Protein 9A64 (pdb70)

B-factor: mean 0.9, std 0.16, range [0.27, 0.99]

Foldseek 3Di:
DAWAWEEAQFPATDIHDLVPCLPPPQKDFDDLVPPPVPVVVVPPDDCVPVPPVCCVVVNPPPDPDDPVVVVVVVQCLQFTWIKHFQLVPNCVRVRDPPWFKKWFQAPVGIDIDTPVQNRRWIWTAAHGNHGDDVLDNTWIAGPPPVGSVGTNGRGHYMYTD/DPQFAEEEEALALLSLLLLLQLVVVVHAYEYEHQADSLPGQLQQFFFFAFAQPCPVVPPTDLVVQLVLQCLLLLVLFFSPLQSVLRVCRVVVVVVLVVLVQQWDADPVRHFFFFDAFSDDDRGGTGNFRRRSSSSSVSSVVSSVVSVVVVRYDYHHQKAWDAFQADPVGAGFWTWIARLFQGAIATDGHNFYEYEQAACQCLLPAFQTDPSRNCLHLLRVLLVWFKWWPLLQWFKAFFWPDDPRHTHDLDSVLVRVPWFKWFDDPNDTDRPQCVQFVQQRSSHARLVSQLVLCCCQPVVLRAHVSHSKIWTAPLPDDPVVCCRRPVVSQCVCCVGVVDGSVHDTDIGGIGTDAGLIAGEADSLQATPRHSYGYFARNHNRHRNNAGTPNPRSSRSSVRSNRNSVSSVVSSVPDPDHSVPDDCCSRVVVSVVVVVVLVLLLPQAADDALVVLSVVSSVLCNVASFSEHELVSLVVSLVSLLVSLVCLSRHHQPPNDSGSRPRSVSSSSSLSSSSSSLVNSVLLNPDQAAGNRRAYPNHHHHDCPPPQWMWIWHDDDSNDHTDTDTHHHNPPPPDRDDSDSSDDDDDD

Nearest PDB structures (foldseek):
  1xdy-assembly7_G  TM=5.587E-01  e=7.030E-04  Escherichia coli
  4fqj-assembly1_A  TM=3.831E-01  e=2.695E+00  Influenza B virus (B/reassortant/NYMC BX-21A(Lee/1940 x Florida/04/2006))
  7kqg-assembly1_A  TM=3.745E-01  e=4.096E+00  Influenza B virus (B/Florida/4/2006)
  4nrk-assembly1_E  TM=2.326E-01  e=4.616E+00  Influenza B virus (B/Lee/1940)
  6awf-assembly1_A  TM=9.455E-01  e=3.700E-50  Escherichia coli

Sequence (747 aa):
MSVIQVKGNVTYPITIDPSVWIFDDRKFSFDRKGDSQDTYLQSAGDESDLDPERVIREGRIAPPTLKTEKQYEKQKLMNGSFAMRLGTVLKNAEPNSSATQCVFVTSSGKAAVSLETALNSIVHFSEAGKPIQEGGPVHIYFEDPVHHKQPITDVKEIEIIMSQSSIIVVGGGLAGLMATIKAAESGMAVKLFSIVPVKRSHSVCAQGGINGAVNTKGEGDSPWEHFDDTVYGGDFLANQPPVKAMCEAAPSIIHLLDRMGVMFNRTPEGLLDFRRFGGTQHHRTAYAGATTGQQLLYALDEQVRRYEVAGLVTKYEGWEFLGAVLDDDRTCRGIVAQNLTNMQIESFRSDAVIMATGGPGIIFGKSTNSMINTGSAASIVYQQGAYYANGEFIQIHPTAIPGDDKLRLMSESARGEGGRVWTYKDGKPWYFLEEKYPAYGNLVPRDIATREIFDVCVNQKLGINGENMVYLDLSHKDPKELDIKLGGIIEIYEKFMGDDPRKLPMKIFPAVHYSMGGLWVDYDQMTNIPGLFAAGECDYSMHGGNRLGANSLLSAIYGGMVAGPNAVKYVNGLESSAEDMSSSLFDAHVKKEEEKWADIMSMDGTENAYVLHKELGEWMTANVTVVRHNDKLLKTDDKIQELMERFKKININDTTKWSNQGAMFTRQFSNMLQLARVITLGAYNRNESRGAHYKPDYPERNDDEWLKTTMAKHVSPYEAPEFEYQDVDVSLITPRKRDYSKKKVAK

Solvent-accessible surface area: 32488 Å² total; per-residue (Å²): 182,73,29,3,59,1,84,47,37,15,73,60,85,4,12,0,8,4,72,12,2,34,63,22,140,104,48,72,78,36,71,147,188,58,112,74,153,98,113,180,141,173,72,71,62,126,129,93,136,100,76,97,51,122,53,70,85,54,19,193,84,73,86,126,67,142,182,91,97,145,115,148,99,140,112,111,51,130,108,16,18,12,0,0,116,3,3,45,0,0,128,30,0,75,36,59,129,77,11,92,82,0,12,0,32,21,77,114,38,150,33,64,29,53,22,127,56,0,40,62,1,34,1,1,7,4,45,61,27,147,93,17,169,160,16,16,18,0,16,0,14,24,113,86,105,117,111,91,190,154,36,26,44,52,1,136,30,0,44,2,98,246,46,157,38,11,0,0,0,8,9,3,13,2,6,0,0,0,0,0,4,42,0,2,96,72,50,18,38,3,46,0,2,6,49,30,52,0,105,174,8,35,24,34,53,27,16,11,2,0,0,0,7,36,50,71,88,66,62,53,8,37,43,124,48,0,0,12,10,5,0,28,0,1,6,0,3,5,19,0,42,15,0,51,38,0,0,88,22,0,25,62,1,0,73,39,0,37,170,32,52,6,148,11,31,122,29,137,133,36,103,15,19,4,7,82,3,2,5,3,69,36,47,1,1,0,3,6,18,4,54,0,0,54,52,0,0,102,8,0,13,116,45,0,146,174,42,53,139,67,65,51,6,71,42,52,67,19,26,9,8,6,4,1,0,21,18,150,128,106,16,0,19,0,0,2,0,0,26,23,102,79,18,102,16,69,33,20,49,3,2,0,0,0,0,8,39,19,1,4,6,6,0,3,13,112,1,5,3,23,98,53,5,6,8,9,14,3,0,17,0,3,61,44,26,0,46,4,0,1,2,0,0,4,0,9,0,0,0,3,1,89,16,91,55,31,41,49,26,0,3,2,0,0,4,18,20,32,0,74,0,4,0,9,78,117,21,145,60,25,56,0,0,53,115,74,34,105,26,26,9,14,35,0,4,14,7,21,0,2,56,24,0,45,43,0,0,53,83,58,47,27,3,0,1,2,35,73,48,0,10,0,15,0,41,100,56,81,72,163,64,3,70,115,44,0,20,19,0,0,121,45,0,57,144,77,27,55,15,32,0,50,154,92,20,0,17,2,51,14,4,8,23,13,4,2,0,0,0,42,3,56,110,64,3,33,7,52,2,58,0,0,0,0,0,9,25,2,12,13,11,9,10,2,0,3,10,6,3,9,0,22,12,0,5,14,0,23,1,0,50,28,0,0,58,26,0,12,143,46,7,110,62,49,188,57,15,1,83,105,49,72,59,71,34,3,80,61,40,24,126,118,20,85,95,92,32,58,96,21,41,82,31,125,23,132,37,37,6,20,59,0,20,128,38,0,3,94,86,0,64,75,14,0,12,9,36,0,64,31,79,99,0,76,119,0,8,88,26,0,74,77,0,17,91,53,30,98,123,0,53,12,94,62,90,56,175,181,54,0,85,22,0,11,18,1,22,14,0,40,11,0,3,15,0,0,8,2,0,0,20,0,0,69,45,0,49,1,9,3,2,8,0,55,2,46,94,85,74,123,58,45,48,142,110,32,28,68,2,2,20,0,60,40,76,30,77,131,100,51,14,97,37,75,84,74,106,11,47,39,91,74,19,112,31,85,164,39,53,3,43,145,138,89,129,99,257

Radius of gyration: 27.45 Å; Cα contacts (8 Å, |Δi|>4): 1723; chains: 2; bounding box: 66×87×66 Å

Structure (mmCIF, N/CA/C/O backbone):
data_9A64
#
_entry.id   9A64
#
loop_
_entity.id
_entity.type
_entity.pdbx_description
1 POLYMER YLAL_BACSU
2 POLYMER SDHA_BACSU
#
loop_
_atom_site.group_PDB
_atom_site.id
_atom_site.type_symbol
_atom_site.label_atom_id
_atom_site.label_alt_id
_atom_site.label_comp_id
_atom_site.label_asym_id
_atom_site.label_entity_id
_atom_site.label_seq_id
_atom_site.pdbx_PDB_ins_code
_atom_site.Cartn_x
_atom_site.Cartn_y
_atom_site.Cartn_z
_atom_site.occupancy
_atom_site.B_iso_or_equiv
_atom_site.auth_seq_id
_atom_site.auth_comp_id
_atom_site.auth_asym_id
_atom_site.auth_atom_id
_atom_site.pdbx_PDB_model_num
ATOM 1 N N . MET A 1 1 ? -12.473 -26.697 -20.979 1.000 0.540 1 MET A N 1
ATOM 2 C CA . MET A 1 1 ? -11.182 -26.248 -20.420 1.000 0.540 1 MET A CA 1
ATOM 3 C C . MET A 1 1 ? -10.280 -27.457 -20.343 1.000 0.540 1 MET A C 1
ATOM 4 O O . MET A 1 1 ? -10.738 -28.484 -19.857 1.000 0.540 1 MET A O 1
ATOM 20 N N . SER A 1 2 ? -9.063 -27.351 -20.863 1.000 0.800 2 SER A N 1
ATOM 21 C CA . SER A 1 2 ? -8.166 -28.496 -21.040 1.000 0.800 2 SER A CA 1
ATOM 22 C C . SER A 1 2 ? -6.933 -28.306 -20.155 1.000 0.800 2 SER A C 1
ATOM 23 O O . SER A 1 2 ? -5.911 -27.815 -20.621 1.000 0.800 2 SER A O 1
ATOM 31 N N . VAL A 1 3 ? -7.078 -28.624 -18.866 1.000 0.920 3 VAL A N 1
ATOM 32 C CA . VAL A 1 3 ? -5.987 -28.616 -17.875 1.000 0.920 3 VAL A CA 1
ATOM 33 C C . VAL A 1 3 ? -5.350 -29.999 -17.765 1.000 0.920 3 VAL A C 1
ATOM 34 O O . VAL A 1 3 ? -5.984 -31.000 -18.100 1.000 0.920 3 VAL A O 1
ATOM 47 N N . ILE A 1 4 ? -4.114 -30.048 -17.275 1.000 0.950 4 ILE A N 1
ATOM 48 C CA . ILE A 1 4 ? -3.357 -31.280 -17.044 1.000 0.950 4 ILE A CA 1
ATOM 49 C C . ILE A 1 4 ? -3.119 -31.413 -15.545 1.000 0.950 4 ILE A C 1
ATOM 50 O O . ILE A 1 4 ? -2.518 -30.534 -14.928 1.000 0.950 4 ILE A O 1
ATOM 66 N N . GLN A 1 5 ? -3.581 -32.501 -14.940 1.000 0.950 5 GLN A N 1
ATOM 67 C CA . GLN A 1 5 ? -3.280 -32.765 -13.533 1.000 0.950 5 GLN A CA 1
ATOM 68 C C . GLN A 1 5 ? -1.902 -33.407 -13.377 1.000 0.950 5 GLN A C 1
ATOM 69 O O . GLN A 1 5 ? -1.511 -34.236 -14.197 1.000 0.950 5 GLN A O 1
ATOM 83 N N . VAL A 1 6 ? -1.188 -33.046 -12.310 1.000 0.960 6 VAL A N 1
ATOM 84 C CA . VAL A 1 6 ? 0.063 -33.691 -11.891 1.000 0.960 6 VAL A CA 1
ATOM 85 C C . VAL A 1 6 ? -0.168 -34.381 -10.550 1.000 0.960 6 VAL A C 1
ATOM 86 O O . VAL A 1 6 ? -0.640 -33.747 -9.606 1.000 0.960 6 VAL A O 1
ATOM 99 N N . LYS A 1 7 ? 0.166 -35.669 -10.452 1.000 0.960 7 LYS A N 1
ATOM 100 C CA . LYS A 1 7 ? -0.001 -36.467 -9.225 1.000 0.960 7 LYS A CA 1
ATOM 101 C C . LYS A 1 7 ? 1.073 -37.547 -9.084 1.000 0.960 7 LYS A C 1
ATOM 102 O O . LYS A 1 7 ? 1.999 -37.616 -9.887 1.000 0.960 7 LYS A O 1
ATOM 121 N N . GLY A 1 8 ? 0.908 -38.411 -8.083 1.000 0.970 8 GLY A N 1
ATOM 122 C CA . GLY A 1 8 ? 1.788 -39.545 -7.817 1.000 0.970 8 GLY A CA 1
ATOM 123 C C . GLY A 1 8 ? 2.807 -39.207 -6.735 1.000 0.970 8 GLY A C 1
ATOM 124 O O . GLY A 1 8 ? 2.434 -38.701 -5.680 1.000 0.970 8 GLY A O 1
ATOM 128 N N . ASN A 1 9 ? 4.081 -39.484 -6.987 1.000 0.980 9 ASN A N 1
ATOM 129 C CA . ASN A 1 9 ? 5.191 -39.298 -6.060 1.000 0.980 9 ASN A CA 1
ATOM 130 C C . ASN A 1 9 ? 5.681 -37.836 -6.007 1.000 0.980 9 ASN A C 1
ATOM 131 O O . ASN A 1 9 ? 6.827 -37.507 -6.323 1.000 0.980 9 ASN A O 1
ATOM 142 N N . VAL A 1 10 ? 4.768 -36.951 -5.622 1.000 0.970 10 VAL A N 1
ATOM 143 C CA . VAL A 1 10 ? 4.967 -35.506 -5.492 1.000 0.970 10 VAL A CA 1
ATOM 144 C C . VAL A 1 10 ? 4.531 -35.059 -4.104 1.000 0.970 10 VAL A C 1
ATOM 145 O O . VAL A 1 10 ? 3.591 -35.624 -3.544 1.000 0.970 10 VAL A O 1
ATOM 158 N N . THR A 1 11 ? 5.181 -34.043 -3.546 1.000 0.970 11 THR A N 1
ATOM 159 C CA . THR A 1 11 ? 4.715 -33.421 -2.297 1.000 0.970 11 THR A CA 1
ATOM 160 C C . THR A 1 11 ? 3.377 -32.716 -2.517 1.000 0.970 11 THR A C 1
ATOM 161 O O . THR A 1 11 ? 2.497 -32.782 -1.659 1.000 0.970 11 THR A O 1
ATOM 172 N N . TYR A 1 12 ? 3.196 -32.094 -3.690 1.000 0.960 12 TYR A N 1
ATOM 173 C CA . TYR A 1 12 ? 2.010 -31.311 -4.021 1.000 0.960 12 TYR A CA 1
ATOM 174 C C . TYR A 1 12 ? 1.398 -31.730 -5.361 1.000 0.960 12 TYR A C 1
ATOM 175 O O . TYR A 1 12 ? 1.997 -31.526 -6.420 1.000 0.960 12 TYR A O 1
ATOM 193 N N . PRO A 1 13 ? 0.169 -32.266 -5.360 1.000 0.950 13 PRO A N 1
ATOM 194 C CA . PRO A 1 13 ? -0.618 -32.388 -6.575 1.000 0.950 13 PRO A CA 1
ATOM 195 C C . PRO A 1 13 ? -0.995 -30.996 -7.084 1.000 0.950 13 PRO A C 1
ATOM 196 O O . PRO A 1 13 ? -1.654 -30.227 -6.385 1.000 0.950 13 PRO A O 1
ATOM 207 N N . ILE A 1 14 ? -0.603 -30.680 -8.314 1.000 0.950 14 ILE A N 1
ATOM 208 C CA . ILE A 1 14 ? -0.887 -29.384 -8.940 1.000 0.950 14 ILE A CA 1
ATOM 209 C C . ILE A 1 14 ? -1.732 -29.570 -10.198 1.000 0.950 14 ILE A C 1
ATOM 210 O O . ILE A 1 14 ? -1.840 -30.662 -10.760 1.000 0.950 14 ILE A O 1
ATOM 226 N N . THR A 1 15 ? -2.337 -28.483 -10.665 1.000 0.950 15 THR A N 1
ATOM 227 C CA . THR A 1 15 ? -3.036 -28.445 -11.953 1.000 0.950 15 THR A CA 1
ATOM 228 C C . THR A 1 15 ? -2.326 -27.465 -12.874 1.000 0.950 15 THR A C 1
ATOM 229 O O . THR A 1 15 ? -2.181 -26.285 -12.552 1.000 0.950 15 THR A O 1
ATOM 240 N N . ILE A 1 16 ? -1.885 -27.969 -14.020 1.000 0.940 16 ILE A N 1
ATOM 241 C CA . ILE A 1 16 ? -1.253 -27.190 -15.074 1.000 0.940 16 ILE A CA 1
ATOM 242 C C . ILE A 1 16 ? -2.336 -26.687 -16.029 1.000 0.940 16 ILE A C 1
ATOM 243 O O . ILE A 1 16 ? -3.127 -27.468 -16.563 1.000 0.940 16 ILE A O 1
ATOM 259 N N . ASP A 1 17 ? -2.343 -25.383 -16.273 1.000 0.920 17 ASP A N 1
ATOM 260 C CA . ASP A 1 17 ? -3.194 -24.706 -17.244 1.000 0.920 17 ASP A CA 1
ATOM 261 C C . ASP A 1 17 ? -2.312 -24.092 -18.344 1.000 0.920 17 ASP A C 1
ATOM 262 O O . ASP A 1 17 ? -1.782 -22.994 -18.174 1.000 0.920 17 ASP A O 1
ATOM 271 N N . PRO A 1 18 ? -2.135 -24.773 -19.490 1.000 0.900 18 PRO A N 1
ATOM 272 C CA . PRO A 1 18 ? -1.280 -24.278 -20.569 1.000 0.900 18 PRO A CA 1
ATOM 273 C C . PRO A 1 18 ? -1.780 -22.980 -21.218 1.000 0.900 18 PRO A C 1
ATOM 274 O O . PRO A 1 18 ? -1.011 -22.300 -21.896 1.000 0.900 18 PRO A O 1
ATOM 285 N N . SER A 1 19 ? -3.054 -22.607 -21.030 1.000 0.820 19 SER A N 1
ATOM 286 C CA . SER A 1 19 ? -3.639 -21.420 -21.672 1.000 0.820 19 SER A CA 1
ATOM 287 C C . SER A 1 19 ? -3.013 -20.105 -21.199 1.000 0.820 19 SER A C 1
ATOM 288 O O . SER A 1 19 ? -3.089 -19.101 -21.909 1.000 0.820 19 SER A O 1
ATOM 296 N N . VAL A 1 20 ? -2.346 -20.102 -20.038 1.000 0.810 20 VAL A N 1
ATOM 297 C CA . VAL A 1 20 ? -1.685 -18.903 -19.505 1.000 0.810 20 VAL A CA 1
ATOM 298 C C . VAL A 1 20 ? -0.249 -18.715 -19.997 1.000 0.810 20 VAL A C 1
ATOM 299 O O . VAL A 1 20 ? 0.284 -17.617 -19.853 1.000 0.810 20 VAL A O 1
ATOM 312 N N . TRP A 1 21 ? 0.367 -19.734 -20.606 1.000 0.850 21 TRP A N 1
ATOM 313 C CA . TRP A 1 21 ? 1.794 -19.718 -20.960 1.000 0.850 21 TRP A CA 1
ATOM 314 C C . TRP A 1 21 ? 2.153 -18.780 -22.110 1.000 0.850 21 TRP A C 1
ATOM 315 O O . TRP A 1 21 ? 3.319 -18.439 -22.287 1.000 0.850 21 TRP A O 1
ATOM 336 N N . ILE A 1 22 ? 1.169 -18.297 -22.871 1.000 0.780 22 ILE A N 1
ATOM 337 C CA . ILE A 1 22 ? 1.415 -17.324 -23.943 1.000 0.780 22 ILE A CA 1
ATOM 338 C C . ILE A 1 22 ? 1.993 -15.998 -23.414 1.000 0.780 22 ILE A C 1
ATOM 339 O O . ILE A 1 22 ? 2.657 -15.280 -24.155 1.000 0.780 22 ILE A O 1
ATOM 355 N N . PHE A 1 23 ? 1.814 -15.701 -22.125 1.000 0.700 23 PHE A N 1
ATOM 356 C CA . PHE A 1 23 ? 2.378 -14.519 -21.462 1.000 0.700 23 PHE A CA 1
ATOM 357 C C . PHE A 1 23 ? 3.541 -14.844 -20.532 1.000 0.700 23 PHE A C 1
ATOM 358 O O . PHE A 1 23 ? 4.068 -13.948 -19.890 1.000 0.700 23 PHE A O 1
ATOM 375 N N . ASP A 1 24 ? 3.946 -16.106 -20.453 1.000 0.760 24 ASP A N 1
ATOM 376 C CA . ASP A 1 24 ? 5.089 -16.491 -19.643 1.000 0.760 24 ASP A CA 1
ATOM 377 C C . ASP A 1 24 ? 6.377 -16.023 -20.324 1.000 0.760 24 ASP A C 1
ATOM 378 O O . ASP A 1 24 ? 6.568 -16.266 -21.519 1.000 0.760 24 ASP A O 1
ATOM 387 N N . ASP A 1 25 ? 7.261 -15.343 -19.599 1.000 0.720 25 ASP A N 1
ATOM 388 C CA . ASP A 1 25 ? 8.549 -14.878 -20.134 1.000 0.720 25 ASP A CA 1
ATOM 389 C C . ASP A 1 25 ? 9.518 -16.030 -20.413 1.000 0.720 25 ASP A C 1
ATOM 390 O O . ASP A 1 25 ? 10.487 -15.870 -21.151 1.000 0.720 25 ASP A O 1
ATOM 399 N N . ARG A 1 26 ? 9.249 -17.213 -19.853 1.000 0.810 26 ARG A N 1
ATOM 400 C CA . ARG A 1 26 ? 10.057 -18.424 -20.044 1.000 0.810 26 ARG A CA 1
ATOM 401 C C . ARG A 1 26 ? 9.693 -19.166 -21.331 1.000 0.810 26 ARG A C 1
ATOM 402 O O . ARG A 1 26 ? 10.340 -20.163 -21.660 1.000 0.810 26 ARG A O 1
ATOM 423 N N . LYS A 1 27 ? 8.662 -18.714 -22.055 1.000 0.840 27 LYS A N 1
ATOM 424 C CA . LYS A 1 27 ? 8.315 -19.241 -23.380 1.000 0.840 27 LYS A CA 1
ATOM 425 C C . LYS A 1 27 ? 9.379 -18.885 -24.414 1.000 0.840 27 LYS A C 1
ATOM 426 O O . LYS A 1 27 ? 10.057 -17.867 -24.317 1.000 0.840 27 LYS A O 1
ATOM 445 N N . PHE A 1 28 ? 9.444 -19.681 -25.468 1.000 0.830 28 PHE A N 1
ATOM 446 C CA . PHE A 1 28 ? 10.289 -19.433 -26.633 1.000 0.830 28 PHE A CA 1
ATOM 447 C C . PHE A 1 28 ? 9.541 -19.784 -27.927 1.000 0.830 28 PHE A C 1
ATOM 448 O O . PHE A 1 28 ? 8.535 -20.496 -27.895 1.000 0.830 28 PHE A O 1
ATOM 465 N N . SER A 1 29 ? 10.004 -19.242 -29.060 1.000 0.830 29 SER A N 1
ATOM 466 C CA . SER A 1 29 ? 9.442 -19.533 -30.388 1.000 0.830 29 SER A CA 1
ATOM 467 C C . SER A 1 29 ? 9.757 -20.978 -30.772 1.000 0.830 29 SER A C 1
ATOM 468 O O . SER A 1 29 ? 10.896 -21.411 -30.626 1.000 0.830 29 SER A O 1
ATOM 476 N N . PHE A 1 30 ? 8.776 -21.724 -31.269 1.000 0.820 30 PHE A N 1
ATOM 477 C CA . PHE A 1 30 ? 8.947 -23.133 -31.626 1.000 0.820 30 PHE A CA 1
ATOM 478 C C . PHE A 1 30 ? 8.153 -23.458 -32.893 1.000 0.820 30 PHE A C 1
ATOM 479 O O . PHE A 1 30 ? 6.934 -23.328 -32.885 1.000 0.820 30 PHE A O 1
ATOM 496 N N . ASP A 1 31 ? 8.827 -23.884 -33.967 1.000 0.720 31 ASP A N 1
ATOM 497 C CA . ASP A 1 31 ? 8.189 -24.332 -35.213 1.000 0.720 31 ASP A CA 1
ATOM 498 C C . ASP A 1 31 ? 8.482 -25.822 -35.447 1.000 0.720 31 ASP A C 1
ATOM 499 O O . ASP A 1 31 ? 9.632 -26.271 -35.416 1.000 0.720 31 ASP A O 1
ATOM 508 N N . ARG A 1 32 ? 7.430 -26.600 -35.722 1.000 0.630 32 ARG A N 1
ATOM 509 C CA . ARG A 1 32 ? 7.511 -28.048 -35.973 1.000 0.630 32 ARG A CA 1
ATOM 510 C C . ARG A 1 32 ? 8.447 -28.410 -37.118 1.000 0.630 32 ARG A C 1
ATOM 511 O O . ARG A 1 32 ? 8.954 -29.530 -37.151 1.000 0.630 32 ARG A O 1
ATOM 532 N N . LYS A 1 33 ? 8.645 -27.509 -38.083 1.000 0.540 33 LYS A N 1
ATOM 533 C CA . LYS A 1 33 ? 9.492 -27.772 -39.255 1.000 0.540 33 LYS A CA 1
ATOM 534 C C . LYS A 1 33 ? 10.994 -27.714 -38.969 1.000 0.540 33 LYS A C 1
ATOM 535 O O . LYS A 1 33 ? 11.770 -27.925 -39.894 1.000 0.540 33 LYS A O 1
ATOM 554 N N . GLY A 1 34 ? 11.406 -27.492 -37.721 1.000 0.490 34 GLY A N 1
ATOM 555 C CA . GLY A 1 34 ? 12.817 -27.509 -37.334 1.000 0.490 34 GLY A CA 1
ATOM 556 C C . GLY A 1 34 ? 13.602 -26.284 -37.799 1.000 0.490 34 GLY A C 1
ATOM 557 O O . GLY A 1 34 ? 14.793 -26.207 -37.520 1.000 0.490 34 GLY A O 1
ATOM 561 N N . ASP A 1 35 ? 12.952 -25.301 -38.435 1.000 0.390 35 ASP A N 1
ATOM 562 C CA . ASP A 1 35 ? 13.489 -23.944 -38.565 1.000 0.390 35 ASP A CA 1
ATOM 563 C C . ASP A 1 35 ? 13.378 -23.250 -37.200 1.000 0.390 35 ASP A C 1
ATOM 564 O O . ASP A 1 35 ? 12.685 -22.247 -37.014 1.000 0.390 35 ASP A O 1
ATOM 573 N N . SER A 1 36 ? 14.058 -23.820 -36.203 1.000 0.390 36 SER A N 1
ATOM 574 C CA . SER A 1 36 ? 14.375 -23.129 -34.968 1.000 0.390 36 SER A CA 1
ATOM 575 C C . SER A 1 36 ? 15.273 -21.966 -35.358 1.000 0.390 36 SER A C 1
ATOM 576 O O . SER A 1 36 ? 16.491 -22.103 -35.491 1.000 0.390 36 SER A O 1
ATOM 584 N N . GLN A 1 37 ? 14.663 -20.804 -35.580 1.000 0.340 37 GLN A N 1
ATOM 585 C CA . GLN A 1 37 ? 15.368 -19.530 -35.609 1.000 0.340 37 GLN A CA 1
ATOM 586 C C . GLN A 1 37 ? 15.864 -19.195 -34.196 1.000 0.340 37 GLN A C 1
ATOM 587 O O . GLN A 1 37 ? 15.508 -18.171 -33.621 1.000 0.340 37 GLN A O 1
ATOM 601 N N . ASP A 1 38 ? 16.711 -20.055 -33.638 1.000 0.340 38 ASP A N 1
ATOM 602 C CA . ASP A 1 38 ? 17.501 -19.740 -32.451 1.000 0.340 38 ASP A CA 1
ATOM 603 C C . ASP A 1 38 ? 18.522 -18.645 -32.761 1.000 0.340 38 ASP A C 1
ATOM 604 O O . ASP A 1 38 ? 18.981 -17.941 -31.864 1.000 0.340 38 ASP A O 1
ATOM 613 N N . THR A 1 39 ? 18.884 -18.482 -34.039 1.000 0.300 39 THR A N 1
ATOM 614 C CA . THR A 1 39 ? 19.993 -17.630 -34.478 1.000 0.300 39 THR A CA 1
ATOM 615 C C . THR A 1 39 ? 19.922 -16.213 -33.931 1.000 0.300 39 THR A C 1
ATOM 616 O O . THR A 1 39 ? 20.953 -15.656 -33.565 1.000 0.300 39 THR A O 1
ATOM 627 N N . TYR A 1 40 ? 18.734 -15.614 -33.855 1.000 0.290 40 TYR A N 1
ATOM 628 C CA . TYR A 1 40 ? 18.619 -14.207 -33.472 1.000 0.290 40 TYR A CA 1
ATOM 629 C C . TYR A 1 40 ? 18.651 -13.941 -31.964 1.000 0.290 40 TYR A C 1
ATOM 630 O O . TYR A 1 40 ? 18.650 -12.774 -31.580 1.000 0.290 40 TYR A O 1
ATOM 648 N N . LEU A 1 41 ? 18.714 -14.964 -31.100 1.000 0.300 41 LEU A N 1
ATOM 649 C CA . LEU A 1 41 ? 18.880 -14.718 -29.661 1.000 0.300 41 LEU A CA 1
ATOM 650 C C . LEU A 1 41 ? 20.245 -14.104 -29.343 1.000 0.300 41 LEU A C 1
ATOM 651 O O . LEU A 1 41 ? 20.332 -13.243 -28.475 1.000 0.300 41 LEU A O 1
ATOM 667 N N . GLN A 1 42 ? 21.303 -14.535 -30.038 1.000 0.300 42 GLN A N 1
ATOM 668 C CA . GLN A 1 42 ? 22.660 -14.076 -29.730 1.000 0.300 42 GLN A CA 1
ATOM 669 C C . GLN A 1 42 ? 22.973 -12.681 -30.249 1.000 0.300 42 GLN A C 1
ATOM 670 O O . GLN A 1 42 ? 23.777 -11.989 -29.641 1.000 0.300 42 GLN A O 1
ATOM 684 N N . SER A 1 43 ? 22.377 -12.267 -31.367 1.000 0.280 43 SER A N 1
ATOM 685 C CA . SER A 1 43 ? 22.604 -10.922 -31.894 1.000 0.280 43 SER A CA 1
ATOM 686 C C . SER A 1 43 ? 21.652 -9.895 -31.285 1.000 0.280 43 SER A C 1
ATOM 687 O O . SER A 1 43 ? 21.408 -8.860 -31.911 1.000 0.280 43 SER A O 1
ATOM 695 N N . ALA A 1 44 ? 21.079 -10.162 -30.104 1.000 0.280 44 ALA A N 1
ATOM 696 C CA . ALA A 1 44 ? 20.694 -9.046 -29.255 1.000 0.280 44 ALA A CA 1
ATOM 697 C C . ALA A 1 44 ? 21.926 -8.134 -29.160 1.000 0.280 44 ALA A C 1
ATOM 698 O O . ALA A 1 44 ? 23.043 -8.620 -28.977 1.000 0.280 44 ALA A O 1
ATOM 705 N N . GLY A 1 45 ? 21.732 -6.843 -29.437 1.000 0.270 45 GLY A N 1
ATOM 706 C CA . GLY A 1 45 ? 22.829 -5.884 -29.443 1.000 0.270 45 GLY A CA 1
ATOM 707 C C . GLY A 1 45 ? 23.596 -5.944 -28.131 1.000 0.270 45 GLY A C 1
ATOM 708 O O . GLY A 1 45 ? 23.053 -6.375 -27.116 1.000 0.270 45 GLY A O 1
ATOM 712 N N . ASP A 1 46 ? 24.850 -5.512 -28.184 1.000 0.270 46 ASP A N 1
ATOM 713 C CA . ASP A 1 46 ? 25.714 -5.392 -27.020 1.000 0.270 46 ASP A CA 1
ATOM 714 C C . ASP A 1 46 ? 24.939 -4.722 -25.866 1.000 0.270 46 ASP A C 1
ATOM 715 O O . ASP A 1 46 ? 24.685 -3.515 -25.870 1.000 0.270 46 ASP A O 1
ATOM 724 N N . GLU A 1 47 ? 24.525 -5.523 -24.873 1.000 0.330 47 GLU A N 1
ATOM 725 C CA . GLU A 1 47 ? 23.887 -5.048 -23.636 1.000 0.330 47 GLU A CA 1
ATOM 726 C C . GLU A 1 47 ? 24.829 -4.112 -22.856 1.000 0.330 47 GLU A C 1
ATOM 727 O O . GLU A 1 47 ? 24.408 -3.492 -21.883 1.000 0.330 47 GLU A O 1
ATOM 739 N N . SER A 1 48 ? 26.087 -3.970 -23.298 1.000 0.340 48 SER A N 1
ATOM 740 C CA . SER A 1 48 ? 27.081 -3.051 -22.750 1.000 0.340 48 SER A CA 1
ATOM 741 C C . SER A 1 48 ? 26.650 -1.585 -22.770 1.000 0.340 48 SER A C 1
ATOM 742 O O . SER A 1 48 ? 27.168 -0.813 -21.968 1.000 0.340 48 SER A O 1
ATOM 750 N N . ASP A 1 49 ? 25.728 -1.196 -23.659 1.000 0.330 49 ASP A N 1
ATOM 751 C CA . ASP A 1 49 ? 25.241 0.190 -23.754 1.000 0.330 49 ASP A CA 1
ATOM 752 C C . ASP A 1 49 ? 23.995 0.469 -22.900 1.000 0.330 49 ASP A C 1
ATOM 753 O O . ASP A 1 49 ? 23.605 1.630 -22.729 1.000 0.330 49 ASP A O 1
ATOM 762 N N . LEU A 1 50 ? 23.342 -0.560 -22.349 1.000 0.380 50 LEU A N 1
ATOM 763 C CA . LEU A 1 50 ? 22.312 -0.320 -21.346 1.000 0.380 50 LEU A CA 1
ATOM 764 C C . LEU A 1 50 ? 23.012 -0.030 -20.031 1.000 0.380 50 LEU A C 1
ATOM 765 O O . LEU A 1 50 ? 23.460 -0.938 -19.340 1.000 0.380 50 LEU A O 1
ATOM 781 N N . ASP A 1 51 ? 23.071 1.260 -19.706 1.000 0.440 51 ASP A N 1
ATOM 782 C CA . ASP A 1 51 ? 23.504 1.746 -18.404 1.000 0.440 51 ASP A CA 1
ATOM 783 C C . ASP A 1 51 ? 22.842 0.892 -17.298 1.000 0.440 51 ASP A C 1
ATOM 784 O O . ASP A 1 51 ? 21.614 0.961 -17.122 1.000 0.440 51 ASP A O 1
ATOM 793 N N . PRO A 1 52 ? 23.614 0.045 -16.585 1.000 0.450 52 PRO A N 1
ATOM 794 C CA . PRO A 1 52 ? 23.083 -0.905 -15.615 1.000 0.450 52 PRO A CA 1
ATOM 795 C C . PRO A 1 52 ? 22.261 -0.201 -14.540 1.000 0.450 52 PRO A C 1
ATOM 796 O O . PRO A 1 52 ? 21.255 -0.739 -14.074 1.000 0.450 52 PRO A O 1
ATOM 807 N N . GLU A 1 53 ? 22.641 1.031 -14.185 1.000 0.460 53 GLU A N 1
ATOM 808 C CA . GLU A 1 53 ? 21.906 1.844 -13.218 1.000 0.460 53 GLU A CA 1
ATOM 809 C C . GLU A 1 53 ? 20.494 2.159 -13.697 1.000 0.460 53 GLU A C 1
ATOM 810 O O . GLU A 1 53 ? 19.551 2.162 -12.903 1.000 0.460 53 GLU A O 1
ATOM 822 N N . ARG A 1 54 ? 20.312 2.374 -15.001 1.000 0.470 54 ARG A N 1
ATOM 823 C CA . ARG A 1 54 ? 19.012 2.706 -15.577 1.000 0.470 54 ARG A CA 1
ATOM 824 C C . ARG A 1 54 ? 18.044 1.531 -15.503 1.000 0.470 54 ARG A C 1
ATOM 825 O O . ARG A 1 54 ? 16.877 1.746 -15.186 1.000 0.470 54 ARG A O 1
ATOM 846 N N . VAL A 1 55 ? 18.524 0.303 -15.716 1.000 0.460 55 VAL A N 1
ATOM 847 C CA . VAL A 1 55 ? 17.704 -0.919 -15.612 1.000 0.460 55 VAL A CA 1
ATOM 848 C C . VAL A 1 55 ? 17.236 -1.155 -14.178 1.000 0.460 55 VAL A C 1
ATOM 849 O O . VAL A 1 55 ? 16.095 -1.568 -13.969 1.000 0.460 55 VAL A O 1
ATOM 862 N N . ILE A 1 56 ? 18.081 -0.880 -13.180 1.000 0.430 56 ILE A N 1
ATOM 863 C CA . ILE A 1 56 ? 17.669 -1.015 -11.777 1.000 0.430 56 ILE A CA 1
ATOM 864 C C . ILE A 1 56 ? 16.712 0.125 -11.385 1.000 0.430 56 ILE A C 1
ATOM 865 O O . ILE A 1 56 ? 15.703 -0.132 -10.730 1.000 0.430 56 ILE A O 1
ATOM 881 N N . ARG A 1 57 ? 16.982 1.366 -11.818 1.000 0.460 57 ARG A N 1
ATOM 882 C CA . ARG A 1 57 ? 16.182 2.560 -11.481 1.000 0.460 57 ARG A CA 1
ATOM 883 C C . ARG A 1 57 ? 14.785 2.543 -12.087 1.000 0.460 57 ARG A C 1
ATOM 884 O O . ARG A 1 57 ? 13.802 2.839 -11.411 1.000 0.460 57 ARG A O 1
ATOM 905 N N . GLU A 1 58 ? 14.713 2.292 -13.387 1.000 0.420 58 GLU A N 1
ATOM 906 C CA . GLU A 1 58 ? 13.487 2.424 -14.176 1.000 0.420 58 GLU A CA 1
ATOM 907 C C . GLU A 1 58 ? 12.805 1.065 -14.391 1.000 0.420 58 GLU A C 1
ATOM 908 O O . GLU A 1 58 ? 11.651 1.021 -14.804 1.000 0.420 58 GLU A O 1
ATOM 920 N N . GLY A 1 59 ? 13.466 -0.047 -14.057 1.000 0.410 59 GLY A N 1
ATOM 921 C CA . GLY A 1 59 ? 13.098 -1.374 -14.541 1.000 0.410 59 GLY A CA 1
ATOM 922 C C . GLY A 1 59 ? 13.575 -1.577 -15.982 1.000 0.410 59 GLY A C 1
ATOM 923 O O . GLY A 1 59 ? 14.236 -0.719 -16.569 1.000 0.410 59 GLY A O 1
ATOM 927 N N . ARG A 1 60 ? 13.193 -2.702 -16.603 1.000 0.390 60 ARG A N 1
ATOM 928 C CA . ARG A 1 60 ? 13.356 -2.941 -18.052 1.000 0.390 60 ARG A CA 1
ATOM 929 C C . ARG A 1 60 ? 12.396 -2.061 -18.865 1.000 0.390 60 ARG A C 1
ATOM 930 O O . ARG A 1 60 ? 11.647 -2.539 -19.711 1.000 0.390 60 ARG A O 1
ATOM 951 N N . ILE A 1 61 ? 12.403 -0.755 -18.621 1.000 0.340 61 ILE A N 1
ATOM 952 C CA . ILE A 1 61 ? 11.767 0.184 -19.530 1.000 0.340 61 ILE A CA 1
ATOM 953 C C . ILE A 1 61 ? 12.721 0.304 -20.713 1.000 0.340 61 ILE A C 1
ATOM 954 O O . ILE A 1 61 ? 13.574 1.188 -20.767 1.000 0.340 61 ILE A O 1
ATOM 970 N N . ALA A 1 62 ? 12.551 -0.585 -21.697 1.000 0.320 62 ALA A N 1
ATOM 971 C CA . ALA A 1 62 ? 12.834 -0.169 -23.060 1.000 0.320 62 ALA A CA 1
ATOM 972 C C . ALA A 1 62 ? 12.121 1.185 -23.230 1.000 0.320 62 ALA A C 1
ATOM 973 O O . ALA A 1 62 ? 10.958 1.296 -22.808 1.000 0.320 62 ALA A O 1
ATOM 980 N N . PRO A 1 63 ? 12.786 2.231 -23.762 1.000 0.290 63 PRO A N 1
ATOM 981 C CA . PRO A 1 63 ? 12.118 3.505 -23.996 1.000 0.290 63 PRO A CA 1
ATOM 982 C C . PRO A 1 63 ? 10.795 3.198 -24.697 1.000 0.290 63 PRO A C 1
ATOM 983 O O . PRO A 1 63 ? 10.778 2.248 -25.478 1.000 0.290 63 PRO A O 1
ATOM 994 N N . PRO A 1 64 ? 9.687 3.915 -24.435 1.000 0.310 64 PRO A N 1
ATOM 995 C CA . PRO A 1 64 ? 8.454 3.689 -25.173 1.000 0.310 64 PRO A CA 1
ATOM 996 C C . PRO A 1 64 ? 8.728 3.987 -26.650 1.000 0.310 64 PRO A C 1
ATOM 997 O O . PRO A 1 64 ? 8.597 5.119 -27.114 1.000 0.310 64 PRO A O 1
ATOM 1008 N N . THR A 1 65 ? 9.176 2.966 -27.368 1.000 0.310 65 THR A N 1
ATOM 1009 C CA . THR A 1 65 ? 9.531 2.991 -28.770 1.000 0.310 65 THR A CA 1
ATOM 1010 C C . THR A 1 65 ? 8.259 3.152 -29.582 1.000 0.310 65 THR A C 1
ATOM 1011 O O . THR A 1 65 ? 7.128 3.179 -29.079 1.000 0.310 65 THR A O 1
ATOM 1022 N N . LEU A 1 66 ? 8.456 3.344 -30.881 1.000 0.290 66 LEU A N 1
ATOM 1023 C CA . LEU A 1 66 ? 7.402 3.652 -31.831 1.000 0.290 66 LEU A CA 1
ATOM 1024 C C . LEU A 1 66 ? 6.239 2.646 -31.760 1.000 0.290 66 LEU A C 1
ATOM 1025 O O . LEU A 1 66 ? 6.416 1.459 -31.492 1.000 0.290 66 LEU A O 1
ATOM 1041 N N . LYS A 1 67 ? 5.031 3.125 -32.099 1.000 0.330 67 LYS A N 1
ATOM 1042 C CA . LYS A 1 67 ? 3.815 2.305 -32.297 1.000 0.330 67 LYS A CA 1
ATOM 1043 C C . LYS A 1 67 ? 4.081 1.011 -33.081 1.000 0.330 67 LYS A C 1
ATOM 1044 O O . LYS A 1 67 ? 3.406 0.014 -32.836 1.000 0.330 67 LYS A O 1
ATOM 1063 N N . THR A 1 68 ? 5.034 1.051 -34.009 1.000 0.320 68 THR A N 1
ATOM 1064 C CA . THR A 1 68 ? 5.474 -0.070 -34.840 1.000 0.320 68 THR A CA 1
ATOM 1065 C C . THR A 1 68 ? 6.017 -1.249 -34.038 1.000 0.320 68 THR A C 1
ATOM 1066 O O . THR A 1 68 ? 5.644 -2.369 -34.357 1.000 0.320 68 THR A O 1
ATOM 1077 N N . GLU A 1 69 ? 6.806 -1.052 -32.977 1.000 0.360 69 GLU A N 1
ATOM 1078 C CA . GLU A 1 69 ? 7.340 -2.179 -32.188 1.000 0.360 69 GLU A CA 1
ATOM 1079 C C . GLU A 1 69 ? 6.251 -2.890 -31.383 1.000 0.360 69 GLU A C 1
ATOM 1080 O O . GLU A 1 69 ? 6.157 -4.111 -31.423 1.000 0.360 69 GLU A O 1
ATOM 1092 N N . LYS A 1 70 ? 5.345 -2.149 -30.730 1.000 0.420 70 LYS A N 1
ATOM 1093 C CA . LYS A 1 70 ? 4.179 -2.767 -30.070 1.000 0.420 70 LYS A CA 1
ATOM 1094 C C . LYS A 1 70 ? 3.270 -3.492 -31.055 1.000 0.420 70 LYS A C 1
ATOM 1095 O O . LYS A 1 70 ? 2.737 -4.549 -30.727 1.000 0.420 70 LYS A O 1
ATOM 1114 N N . GLN A 1 71 ? 3.065 -2.928 -32.249 1.000 0.410 71 GLN A N 1
ATOM 1115 C CA . GLN A 1 71 ? 2.356 -3.632 -33.320 1.000 0.410 71 GLN A CA 1
ATOM 1116 C C . GLN A 1 71 ? 3.096 -4.903 -33.734 1.000 0.410 71 GLN A C 1
ATOM 1117 O O . GLN A 1 71 ? 2.436 -5.905 -33.991 1.000 0.410 71 GLN A O 1
ATOM 1131 N N . TYR A 1 72 ? 4.427 -4.875 -33.753 1.000 0.400 72 TYR A N 1
ATOM 1132 C CA . TYR A 1 72 ? 5.259 -6.011 -34.125 1.000 0.400 72 TYR A CA 1
ATOM 1133 C C . TYR A 1 72 ? 5.215 -7.131 -33.082 1.000 0.400 72 TYR A C 1
ATOM 1134 O O . TYR A 1 72 ? 4.879 -8.256 -33.433 1.000 0.400 72 TYR A O 1
ATOM 1152 N N . GLU A 1 73 ? 5.430 -6.829 -31.800 1.000 0.510 73 GLU A N 1
ATOM 1153 C CA . GLU A 1 73 ? 5.263 -7.779 -30.686 1.000 0.510 73 GLU A CA 1
ATOM 1154 C C . GLU A 1 73 ? 3.858 -8.396 -30.694 1.000 0.510 73 GLU A C 1
ATOM 1155 O O . GLU A 1 73 ? 3.692 -9.616 -30.638 1.000 0.510 73 GLU A O 1
ATOM 1167 N N . LYS A 1 74 ? 2.824 -7.564 -30.883 1.000 0.550 74 LYS A N 1
ATOM 1168 C CA . LYS A 1 74 ? 1.444 -8.047 -30.970 1.000 0.550 74 LYS A CA 1
ATOM 1169 C C . LYS A 1 74 ? 1.220 -8.932 -32.196 1.000 0.550 74 LYS A C 1
ATOM 1170 O O . LYS A 1 74 ? 0.555 -9.955 -32.077 1.000 0.550 74 LYS A O 1
ATOM 1189 N N . GLN A 1 75 ? 1.769 -8.583 -33.360 1.000 0.560 75 GLN A N 1
ATOM 1190 C CA . GLN A 1 75 ? 1.715 -9.440 -34.550 1.000 0.560 75 GLN A CA 1
ATOM 1191 C C . GLN A 1 75 ? 2.475 -10.755 -34.340 1.000 0.560 75 GLN A C 1
ATOM 1192 O O . GLN A 1 75 ? 1.997 -11.796 -34.786 1.000 0.560 75 GLN A O 1
ATOM 1206 N N . LYS A 1 76 ? 3.604 -10.735 -33.625 1.000 0.640 76 LYS A N 1
ATOM 1207 C CA . LYS A 1 76 ? 4.410 -11.919 -33.306 1.000 0.640 76 LYS A CA 1
ATOM 1208 C C . LYS A 1 76 ? 3.661 -12.872 -32.378 1.000 0.640 76 LYS A C 1
ATOM 1209 O O . LYS A 1 76 ? 3.627 -14.067 -32.637 1.000 0.640 76 LYS A O 1
ATOM 1228 N N . LEU A 1 77 ? 2.991 -12.352 -31.354 1.000 0.650 77 LEU A N 1
ATOM 1229 C CA . LEU A 1 77 ? 2.125 -13.149 -30.480 1.000 0.650 77 LEU A CA 1
ATOM 1230 C C . LEU A 1 77 ? 0.893 -13.686 -31.219 1.000 0.650 77 LEU A C 1
ATOM 1231 O O . LEU A 1 77 ? 0.542 -14.850 -31.063 1.000 0.650 77 LEU A O 1
ATOM 1247 N N . MET A 1 78 ? 0.263 -12.858 -32.056 1.000 0.670 78 MET A N 1
ATOM 1248 C CA . MET A 1 78 ? -0.950 -13.219 -32.803 1.000 0.670 78 MET A CA 1
ATOM 1249 C C . MET A 1 78 ? -0.722 -14.260 -33.906 1.000 0.670 78 MET A C 1
ATOM 1250 O O . MET A 1 78 ? -1.694 -14.873 -34.337 1.000 0.670 78 MET A O 1
ATOM 1264 N N . ASN A 1 79 ? 0.514 -14.439 -34.383 1.000 0.720 79 ASN A N 1
ATOM 1265 C CA . ASN A 1 79 ? 0.836 -15.342 -35.494 1.000 0.720 79 ASN A CA 1
ATOM 1266 C C . ASN A 1 79 ? 1.900 -16.401 -35.144 1.000 0.720 79 ASN A C 1
ATOM 1267 O O . ASN A 1 79 ? 2.180 -17.262 -35.973 1.000 0.720 79 ASN A O 1
ATOM 1278 N N . GLY A 1 80 ? 2.518 -16.326 -33.962 1.000 0.790 80 GLY A N 1
ATOM 1279 C CA . GLY A 1 80 ? 3.651 -17.164 -33.568 1.000 0.790 80 GLY A CA 1
ATOM 1280 C C . GLY A 1 80 ? 3.258 -18.491 -32.921 1.000 0.790 80 GLY A C 1
ATOM 1281 O O . GLY A 1 80 ? 2.193 -18.621 -32.311 1.000 0.790 80 GLY A O 1
ATOM 1285 N N . SER A 1 81 ? 4.155 -19.465 -33.031 1.000 0.850 81 SER A N 1
ATOM 1286 C CA . SER A 1 81 ? 4.065 -20.758 -32.350 1.000 0.850 81 SER A CA 1
ATOM 1287 C C . SER A 1 81 ? 5.068 -20.796 -31.194 1.000 0.850 81 SER A C 1
ATOM 1288 O O . SER A 1 81 ? 6.202 -20.332 -31.339 1.000 0.850 81 SER A O 1
ATOM 1296 N N . PHE A 1 82 ? 4.648 -21.292 -30.028 1.000 0.880 82 PHE A N 1
ATOM 1297 C CA . PHE A 1 82 ? 5.402 -21.161 -28.779 1.000 0.880 82 PHE A CA 1
ATOM 1298 C C . PHE A 1 82 ? 5.417 -22.448 -27.957 1.000 0.880 82 PHE A C 1
ATOM 1299 O O . PHE A 1 82 ? 4.437 -23.200 -27.899 1.000 0.880 82 PHE A O 1
ATOM 1316 N N . ALA A 1 83 ? 6.537 -22.653 -27.270 1.000 0.900 83 ALA A N 1
ATOM 1317 C CA . ALA A 1 83 ? 6.751 -23.751 -26.342 1.000 0.900 83 ALA A CA 1
ATOM 1318 C C . ALA A 1 83 ? 7.434 -23.275 -25.047 1.000 0.900 83 ALA A C 1
ATOM 1319 O O . ALA A 1 83 ? 7.902 -22.139 -24.954 1.000 0.900 83 ALA A O 1
ATOM 1326 N N . MET A 1 84 ? 7.470 -24.145 -24.039 1.000 0.900 84 MET A N 1
ATOM 1327 C CA . MET A 1 84 ? 8.226 -23.980 -22.790 1.000 0.900 84 MET A CA 1
ATOM 1328 C C . MET A 1 84 ? 8.896 -25.295 -22.396 1.000 0.900 84 MET A C 1
ATOM 1329 O O . MET A 1 84 ? 8.526 -26.360 -22.889 1.000 0.900 84 MET A O 1
ATOM 1343 N N . ARG A 1 85 ? 9.841 -25.253 -21.452 1.000 0.910 85 ARG A N 1
ATOM 1344 C CA . ARG A 1 85 ? 10.300 -26.485 -20.796 1.000 0.910 85 ARG A CA 1
ATOM 1345 C C . ARG A 1 85 ? 9.212 -27.011 -19.852 1.000 0.910 85 ARG A C 1
ATOM 1346 O O . ARG A 1 85 ? 8.629 -26.245 -19.085 1.000 0.910 85 ARG A O 1
ATOM 1367 N N . LEU A 1 86 ? 8.951 -28.319 -19.843 1.000 0.940 86 LEU A N 1
ATOM 1368 C CA . LEU A 1 86 ? 7.986 -28.901 -18.893 1.000 0.940 86 LEU A CA 1
ATOM 1369 C C . LEU A 1 86 ? 8.464 -28.723 -17.448 1.000 0.940 86 LEU A C 1
ATOM 1370 O O . LEU A 1 86 ? 7.679 -28.415 -16.549 1.000 0.940 86 LEU A O 1
ATOM 1386 N N . GLY A 1 87 ? 9.773 -28.874 -17.226 1.000 0.940 87 GLY A N 1
ATOM 1387 C CA . GLY A 1 87 ? 10.384 -28.764 -15.907 1.000 0.940 87 GLY A CA 1
ATOM 1388 C C . GLY A 1 87 ? 10.194 -27.406 -15.234 1.000 0.940 87 GLY A C 1
ATOM 1389 O O . GLY A 1 87 ? 10.267 -27.347 -14.013 1.000 0.940 87 GLY A O 1
ATOM 1393 N N . THR A 1 88 ? 9.904 -26.331 -15.974 1.000 0.910 88 THR A N 1
ATOM 1394 C CA . THR A 1 88 ? 9.594 -25.009 -15.390 1.000 0.910 88 THR A CA 1
ATOM 1395 C C . THR A 1 88 ? 8.320 -25.006 -14.547 1.000 0.910 88 THR A C 1
ATOM 1396 O O . THR A 1 88 ? 8.184 -24.165 -13.668 1.000 0.910 88 THR A O 1
ATOM 1407 N N . VAL A 1 89 ? 7.421 -25.962 -14.796 1.000 0.930 89 VAL A N 1
ATOM 1408 C CA . VAL A 1 89 ? 6.088 -26.047 -14.186 1.000 0.930 89 VAL A CA 1
ATOM 1409 C C . VAL A 1 89 ? 5.946 -27.326 -13.366 1.000 0.930 89 VAL A C 1
ATOM 1410 O O . VAL A 1 89 ? 5.438 -27.304 -12.251 1.000 0.930 89 VAL A O 1
ATOM 1423 N N . LEU A 1 90 ? 6.480 -28.445 -13.872 1.000 0.950 90 LEU A N 1
ATOM 1424 C CA . LEU A 1 90 ? 6.433 -29.741 -13.190 1.000 0.950 90 LEU A CA 1
ATOM 1425 C C . LEU A 1 90 ? 7.198 -29.733 -11.856 1.000 0.950 90 LEU A C 1
ATOM 1426 O O . LEU A 1 90 ? 6.805 -30.426 -10.922 1.000 0.950 90 LEU A O 1
ATOM 1442 N N . LYS A 1 91 ? 8.255 -28.913 -11.737 1.000 0.950 91 LYS A N 1
ATOM 1443 C CA . LYS A 1 91 ? 9.002 -28.738 -10.479 1.000 0.950 91 LYS A CA 1
ATOM 1444 C C . LYS A 1 91 ? 8.150 -28.155 -9.352 1.000 0.950 91 LYS A C 1
ATOM 1445 O O . LYS A 1 91 ? 8.453 -28.432 -8.198 1.000 0.950 91 LYS A O 1
ATOM 1464 N N . ASN A 1 92 ? 7.083 -27.412 -9.662 1.000 0.950 92 ASN A N 1
ATOM 1465 C CA . ASN A 1 92 ? 6.198 -26.829 -8.648 1.000 0.950 92 ASN A CA 1
ATOM 1466 C C . ASN A 1 92 ? 5.405 -27.892 -7.874 1.000 0.950 92 ASN A C 1
ATOM 1467 O O . ASN A 1 92 ? 4.937 -27.611 -6.775 1.000 0.950 92 ASN A O 1
ATOM 1478 N N . ALA A 1 93 ? 5.288 -29.109 -8.419 1.000 0.960 93 ALA A N 1
ATOM 1479 C CA . ALA A 1 93 ? 4.722 -30.254 -7.711 1.000 0.960 93 ALA A CA 1
ATOM 1480 C C . ALA A 1 93 ? 5.652 -30.792 -6.606 1.000 0.960 93 ALA A C 1
ATOM 1481 O O . ALA A 1 93 ? 5.222 -31.571 -5.762 1.000 0.960 93 ALA A O 1
ATOM 1488 N N . GLU A 1 94 ? 6.929 -30.396 -6.617 1.000 0.960 94 GLU A N 1
ATOM 1489 C CA . GLU A 1 94 ? 7.983 -30.920 -5.747 1.000 0.960 94 GLU A CA 1
ATOM 1490 C C . GLU A 1 94 ? 8.037 -32.461 -5.769 1.000 0.960 94 GLU A C 1
ATOM 1491 O O . GLU A 1 94 ? 7.681 -33.112 -4.783 1.000 0.960 94 GLU A O 1
ATOM 1503 N N . PRO A 1 95 ? 8.456 -33.070 -6.900 1.000 0.970 95 PRO A N 1
ATOM 1504 C CA . PRO A 1 95 ? 8.721 -34.506 -6.962 1.000 0.970 95 PRO A CA 1
ATOM 1505 C C . PRO A 1 95 ? 9.633 -34.949 -5.817 1.000 0.970 95 PRO A C 1
ATOM 1506 O O . PRO A 1 95 ? 10.679 -34.337 -5.582 1.000 0.970 95 PRO A O 1
ATOM 1517 N N . ASN A 1 96 ? 9.251 -36.014 -5.113 1.000 0.970 96 ASN A N 1
ATOM 1518 C CA . ASN A 1 96 ? 10.063 -36.529 -4.013 1.000 0.970 96 ASN A CA 1
ATOM 1519 C C . ASN A 1 96 ? 11.402 -37.076 -4.531 1.000 0.970 96 ASN A C 1
ATOM 1520 O O . ASN A 1 96 ? 11.531 -37.459 -5.691 1.000 0.970 96 ASN A O 1
ATOM 1531 N N . SER A 1 97 ? 12.395 -37.204 -3.650 1.000 0.960 97 SER A N 1
ATOM 1532 C CA . SER A 1 97 ? 13.726 -37.730 -4.003 1.000 0.960 97 SER A CA 1
ATOM 1533 C C . SER A 1 97 ? 13.724 -39.178 -4.511 1.000 0.960 97 SER A C 1
ATOM 1534 O O . SER A 1 97 ? 14.679 -39.604 -5.155 1.000 0.960 97 SER A O 1
ATOM 1542 N N . SER A 1 98 ? 12.665 -39.939 -4.227 1.000 0.960 98 SER A N 1
ATOM 1543 C CA . SER A 1 98 ? 12.458 -41.298 -4.731 1.000 0.960 98 SER A CA 1
ATOM 1544 C C . SER A 1 98 ? 11.813 -41.351 -6.119 1.000 0.960 98 SER A C 1
ATOM 1545 O O . SER A 1 98 ? 11.768 -42.431 -6.703 1.000 0.960 98 SER A O 1
ATOM 1553 N N . ALA A 1 99 ? 11.306 -40.230 -6.642 1.000 0.970 99 ALA A N 1
ATOM 1554 C CA . ALA A 1 99 ? 10.670 -40.184 -7.949 1.000 0.970 99 ALA A CA 1
ATOM 1555 C C . ALA A 1 99 ? 11.710 -40.357 -9.059 1.000 0.970 99 ALA A C 1
ATOM 1556 O O . ALA A 1 99 ? 12.725 -39.661 -9.108 1.000 0.970 99 ALA A O 1
ATOM 1563 N N . THR A 1 100 ? 11.451 -41.279 -9.976 1.000 0.960 100 THR A N 1
ATOM 1564 C CA . THR A 1 100 ? 12.396 -41.649 -11.040 1.000 0.960 100 THR A CA 1
ATOM 1565 C C . THR A 1 100 ? 11.754 -41.682 -12.413 1.000 0.960 100 THR A C 1
ATOM 1566 O O . THR A 1 100 ? 12.451 -41.465 -13.410 1.000 0.960 100 THR A O 1
ATOM 1577 N N . GLN A 1 101 ? 10.444 -41.923 -12.493 1.000 0.960 101 GLN A N 1
ATOM 1578 C CA . GLN A 1 101 ? 9.714 -41.969 -13.753 1.000 0.960 101 GLN A CA 1
ATOM 1579 C C . GLN A 1 101 ? 8.586 -40.941 -13.800 1.000 0.960 101 GLN A C 1
ATOM 1580 O O . GLN A 1 101 ? 8.031 -40.516 -12.790 1.000 0.960 101 GLN A O 1
ATOM 1594 N N . CYS A 1 102 ? 8.253 -40.544 -15.020 1.000 0.960 102 CYS A N 1
ATOM 1595 C CA . CYS A 1 102 ? 7.134 -39.682 -15.345 1.000 0.960 102 CYS A CA 1
ATOM 1596 C C . CYS A 1 102 ? 6.291 -40.386 -16.408 1.000 0.960 102 CYS A C 1
ATOM 1597 O O . CYS A 1 102 ? 6.791 -40.740 -17.479 1.000 0.960 102 CYS A O 1
ATOM 1605 N N . VAL A 1 103 ? 5.013 -40.593 -16.116 1.000 0.970 103 VAL A N 1
ATOM 1606 C CA . VAL A 1 103 ? 4.052 -41.251 -16.997 1.000 0.970 103 VAL A CA 1
ATOM 1607 C C . VAL A 1 103 ? 3.057 -40.219 -17.507 1.000 0.970 103 VAL A C 1
ATOM 1608 O O . VAL A 1 103 ? 2.266 -39.661 -16.751 1.000 0.970 103 VAL A O 1
ATOM 1621 N N . PHE A 1 104 ? 3.075 -39.990 -18.813 1.000 0.960 104 PHE A N 1
ATOM 1622 C CA . PHE A 1 104 ? 2.080 -39.198 -19.518 1.000 0.960 104 PHE A CA 1
ATOM 1623 C C . PHE A 1 104 ? 0.866 -40.066 -19.826 1.000 0.960 104 PHE A C 1
ATOM 1624 O O . PHE A 1 104 ? 0.955 -41.045 -20.574 1.000 0.960 104 PHE A O 1
ATOM 1641 N N . VAL A 1 105 ? -0.271 -39.709 -19.242 1.000 0.950 105 VAL A N 1
ATOM 1642 C CA . VAL A 1 105 ? -1.559 -40.352 -19.488 1.000 0.950 105 VAL A CA 1
ATOM 1643 C C . VAL A 1 105 ? -2.275 -39.580 -20.581 1.000 0.950 105 VAL A C 1
ATOM 1644 O O . VAL A 1 105 ? -2.599 -38.397 -20.422 1.000 0.950 105 VAL A O 1
ATOM 1657 N N . THR A 1 106 ? -2.541 -40.263 -21.684 1.000 0.930 106 THR A N 1
ATOM 1658 C CA . THR A 1 106 ? -3.184 -39.685 -22.859 1.000 0.930 106 THR A CA 1
ATOM 1659 C C . THR A 1 106 ? -4.514 -40.366 -23.151 1.000 0.930 106 THR A C 1
ATOM 1660 O O . THR A 1 106 ? -4.849 -41.410 -22.585 1.000 0.930 106 THR A O 1
ATOM 1671 N N . SER A 1 107 ? -5.277 -39.796 -24.082 1.000 0.890 107 SER A N 1
ATOM 1672 C CA . SER A 1 107 ? -6.494 -40.427 -24.604 1.000 0.890 107 SER A CA 1
ATOM 1673 C C . SER A 1 107 ? -6.241 -41.793 -25.279 1.000 0.890 107 SER A C 1
ATOM 1674 O O . SER A 1 107 ? -7.171 -42.592 -25.362 1.000 0.890 107 SER A O 1
ATOM 1682 N N . SER A 1 108 ? -5.022 -42.082 -25.760 1.000 0.860 108 SER A N 1
ATOM 1683 C CA . SER A 1 108 ? -4.670 -43.304 -26.512 1.000 0.860 108 SER A CA 1
ATOM 1684 C C . SER A 1 108 ? -3.869 -44.336 -25.713 1.000 0.860 108 SER A C 1
ATOM 1685 O O . SER A 1 108 ? -3.685 -45.462 -26.181 1.000 0.860 108 SER A O 1
ATOM 1693 N N . GLY A 1 109 ? -3.385 -43.981 -24.522 1.000 0.900 109 GLY A N 1
ATOM 1694 C CA . GLY A 1 109 ? -2.582 -44.882 -23.707 1.000 0.900 109 GLY A CA 1
ATOM 1695 C C . GLY A 1 109 ? -1.714 -44.170 -22.678 1.000 0.900 109 GLY A C 1
ATOM 1696 O O . GLY A 1 109 ? -1.984 -43.045 -22.264 1.000 0.900 109 GLY A O 1
ATOM 1700 N N . LYS A 1 110 ? -0.667 -44.871 -22.235 1.000 0.930 110 LYS A N 1
ATOM 1701 C CA . LYS A 1 110 ? 0.318 -44.361 -21.278 1.000 0.930 110 LYS A CA 1
ATOM 1702 C C . LYS A 1 110 ? 1.712 -44.375 -21.898 1.000 0.930 110 LYS A C 1
ATOM 1703 O O . LYS A 1 110 ? 2.092 -45.371 -22.510 1.000 0.930 110 LYS A O 1
ATOM 1722 N N . ALA A 1 111 ? 2.464 -43.296 -21.697 1.000 0.920 111 ALA A N 1
ATOM 1723 C CA . ALA A 1 111 ? 3.851 -43.165 -22.134 1.000 0.920 111 ALA A CA 1
ATOM 1724 C C . ALA A 1 111 ? 4.748 -42.817 -20.941 1.000 0.920 111 ALA A C 1
ATOM 1725 O O . ALA A 1 111 ? 4.576 -41.773 -20.319 1.000 0.920 111 ALA A O 1
ATOM 1732 N N . ALA A 1 112 ? 5.689 -43.702 -20.612 1.000 0.940 112 ALA A N 1
ATOM 1733 C CA . ALA A 1 112 ? 6.614 -43.523 -19.498 1.000 0.940 112 ALA A CA 1
ATOM 1734 C C . ALA A 1 112 ? 7.990 -43.066 -19.997 1.000 0.940 112 ALA A C 1
ATOM 1735 O O . ALA A 1 112 ? 8.532 -43.640 -20.942 1.000 0.940 112 ALA A O 1
ATOM 1742 N N . VAL A 1 113 ? 8.565 -42.067 -19.334 1.000 0.930 113 VAL A N 1
ATOM 1743 C CA . VAL A 1 113 ? 9.949 -41.607 -19.522 1.000 0.930 113 VAL A CA 1
ATOM 1744 C C . VAL A 1 113 ? 10.621 -41.441 -18.158 1.000 0.930 113 VAL A C 1
ATOM 1745 O O . VAL A 1 113 ? 9.945 -41.427 -17.127 1.000 0.930 113 VAL A O 1
ATOM 1758 N N . SER A 1 114 ? 11.950 -41.321 -18.117 1.000 0.950 114 SER A N 1
ATOM 1759 C CA . SER A 1 114 ? 12.619 -40.930 -16.872 1.000 0.950 114 SER A CA 1
ATOM 1760 C C . SER A 1 114 ? 12.184 -39.519 -16.459 1.000 0.950 114 SER A C 1
ATOM 1761 O O . SER A 1 114 ? 11.857 -38.673 -17.300 1.000 0.950 114 SER A O 1
ATOM 1769 N N . LEU A 1 115 ? 12.199 -39.247 -15.157 1.000 0.960 115 LEU A N 1
ATOM 1770 C CA . LEU A 1 115 ? 11.848 -37.934 -14.628 1.000 0.960 115 LEU A CA 1
ATOM 1771 C C . LEU A 1 115 ? 12.755 -36.834 -15.199 1.000 0.960 115 LEU A C 1
ATOM 1772 O O . LEU A 1 115 ? 12.271 -35.768 -15.563 1.000 0.960 115 LEU A O 1
ATOM 1788 N N . GLU A 1 116 ? 14.051 -37.104 -15.348 1.000 0.940 116 GLU A N 1
ATOM 1789 C CA . GLU A 1 116 ? 15.015 -36.161 -15.925 1.000 0.940 116 GLU A CA 1
ATOM 1790 C C . GLU A 1 116 ? 14.677 -35.796 -17.380 1.000 0.940 116 GLU A C 1
ATOM 1791 O O . GLU A 1 116 ? 14.671 -34.618 -17.750 1.000 0.940 116 GLU A O 1
ATOM 1803 N N . THR A 1 117 ? 14.313 -36.787 -18.197 1.000 0.910 117 THR A N 1
ATOM 1804 C CA . THR A 1 117 ? 13.875 -36.563 -19.580 1.000 0.910 117 THR A CA 1
ATOM 1805 C C . THR A 1 117 ? 12.572 -35.769 -19.632 1.000 0.910 117 THR A C 1
ATOM 1806 O O . THR A 1 117 ? 12.437 -34.876 -20.468 1.000 0.910 117 THR A O 1
ATOM 1817 N N . ALA A 1 118 ? 11.627 -36.032 -18.724 1.000 0.940 118 ALA A N 1
ATOM 1818 C CA . ALA A 1 118 ? 10.406 -35.236 -18.622 1.000 0.940 118 ALA A CA 1
ATOM 1819 C C . ALA A 1 118 ? 10.710 -33.779 -18.248 1.000 0.940 118 ALA A C 1
ATOM 1820 O O . ALA A 1 118 ? 10.202 -32.866 -18.896 1.000 0.940 118 ALA A O 1
ATOM 1827 N N . LEU A 1 119 ? 11.578 -33.537 -17.265 1.000 0.940 119 LEU A N 1
ATOM 1828 C CA . LEU A 1 119 ? 11.953 -32.185 -16.836 1.000 0.940 119 LEU A CA 1
ATOM 1829 C C . LEU A 1 119 ? 12.611 -31.363 -17.958 1.000 0.940 119 LEU A C 1
ATOM 1830 O O . LEU A 1 119 ? 12.396 -30.150 -18.024 1.000 0.940 119 LEU A O 1
ATOM 1846 N N . ASN A 1 120 ? 13.368 -32.010 -18.846 1.000 0.910 120 ASN A N 1
ATOM 1847 C CA . ASN A 1 120 ? 14.036 -31.366 -19.981 1.000 0.910 120 ASN A CA 1
ATOM 1848 C C . ASN A 1 120 ? 13.200 -31.316 -21.269 1.000 0.910 120 ASN A C 1
ATOM 1849 O O . ASN A 1 120 ? 13.632 -30.707 -22.243 1.000 0.910 120 ASN A O 1
ATOM 1860 N N . SER A 1 121 ? 12.008 -31.915 -21.284 1.000 0.910 121 SER A N 1
ATOM 1861 C CA . SER A 1 121 ? 11.147 -31.938 -22.469 1.000 0.910 121 SER A CA 1
ATOM 1862 C C . SER A 1 121 ? 10.607 -30.556 -22.858 1.000 0.910 121 SER A C 1
ATOM 1863 O O . SER A 1 121 ? 10.433 -29.664 -22.017 1.000 0.910 121 SER A O 1
ATOM 1871 N N . ILE A 1 122 ? 10.317 -30.399 -24.150 1.000 0.900 122 ILE A N 1
ATOM 1872 C CA . ILE A 1 122 ? 9.703 -29.210 -24.743 1.000 0.900 122 ILE A CA 1
ATOM 1873 C C . ILE A 1 122 ? 8.198 -29.438 -24.838 1.000 0.900 122 ILE A C 1
ATOM 1874 O O . ILE A 1 122 ? 7.739 -30.390 -25.465 1.000 0.900 122 ILE A O 1
ATOM 1890 N N . VAL A 1 123 ? 7.422 -28.538 -24.249 1.000 0.920 123 VAL A N 1
ATOM 1891 C CA . VAL A 1 123 ? 5.962 -28.558 -24.283 1.000 0.920 123 VAL A CA 1
ATOM 1892 C C . VAL A 1 123 ? 5.485 -27.450 -25.205 1.000 0.920 123 VAL A C 1
ATOM 1893 O O . VAL A 1 123 ? 5.495 -26.273 -24.846 1.000 0.920 123 VAL A O 1
ATOM 1906 N N . HIS A 1 124 ? 5.076 -27.831 -26.406 1.000 0.910 124 HIS A N 1
ATOM 1907 C CA . HIS A 1 124 ? 4.456 -26.945 -27.380 1.000 0.910 124 HIS A CA 1
ATOM 1908 C C . HIS A 1 124 ? 2.975 -26.766 -27.023 1.000 0.910 124 HIS A C 1
ATOM 1909 O O . HIS A 1 124 ? 2.272 -27.755 -26.812 1.000 0.910 124 HIS A O 1
ATOM 1923 N N . PHE A 1 125 ? 2.502 -25.523 -26.918 1.000 0.910 125 PHE A N 1
ATOM 1924 C CA . PHE A 1 125 ? 1.164 -25.210 -26.384 1.000 0.910 125 PHE A CA 1
ATOM 1925 C C . PHE A 1 125 ? 0.369 -24.207 -27.230 1.000 0.910 125 PHE A C 1
ATOM 1926 O O . PHE A 1 125 ? -0.850 -24.096 -27.079 1.000 0.910 125 PHE A O 1
ATOM 1943 N N . SER A 1 126 ? 1.038 -23.480 -28.126 1.000 0.880 126 SER A N 1
ATOM 1944 C CA . SER A 1 126 ? 0.421 -22.493 -29.010 1.000 0.880 126 SER A CA 1
ATOM 1945 C C . SER A 1 126 ? 0.983 -22.644 -30.412 1.000 0.880 126 SER A C 1
ATOM 1946 O O . SER A 1 126 ? 2.196 -22.656 -30.574 1.000 0.880 126 SER A O 1
ATOM 1954 N N . GLU A 1 127 ? 0.109 -22.698 -31.408 1.000 0.850 127 GLU A N 1
ATOM 1955 C CA . GLU A 1 127 ? 0.432 -22.834 -32.822 1.000 0.850 127 GLU A CA 1
ATOM 1956 C C . GLU A 1 127 ? -0.240 -21.708 -33.617 1.000 0.850 127 GLU A C 1
ATOM 1957 O O . GLU A 1 127 ? -1.457 -21.520 -33.521 1.000 0.850 127 GLU A O 1
ATOM 1969 N N . ALA A 1 128 ? 0.529 -20.978 -34.429 1.000 0.810 128 ALA A N 1
ATOM 1970 C CA . ALA A 1 128 ? 0.041 -19.883 -35.272 1.000 0.810 128 ALA A CA 1
ATOM 1971 C C . ALA A 1 128 ? -0.879 -18.897 -34.513 1.000 0.810 128 ALA A C 1
ATOM 1972 O O . ALA A 1 128 ? -1.972 -18.551 -34.973 1.000 0.810 128 ALA A O 1
ATOM 1979 N N . GLY A 1 129 ? -0.453 -18.504 -33.308 1.000 0.770 129 GLY A N 1
ATOM 1980 C CA . GLY A 1 129 ? -1.161 -17.597 -32.403 1.000 0.770 129 GLY A CA 1
ATOM 1981 C C . GLY A 1 129 ? -2.394 -18.175 -31.708 1.000 0.770 129 GLY A C 1
ATOM 1982 O O . GLY A 1 129 ? -3.161 -17.421 -31.106 1.000 0.770 129 GLY A O 1
ATOM 1986 N N . LYS A 1 130 ? -2.635 -19.488 -31.794 1.000 0.820 130 LYS A N 1
ATOM 1987 C CA . LYS A 1 130 ? -3.807 -20.148 -31.203 1.000 0.820 130 LYS A CA 1
ATOM 1988 C C . LYS A 1 130 ? -3.401 -21.306 -30.289 1.000 0.820 130 LYS A C 1
ATOM 1989 O O . LYS A 1 130 ? -2.470 -22.032 -30.618 1.000 0.820 130 LYS A O 1
ATOM 2008 N N . PRO A 1 131 ? -4.137 -21.562 -29.192 1.000 0.850 131 PRO A N 1
ATOM 2009 C CA . PRO A 1 131 ? -3.924 -22.757 -28.377 1.000 0.850 131 PRO A CA 1
ATOM 2010 C C . PRO A 1 131 ? -4.062 -24.045 -29.197 1.000 0.850 131 PRO A C 1
ATOM 2011 O O . PRO A 1 131 ? -4.914 -24.122 -30.090 1.000 0.850 131 PRO A O 1
ATOM 2022 N N . ILE A 1 132 ? -3.286 -25.078 -28.859 1.000 0.870 132 ILE A N 1
ATOM 2023 C CA . ILE A 1 132 ? -3.401 -26.386 -29.517 1.000 0.870 132 ILE A CA 1
ATOM 2024 C C . ILE A 1 132 ? -4.775 -27.001 -29.230 1.000 0.870 132 ILE A C 1
ATOM 2025 O O . ILE A 1 132 ? -5.146 -27.240 -28.080 1.000 0.870 132 ILE A O 1
ATOM 2041 N N . GLN A 1 133 ? -5.518 -27.294 -30.299 1.000 0.840 133 GLN A N 1
ATOM 2042 C CA . GLN A 1 133 ? -6.793 -28.011 -30.228 1.000 0.840 133 GLN A CA 1
ATOM 2043 C C . GLN A 1 133 ? -6.636 -29.483 -30.603 1.000 0.840 133 GLN A C 1
ATOM 2044 O O . GLN A 1 133 ? -7.012 -30.362 -29.832 1.000 0.840 133 GLN A O 1
ATOM 2058 N N . GLU A 1 134 ? -6.069 -29.755 -31.780 1.000 0.840 134 GLU A N 1
ATOM 2059 C CA . GLU A 1 134 ? -5.899 -31.119 -32.275 1.000 0.840 134 GLU A CA 1
ATOM 2060 C C . GLU A 1 134 ? -4.787 -31.833 -31.496 1.000 0.840 134 GLU A C 1
ATOM 2061 O O . GLU A 1 134 ? -3.622 -31.426 -31.518 1.000 0.840 134 GLU A O 1
ATOM 2073 N N . GLY A 1 135 ? -5.167 -32.865 -30.739 1.000 0.860 135 GLY A N 1
ATOM 2074 C CA . GLY A 1 135 ? -4.287 -33.523 -29.774 1.000 0.860 135 GLY A CA 1
ATOM 2075 C C . GLY A 1 135 ? -3.838 -32.618 -28.621 1.000 0.860 135 GLY A C 1
ATOM 2076 O O . GLY A 1 135 ? -2.779 -32.850 -28.043 1.000 0.860 135 GLY A O 1
ATOM 2080 N N . GLY A 1 136 ? -4.593 -31.555 -28.326 1.000 0.890 136 GLY A N 1
ATOM 2081 C CA . GLY A 1 136 ? -4.288 -30.605 -27.256 1.000 0.890 136 GLY A CA 1
ATOM 2082 C C . GLY A 1 136 ? -4.486 -31.168 -25.839 1.000 0.890 136 GLY A C 1
ATOM 2083 O O . GLY A 1 136 ? -4.916 -32.310 -25.671 1.000 0.890 136 GLY A O 1
ATOM 2087 N N . PRO A 1 137 ? -4.204 -30.366 -24.793 1.000 0.920 137 PRO A N 1
ATOM 2088 C CA . PRO A 1 137 ? -3.861 -28.937 -24.846 1.000 0.920 137 PRO A CA 1
ATOM 2089 C C . PRO A 1 137 ? -2.403 -28.646 -25.219 1.000 0.920 137 PRO A C 1
ATOM 2090 O O . PRO A 1 137 ? -2.065 -27.492 -25.464 1.000 0.920 137 PRO A O 1
ATOM 2101 N N . VAL A 1 138 ? -1.543 -29.667 -25.235 1.000 0.930 138 VAL A N 1
ATOM 2102 C CA . VAL A 1 138 ? -0.108 -29.530 -25.501 1.000 0.930 138 VAL A CA 1
ATOM 2103 C C . VAL A 1 138 ? 0.444 -30.735 -26.253 1.000 0.930 138 VAL A C 1
ATOM 2104 O O . VAL A 1 138 ? -0.099 -31.837 -26.161 1.000 0.930 138 VAL A O 1
ATOM 2117 N N . HIS A 1 139 ? 1.565 -30.529 -26.938 1.000 0.910 139 HIS A N 1
ATOM 2118 C CA . HIS A 1 139 ? 2.375 -31.573 -27.564 1.000 0.910 139 HIS A CA 1
ATOM 2119 C C . HIS A 1 139 ? 3.756 -31.611 -26.897 1.000 0.910 139 HIS A C 1
ATOM 2120 O O . HIS A 1 139 ? 4.426 -30.580 -26.825 1.000 0.910 139 HIS A O 1
ATOM 2134 N N . ILE A 1 140 ? 4.186 -32.779 -26.414 1.000 0.930 140 ILE A N 1
ATOM 2135 C CA . ILE A 1 140 ? 5.447 -32.945 -25.671 1.000 0.930 140 ILE A CA 1
ATOM 2136 C C . ILE A 1 140 ? 6.510 -33.588 -26.562 1.000 0.930 140 ILE A C 1
ATOM 2137 O O . ILE A 1 140 ? 6.309 -34.693 -27.066 1.000 0.930 140 ILE A O 1
ATOM 2153 N N . TYR A 1 141 ? 7.646 -32.909 -26.714 1.000 0.880 141 TYR A N 1
ATOM 2154 C CA . TYR A 1 141 ? 8.808 -33.333 -27.493 1.000 0.880 141 TYR A CA 1
ATOM 2155 C C . TYR A 1 141 ? 10.011 -33.588 -26.581 1.000 0.880 141 TYR A C 1
ATOM 2156 O O . TYR A 1 141 ? 10.258 -32.847 -25.629 1.000 0.880 141 TYR A O 1
ATOM 2174 N N . PHE A 1 142 ? 10.797 -34.609 -26.910 1.000 0.830 142 PHE A N 1
ATOM 2175 C CA . PHE A 1 142 ? 12.046 -34.952 -26.224 1.000 0.830 142 PHE A CA 1
ATOM 2176 C C . PHE A 1 142 ? 13.234 -34.701 -27.163 1.000 0.830 142 PHE A C 1
ATOM 2177 O O . PHE A 1 142 ? 13.081 -34.889 -28.368 1.000 0.830 142 PHE A O 1
ATOM 2194 N N . GLU A 1 143 ? 14.386 -34.269 -26.634 1.000 0.630 143 GLU A N 1
ATOM 2195 C CA . GLU A 1 143 ? 15.588 -33.889 -27.413 1.000 0.630 143 GLU A CA 1
ATOM 2196 C C . GLU A 1 143 ? 16.227 -35.028 -28.211 1.000 0.630 143 GLU A C 1
ATOM 2197 O O . GLU A 1 143 ? 16.942 -34.772 -29.176 1.000 0.630 143 GLU A O 1
ATOM 2209 N N . ASP A 1 144 ? 16.014 -36.283 -27.817 1.000 0.500 144 ASP A N 1
ATOM 2210 C CA . ASP A 1 144 ? 16.678 -37.388 -28.499 1.000 0.500 144 ASP A CA 1
ATOM 2211 C C . ASP A 1 144 ? 16.201 -37.434 -29.967 1.000 0.500 144 ASP A C 1
ATOM 2212 O O . ASP A 1 144 ? 14.985 -37.524 -30.206 1.000 0.500 144 ASP A O 1
ATOM 2221 N N . PRO A 1 145 ? 17.105 -37.367 -30.972 1.000 0.400 145 PRO A N 1
ATOM 2222 C CA . PRO A 1 145 ? 16.736 -37.035 -32.349 1.000 0.400 145 PRO A CA 1
ATOM 2223 C C . PRO A 1 145 ? 15.749 -38.031 -32.950 1.000 0.400 145 PRO A C 1
ATOM 2224 O O . PRO A 1 145 ? 14.998 -37.717 -33.874 1.000 0.400 145 PRO A O 1
ATOM 2235 N N . VAL A 1 146 ? 15.760 -39.258 -32.428 1.000 0.390 146 VAL A N 1
ATOM 2236 C CA . VAL A 1 146 ? 14.909 -40.356 -32.880 1.000 0.390 146 VAL A CA 1
ATOM 2237 C C . VAL A 1 146 ? 13.427 -40.053 -32.637 1.000 0.390 146 VAL A C 1
ATOM 2238 O O . VAL A 1 146 ? 12.587 -40.423 -33.458 1.000 0.390 146 VAL A O 1
ATOM 2251 N N . HIS A 1 147 ? 13.096 -39.339 -31.559 1.000 0.430 147 HIS A N 1
ATOM 2252 C CA . HIS A 1 147 ? 11.713 -39.096 -31.140 1.000 0.430 147 HIS A CA 1
ATOM 2253 C C . HIS A 1 147 ? 11.188 -37.692 -31.486 1.000 0.430 147 HIS A C 1
ATOM 2254 O O . HIS A 1 147 ? 10.019 -37.408 -31.237 1.000 0.430 147 HIS A O 1
ATOM 2268 N N . HIS A 1 148 ? 11.972 -36.829 -32.150 1.000 0.460 148 HIS A N 1
ATOM 2269 C CA . HIS A 1 148 ? 11.485 -35.522 -32.631 1.000 0.460 148 HIS A CA 1
ATOM 2270 C C . HIS A 1 148 ? 10.344 -35.617 -33.660 1.000 0.460 148 HIS A C 1
ATOM 2271 O O . HIS A 1 148 ? 9.640 -34.636 -33.893 1.000 0.460 148 HIS A O 1
ATOM 2285 N N . LYS A 1 149 ? 10.126 -36.787 -34.280 1.000 0.550 149 LYS A N 1
ATOM 2286 C CA . LYS A 1 149 ? 9.092 -36.943 -35.316 1.000 0.550 149 LYS A CA 1
ATOM 2287 C C . LYS A 1 149 ? 7.674 -37.145 -34.786 1.000 0.550 149 LYS A C 1
ATOM 2288 O O . LYS A 1 149 ? 6.742 -36.917 -35.554 1.000 0.550 149 LYS A O 1
ATOM 2307 N N . GLN A 1 150 ? 7.482 -37.569 -33.536 1.000 0.750 150 GLN A N 1
ATOM 2308 C CA . GLN A 1 150 ? 6.140 -37.764 -32.977 1.000 0.750 150 GLN A CA 1
ATOM 2309 C C . GLN A 1 150 ? 6.078 -37.312 -31.513 1.000 0.750 150 GLN A C 1
ATOM 2310 O O . GLN A 1 150 ? 6.630 -37.995 -30.651 1.000 0.750 150 GLN A O 1
ATOM 2324 N N . PRO A 1 151 ? 5.410 -36.184 -31.214 1.000 0.870 151 PRO A N 1
ATOM 2325 C CA . PRO A 1 151 ? 5.199 -35.765 -29.836 1.000 0.870 151 PRO A CA 1
ATOM 2326 C C . PRO A 1 151 ? 4.184 -36.661 -29.121 1.000 0.870 151 PRO A C 1
ATOM 2327 O O . PRO A 1 151 ? 3.304 -37.252 -29.751 1.000 0.870 151 PRO A O 1
ATOM 2338 N N . ILE A 1 152 ? 4.235 -36.686 -27.789 1.000 0.910 152 ILE A N 1
ATOM 2339 C CA . ILE A 1 152 ? 3.105 -37.166 -26.983 1.000 0.910 152 ILE A CA 1
ATOM 2340 C C . ILE A 1 152 ? 2.017 -36.083 -27.017 1.000 0.910 152 ILE A C 1
ATOM 2341 O O . ILE A 1 152 ? 2.275 -34.932 -26.662 1.000 0.910 152 ILE A O 1
ATOM 2357 N N . THR A 1 153 ? 0.810 -36.445 -27.443 1.000 0.910 153 THR A N 1
ATOM 2358 C CA . THR A 1 153 ? -0.364 -35.560 -27.557 1.000 0.910 153 THR A CA 1
ATOM 2359 C C . THR A 1 153 ? -1.490 -36.030 -26.638 1.000 0.910 153 THR A C 1
ATOM 2360 O O . THR A 1 153 ? -1.368 -37.069 -25.987 1.000 0.910 153 THR A O 1
ATOM 2371 N N . ASP A 1 154 ? -2.600 -35.288 -26.576 1.000 0.920 154 ASP A N 1
ATOM 2372 C CA . ASP A 1 154 ? -3.799 -35.653 -25.802 1.000 0.920 154 ASP A CA 1
ATOM 2373 C C . ASP A 1 154 ? -3.515 -35.901 -24.314 1.000 0.920 154 ASP A C 1
ATOM 2374 O O . ASP A 1 154 ? -4.198 -36.688 -23.652 1.000 0.920 154 ASP A O 1
ATOM 2383 N N . VAL A 1 155 ? -2.477 -35.255 -23.782 1.000 0.940 155 VAL A N 1
ATOM 2384 C CA . VAL A 1 155 ? -2.057 -35.428 -22.393 1.000 0.940 155 VAL A CA 1
ATOM 2385 C C . VAL A 1 155 ? -3.153 -34.889 -21.481 1.000 0.940 155 VAL A C 1
ATOM 2386 O O . VAL A 1 155 ? -3.486 -33.705 -21.521 1.000 0.940 155 VAL A O 1
ATOM 2399 N N . LYS A 1 156 ? -3.710 -35.764 -20.646 1.000 0.910 156 LYS A N 1
ATOM 2400 C CA . LYS A 1 156 ? -4.704 -35.404 -19.626 1.000 0.910 156 LYS A CA 1
ATOM 2401 C C . LYS A 1 156 ? -4.108 -35.349 -18.237 1.000 0.910 156 LYS A C 1
ATOM 2402 O O . LYS A 1 156 ? -4.550 -34.565 -17.402 1.000 0.910 156 LYS A O 1
ATOM 2421 N N . GLU A 1 157 ? -3.128 -36.203 -17.988 1.000 0.950 157 GLU A N 1
ATOM 2422 C CA . GLU A 1 157 ? -2.555 -36.351 -16.666 1.000 0.950 157 GLU A CA 1
ATOM 2423 C C . GLU A 1 157 ? -1.075 -36.704 -16.759 1.000 0.950 157 GLU A C 1
ATOM 2424 O O . GLU A 1 157 ? -0.640 -37.399 -17.679 1.000 0.950 157 GLU A O 1
ATOM 2436 N N . ILE A 1 158 ? -0.308 -36.192 -15.806 1.000 0.970 158 ILE A N 1
ATOM 2437 C CA . ILE A 1 158 ? 1.093 -36.515 -15.592 1.000 0.970 158 ILE A CA 1
ATOM 2438 C C . ILE A 1 158 ? 1.187 -37.185 -14.228 1.000 0.970 158 ILE A C 1
ATOM 2439 O O . ILE A 1 158 ? 0.816 -36.617 -13.201 1.000 0.970 158 ILE A O 1
ATOM 2455 N N . GLU A 1 159 ? 1.685 -38.408 -14.216 1.000 0.970 159 GLU A N 1
ATOM 2456 C CA . GLU A 1 159 ? 1.859 -39.191 -13.005 1.000 0.970 159 GLU A CA 1
ATOM 2457 C C . GLU A 1 159 ? 3.349 -39.410 -12.761 1.000 0.970 159 GLU A C 1
ATOM 2458 O O . GLU A 1 159 ? 4.058 -39.983 -13.586 1.000 0.970 159 GLU A O 1
ATOM 2470 N N . ILE A 1 160 ? 3.832 -38.918 -11.632 1.000 0.980 160 ILE A N 1
ATOM 2471 C CA . ILE A 1 160 ? 5.212 -39.078 -11.191 1.000 0.980 160 ILE A CA 1
ATOM 2472 C C . ILE A 1 160 ? 5.297 -40.356 -10.356 1.000 0.980 160 ILE A C 1
ATOM 2473 O O . ILE A 1 160 ? 4.443 -40.581 -9.500 1.000 0.980 160 ILE A O 1
ATOM 2489 N N . ILE A 1 161 ? 6.299 -41.199 -10.606 1.000 0.970 161 ILE A N 1
ATOM 2490 C CA . ILE A 1 161 ? 6.501 -42.488 -9.924 1.000 0.970 161 ILE A CA 1
ATOM 2491 C C . ILE A 1 161 ? 7.869 -42.490 -9.266 1.000 0.970 161 ILE A C 1
ATOM 2492 O O . ILE A 1 161 ? 8.892 -42.379 -9.986 1.000 0.970 161 ILE A O 1
ATOM 2509 N N . MET B 2 1 ? 1.585 43.516 12.237 1.000 0.360 1 MET B N 1
ATOM 2510 C CA . MET B 2 1 ? 1.884 42.085 12.416 1.000 0.360 1 MET B CA 1
ATOM 2511 C C . MET B 2 1 ? 2.419 41.574 11.102 1.000 0.360 1 MET B C 1
ATOM 2512 O O . MET B 2 1 ? 1.845 41.924 10.071 1.000 0.360 1 MET B O 1
ATOM 2528 N N . SER B 2 2 ? 3.544 40.866 11.139 1.000 0.520 2 SER B N 1
ATOM 2529 C CA . SER B 2 2 ? 4.091 40.170 9.976 1.000 0.520 2 SER B CA 1
ATOM 2530 C C . SER B 2 2 ? 3.081 39.133 9.469 1.000 0.520 2 SER B C 1
ATOM 2531 O O . SER B 2 2 ? 2.159 38.734 10.184 1.000 0.520 2 SER B O 1
ATOM 2539 N N . GLN B 2 3 ? 3.167 38.787 8.185 1.000 0.700 3 GLN B N 1
ATOM 2540 C CA . GLN B 2 3 ? 2.192 37.890 7.572 1.000 0.700 3 GLN B CA 1
ATOM 2541 C C . GLN B 2 3 ? 2.468 36.446 7.983 1.000 0.700 3 GLN B C 1
ATOM 2542 O O . GLN B 2 3 ? 3.362 35.796 7.444 1.000 0.700 3 GLN B O 1
ATOM 2556 N N . SER B 2 4 ? 1.650 35.941 8.902 1.000 0.870 4 SER B N 1
ATOM 2557 C CA . SER B 2 4 ? 1.607 34.524 9.232 1.000 0.870 4 SER B CA 1
ATOM 2558 C C . SER B 2 4 ? 1.293 33.661 8.012 1.000 0.870 4 SER B C 1
ATOM 2559 O O . SER B 2 4 ? 0.545 34.055 7.112 1.000 0.870 4 SER B O 1
ATOM 2567 N N . SER B 2 5 ? 1.878 32.467 7.972 1.000 0.950 5 SER B N 1
ATOM 2568 C CA . SER B 2 5 ? 1.678 31.520 6.874 1.000 0.950 5 SER B CA 1
ATOM 2569 C C . SER B 2 5 ? 1.785 30.074 7.335 1.000 0.950 5 SER B C 1
ATOM 2570 O O . SER B 2 5 ? 2.392 29.773 8.366 1.000 0.950 5 SER B O 1
ATOM 2578 N N . ILE B 2 6 ? 1.207 29.179 6.538 1.000 0.980 6 ILE B N 1
ATOM 2579 C CA . ILE B 2 6 ? 1.268 27.730 6.734 1.000 0.980 6 ILE B CA 1
ATOM 2580 C C . ILE B 2 6 ? 2.001 27.101 5.554 1.000 0.980 6 ILE B C 1
ATOM 2581 O O . ILE B 2 6 ? 1.782 27.461 4.395 1.000 0.980 6 ILE B O 1
ATOM 2597 N N . ILE B 2 7 ? 2.852 26.123 5.835 1.000 0.990 7 ILE B N 1
ATOM 2598 C CA . ILE B 2 7 ? 3.432 25.263 4.807 1.000 0.990 7 ILE B CA 1
ATOM 2599 C C . ILE B 2 7 ? 2.666 23.948 4.767 1.000 0.990 7 ILE B C 1
ATOM 2600 O O . ILE B 2 7 ? 2.418 23.326 5.795 1.000 0.990 7 ILE B O 1
ATOM 2616 N N . VAL B 2 8 ? 2.317 23.499 3.568 1.000 0.990 8 VAL B N 1
ATOM 2617 C CA . VAL B 2 8 ? 1.786 22.154 3.336 1.000 0.990 8 VAL B CA 1
ATOM 2618 C C . VAL B 2 8 ? 2.802 21.381 2.509 1.000 0.990 8 VAL B C 1
ATOM 2619 O O . VAL B 2 8 ? 3.188 21.826 1.429 1.000 0.990 8 VAL B O 1
ATOM 2632 N N . VAL B 2 9 ? 3.241 20.223 3.001 1.000 0.990 9 VAL B N 1
ATOM 2633 C CA . VAL B 2 9 ? 4.224 19.364 2.329 1.000 0.990 9 VAL B CA 1
ATOM 2634 C C . VAL B 2 9 ? 3.533 18.118 1.793 1.000 0.990 9 VAL B C 1
ATOM 2635 O O . VAL B 2 9 ? 3.263 17.178 2.532 1.000 0.990 9 VAL B O 1
ATOM 2648 N N . GLY B 2 10 ? 3.281 18.081 0.489 1.000 0.990 10 GLY B N 1
ATOM 2649 C CA . GLY B 2 10 ? 2.636 16.965 -0.196 1.000 0.990 10 GLY B CA 1
ATOM 2650 C C . GLY B 2 10 ? 1.428 17.419 -1.007 1.000 0.990 10 GLY B C 1
ATOM 2651 O O . GLY B 2 10 ? 0.511 18.045 -0.497 1.000 0.990 10 GLY B O 1
ATOM 2655 N N . GLY B 2 11 ? 1.413 17.065 -2.292 1.000 0.980 11 GLY B N 1
ATOM 2656 C CA . GLY B 2 11 ? 0.406 17.507 -3.265 1.000 0.980 11 GLY B CA 1
ATOM 2657 C C . GLY B 2 11 ? -0.729 16.511 -3.505 1.000 0.980 11 GLY B C 1
ATOM 2658 O O . GLY B 2 11 ? -1.340 16.534 -4.571 1.000 0.980 11 GLY B O 1
ATOM 2662 N N . GLY B 2 12 ? -0.943 15.567 -2.584 1.000 0.990 12 GLY B N 1
ATOM 2663 C CA . GLY B 2 12 ? -2.030 14.587 -2.663 1.000 0.990 12 GLY B CA 1
ATOM 2664 C C . GLY B 2 12 ? -3.362 15.153 -2.166 1.000 0.990 12 GLY B C 1
ATOM 2665 O O . GLY B 2 12 ? -3.471 16.338 -1.866 1.000 0.990 12 GLY B O 1
ATOM 2669 N N . LEU B 2 13 ? -4.379 14.293 -2.022 1.000 0.990 13 LEU B N 1
ATOM 2670 C CA . LEU B 2 13 ? -5.715 14.732 -1.583 1.000 0.990 13 LEU B CA 1
ATOM 2671 C C . LEU B 2 13 ? -5.705 15.459 -0.230 1.000 0.990 13 LEU B C 1
ATOM 2672 O O . LEU B 2 13 ? -6.344 16.498 -0.105 1.000 0.990 13 LEU B O 1
ATOM 2688 N N . ALA B 2 14 ? -4.971 14.934 0.757 1.000 0.990 14 ALA B N 1
ATOM 2689 C CA . ALA B 2 14 ? -4.884 15.541 2.085 1.000 0.990 14 ALA B CA 1
ATOM 2690 C C . ALA B 2 14 ? -4.241 16.930 2.036 1.000 0.990 14 ALA B C 1
ATOM 2691 O O . ALA B 2 14 ? -4.806 17.886 2.561 1.000 0.990 14 ALA B O 1
ATOM 2698 N N . GLY B 2 15 ? -3.107 17.053 1.342 1.000 0.990 15 GLY B N 1
ATOM 2699 C CA . GLY B 2 15 ? -2.397 18.320 1.216 1.000 0.990 15 GLY B CA 1
ATOM 2700 C C . GLY B 2 15 ? -3.200 19.365 0.450 1.000 0.990 15 GLY B C 1
ATOM 2701 O O . GLY B 2 15 ? -3.378 20.470 0.946 1.000 0.990 15 GLY B O 1
ATOM 2705 N N . LEU B 2 16 ? -3.790 19.006 -0.697 1.000 0.990 16 LEU B N 1
ATOM 2706 C CA . LEU B 2 16 ? -4.650 19.930 -1.446 1.000 0.990 16 LEU B CA 1
ATOM 2707 C C . LEU B 2 16 ? -5.867 20.371 -0.621 1.000 0.990 16 LEU B C 1
ATOM 2708 O O . LEU B 2 16 ? -6.198 21.555 -0.615 1.000 0.990 16 LEU B O 1
ATOM 2724 N N . MET B 2 17 ? -6.513 19.453 0.108 1.000 0.990 17 MET B N 1
ATOM 2725 C CA . MET B 2 17 ? -7.653 19.804 0.958 1.000 0.990 17 MET B CA 1
ATOM 2726 C C . MET B 2 17 ? -7.242 20.694 2.140 1.000 0.990 17 MET B C 1
ATOM 2727 O O . MET B 2 17 ? -7.931 21.672 2.424 1.000 0.990 17 MET B O 1
ATOM 2741 N N . ALA B 2 18 ? -6.104 20.419 2.784 1.000 0.990 18 ALA B N 1
ATOM 2742 C CA . ALA B 2 18 ? -5.557 21.275 3.837 1.000 0.990 18 ALA B CA 1
ATOM 2743 C C . ALA B 2 18 ? -5.228 22.679 3.309 1.000 0.990 18 ALA B C 1
ATOM 2744 O O . ALA B 2 18 ? -5.584 23.671 3.945 1.000 0.990 18 ALA B O 1
ATOM 2751 N N . THR B 2 19 ? -4.627 22.774 2.117 1.000 0.990 19 THR B N 1
ATOM 2752 C CA . THR B 2 19 ? -4.364 24.045 1.430 1.000 0.990 19 THR B CA 1
ATOM 2753 C C . THR B 2 19 ? -5.653 24.822 1.174 1.000 0.990 19 THR B C 1
ATOM 2754 O O . THR B 2 19 ? -5.712 26.000 1.512 1.000 0.990 19 THR B O 1
ATOM 2765 N N . ILE B 2 20 ? -6.699 24.182 0.636 1.000 0.990 20 ILE B N 1
ATOM 2766 C CA . ILE B 2 20 ? -8.004 24.826 0.405 1.000 0.990 20 ILE B CA 1
ATOM 2767 C C . ILE B 2 20 ? -8.590 25.337 1.722 1.000 0.990 20 ILE B C 1
ATOM 2768 O O . ILE B 2 20 ? -8.994 26.492 1.796 1.000 0.990 20 ILE B O 1
ATOM 2784 N N . LYS B 2 21 ? -8.615 24.507 2.773 1.000 0.990 21 LYS B N 1
ATOM 2785 C CA . LYS B 2 21 ? -9.215 24.881 4.061 1.000 0.990 21 LYS B CA 1
ATOM 2786 C C . LYS B 2 21 ? -8.468 25.987 4.795 1.000 0.990 21 LYS B C 1
ATOM 2787 O O . LYS B 2 21 ? -9.118 26.844 5.386 1.000 0.990 21 LYS B O 1
ATOM 2806 N N . ALA B 2 22 ? -7.141 26.008 4.731 1.000 0.980 22 ALA B N 1
ATOM 2807 C CA . ALA B 2 22 ? -6.362 27.119 5.267 1.000 0.980 22 ALA B CA 1
ATOM 2808 C C . ALA B 2 22 ? -6.556 28.403 4.432 1.000 0.980 22 ALA B C 1
ATOM 2809 O O . ALA B 2 22 ? -6.754 29.486 4.986 1.000 0.980 22 ALA B O 1
ATOM 2816 N N . ALA B 2 23 ? -6.580 28.295 3.100 1.000 0.980 23 ALA B N 1
ATOM 2817 C CA . ALA B 2 23 ? -6.799 29.445 2.223 1.000 0.980 23 ALA B CA 1
ATOM 2818 C C . ALA B 2 23 ? -8.232 30.015 2.323 1.000 0.980 23 ALA B C 1
ATOM 2819 O O . ALA B 2 23 ? -8.415 31.226 2.206 1.000 0.980 23 ALA B O 1
ATOM 2826 N N . GLU B 2 24 ? -9.251 29.188 2.602 1.000 0.970 24 GLU B N 1
ATOM 2827 C CA . GLU B 2 24 ? -10.636 29.621 2.873 1.000 0.970 24 GLU B CA 1
ATOM 2828 C C . GLU B 2 24 ? -10.725 30.609 4.048 1.000 0.970 24 GLU B C 1
ATOM 2829 O O . GLU B 2 24 ? -11.551 31.522 4.009 1.000 0.970 24 GLU B O 1
ATOM 2841 N N . SER B 2 25 ? -9.860 30.480 5.059 1.000 0.960 25 SER B N 1
ATOM 2842 C CA . SER B 2 25 ? -9.778 31.430 6.179 1.000 0.960 25 SER B CA 1
ATOM 2843 C C . SER B 2 25 ? -8.884 32.646 5.902 1.000 0.960 25 SER B C 1
ATOM 2844 O O . SER B 2 25 ? -8.602 33.408 6.822 1.000 0.960 25 SER B O 1
ATOM 2852 N N . GLY B 2 26 ? -8.413 32.833 4.664 1.000 0.950 26 GLY B N 1
ATOM 2853 C CA . GLY B 2 26 ? -7.526 33.934 4.270 1.000 0.950 26 GLY B CA 1
ATOM 2854 C C . GLY B 2 26 ? -6.059 33.746 4.669 1.000 0.950 26 GLY B C 1
ATOM 2855 O O . GLY B 2 26 ? -5.280 34.689 4.552 1.000 0.950 26 GLY B O 1
ATOM 2859 N N . MET B 2 27 ? -5.674 32.551 5.133 1.000 0.960 27 MET B N 1
ATOM 2860 C CA . MET B 2 27 ? -4.287 32.249 5.484 1.000 0.960 27 MET B CA 1
ATOM 2861 C C . MET B 2 27 ? -3.455 32.063 4.214 1.000 0.960 27 MET B C 1
ATOM 2862 O O . MET B 2 27 ? -3.892 31.397 3.273 1.000 0.960 27 MET B O 1
ATOM 2876 N N . ALA B 2 28 ? -2.241 32.611 4.205 1.000 0.970 28 ALA B N 1
ATOM 2877 C CA . ALA B 2 28 ? -1.284 32.361 3.138 1.000 0.970 28 ALA B CA 1
ATOM 2878 C C . ALA B 2 28 ? -0.708 30.944 3.263 1.000 0.970 28 ALA B C 1
ATOM 2879 O O . ALA B 2 28 ? -0.284 30.528 4.346 1.000 0.970 28 ALA B O 1
ATOM 2886 N N . VAL B 2 29 ? -0.659 30.211 2.151 1.000 0.990 29 VAL B N 1
ATOM 2887 C CA . VAL B 2 29 ? -0.196 28.821 2.128 1.000 0.990 29 VAL B CA 1
ATOM 2888 C C . VAL B 2 29 ? 0.891 28.616 1.080 1.000 0.990 29 VAL B C 1
ATOM 2889 O O . VAL B 2 29 ? 0.717 28.941 -0.093 1.000 0.990 29 VAL B O 1
ATOM 2902 N N . LYS B 2 30 ? 2.002 27.999 1.480 1.000 0.990 30 LYS B N 1
ATOM 2903 C CA . LYS B 2 30 ? 3.029 27.502 0.554 1.000 0.990 30 LYS B CA 1
ATOM 2904 C C . LYS B 2 30 ? 2.867 25.985 0.423 1.000 0.990 30 LYS B C 1
ATOM 2905 O O . LYS B 2 30 ? 3.038 25.265 1.405 1.000 0.990 30 LYS B O 1
ATOM 2924 N N . LEU B 2 31 ? 2.512 25.494 -0.765 1.000 0.990 31 LEU B N 1
ATOM 2925 C CA . LEU B 2 31 ? 2.285 24.069 -1.033 1.000 0.990 31 LEU B CA 1
ATOM 2926 C C . LEU B 2 31 ? 3.492 23.466 -1.752 1.000 0.990 31 LEU B C 1
ATOM 2927 O O . LEU B 2 31 ? 3.728 23.757 -2.922 1.000 0.990 31 LEU B O 1
ATOM 2943 N N . PHE B 2 32 ? 4.217 22.590 -1.072 1.000 0.990 32 PHE B N 1
ATOM 2944 C CA . PHE B 2 32 ? 5.368 21.881 -1.617 1.000 0.990 32 PHE B CA 1
ATOM 2945 C C . PHE B 2 32 ? 4.964 20.512 -2.153 1.000 0.990 32 PHE B C 1
ATOM 2946 O O . PHE B 2 32 ? 4.161 19.796 -1.549 1.000 0.990 32 PHE B O 1
ATOM 2963 N N . SER B 2 33 ? 5.549 20.109 -3.278 1.000 0.990 33 SER B N 1
ATOM 2964 C CA . SER B 2 33 ? 5.408 18.749 -3.790 1.000 0.990 33 SER B CA 1
ATOM 2965 C C . SER B 2 33 ? 6.627 18.312 -4.592 1.000 0.990 33 SER B C 1
ATOM 2966 O O . SER B 2 33 ? 7.157 19.060 -5.411 1.000 0.990 33 SER B O 1
ATOM 2974 N N . ILE B 2 34 ? 7.029 17.054 -4.403 1.000 0.970 34 ILE B N 1
ATOM 2975 C CA . ILE B 2 34 ? 8.165 16.449 -5.110 1.000 0.970 34 ILE B CA 1
ATOM 2976 C C . ILE B 2 34 ? 7.896 16.245 -6.611 1.000 0.970 34 ILE B C 1
ATOM 2977 O O . ILE B 2 34 ? 8.814 16.220 -7.424 1.000 0.970 34 ILE B O 1
ATOM 2993 N N . VAL B 2 35 ? 6.625 16.136 -6.998 1.000 0.970 35 VAL B N 1
ATOM 2994 C CA . VAL B 2 35 ? 6.152 16.013 -8.384 1.000 0.970 35 VAL B CA 1
ATOM 2995 C C . VAL B 2 35 ? 5.076 17.066 -8.642 1.000 0.970 35 VAL B C 1
ATOM 2996 O O . VAL B 2 35 ? 4.557 17.638 -7.687 1.000 0.970 35 VAL B O 1
ATOM 3009 N N . PRO B 2 36 ? 4.665 17.309 -9.900 1.000 0.970 36 PRO B N 1
ATOM 3010 C CA . PRO B 2 36 ? 3.437 18.050 -10.138 1.000 0.970 36 PRO B CA 1
ATOM 3011 C C . PRO B 2 36 ? 2.280 17.440 -9.339 1.000 0.970 36 PRO B C 1
ATOM 3012 O O . PRO B 2 36 ? 2.109 16.219 -9.374 1.000 0.970 36 PRO B O 1
ATOM 3023 N N . VAL B 2 37 ? 1.472 18.244 -8.648 1.000 0.970 37 VAL B N 1
ATOM 3024 C CA . VAL B 2 37 ? 0.470 17.762 -7.672 1.000 0.970 37 VAL B CA 1
ATOM 3025 C C . VAL B 2 37 ? -0.503 16.752 -8.288 1.000 0.970 37 VAL B C 1
ATOM 3026 O O . VAL B 2 37 ? -0.823 15.725 -7.698 1.000 0.970 37 VAL B O 1
ATOM 3039 N N . LYS B 2 38 ? -0.851 16.972 -9.557 1.000 0.960 38 LYS B N 1
ATOM 3040 C CA . LYS B 2 38 ? -1.638 16.108 -10.457 1.000 0.960 38 LYS B CA 1
ATOM 3041 C C . LYS B 2 38 ? -1.027 14.726 -10.756 1.000 0.960 38 LYS B C 1
ATOM 3042 O O . LYS B 2 38 ? -1.691 13.893 -11.374 1.000 0.960 38 LYS B O 1
ATOM 3061 N N . ARG B 2 39 ? 0.217 14.467 -10.342 1.000 0.950 39 ARG B N 1
ATOM 3062 C CA . ARG B 2 39 ? 0.915 13.168 -10.411 1.000 0.950 39 ARG B CA 1
ATOM 3063 C C . ARG B 2 39 ? 1.076 12.491 -9.047 1.000 0.950 39 ARG B C 1
ATOM 3064 O O . ARG B 2 39 ? 1.654 11.406 -8.985 1.000 0.950 39 ARG B O 1
ATOM 3085 N N . SER B 2 40 ? 0.566 13.091 -7.973 1.000 0.970 40 SER B N 1
ATOM 3086 C CA . SER B 2 40 ? 0.550 12.473 -6.646 1.000 0.970 40 SER B CA 1
ATOM 3087 C C . SER B 2 40 ? -0.158 11.120 -6.675 1.000 0.970 40 SER B C 1
ATOM 3088 O O . SER B 2 40 ? -1.108 10.922 -7.432 1.000 0.970 40 SER B O 1
ATOM 3096 N N . HIS B 2 41 ? 0.274 10.190 -5.819 1.000 0.970 41 HIS B N 1
ATOM 3097 C CA . HIS B 2 41 ? -0.173 8.792 -5.864 1.000 0.970 41 HIS B CA 1
ATOM 3098 C C . HIS B 2 41 ? -1.700 8.611 -5.797 1.000 0.970 41 HIS B C 1
ATOM 3099 O O . HIS B 2 41 ? -2.235 7.669 -6.381 1.000 0.970 41 HIS B O 1
ATOM 3113 N N . SER B 2 42 ? -2.422 9.547 -5.171 1.000 0.970 42 SER B N 1
ATOM 3114 C CA . SER B 2 42 ? -3.888 9.570 -5.159 1.000 0.970 42 SER B CA 1
ATOM 3115 C C . SER B 2 42 ? -4.519 9.445 -6.554 1.000 0.970 42 SER B C 1
ATOM 3116 O O . SER B 2 42 ? -5.590 8.854 -6.666 1.000 0.970 42 SER B O 1
ATOM 3124 N N . VAL B 2 43 ? -3.847 9.911 -7.618 1.000 0.960 43 VAL B N 1
ATOM 3125 C CA . VAL B 2 43 ? -4.303 9.782 -9.017 1.000 0.960 43 VAL B CA 1
ATOM 3126 C C . VAL B 2 43 ? -4.521 8.323 -9.440 1.000 0.960 43 VAL B C 1
ATOM 3127 O O . VAL B 2 43 ? -5.341 8.044 -10.310 1.000 0.960 43 VAL B O 1
ATOM 3140 N N . CYS B 2 44 ? -3.811 7.377 -8.817 1.000 0.930 44 CYS B N 1
ATOM 3141 C CA . CYS B 2 44 ? -3.889 5.953 -9.128 1.000 0.930 44 CYS B CA 1
ATOM 3142 C C . CYS B 2 44 ? -5.072 5.245 -8.454 1.000 0.930 44 CYS B C 1
ATOM 3143 O O . CYS B 2 44 ? -5.319 4.076 -8.753 1.000 0.930 44 CYS B O 1
ATOM 3151 N N . ALA B 2 45 ? -5.786 5.891 -7.527 1.000 0.950 45 ALA B N 1
ATOM 3152 C CA . ALA B 2 45 ? -6.872 5.231 -6.819 1.000 0.950 45 ALA B CA 1
ATOM 3153 C C . ALA B 2 45 ? -8.098 5.046 -7.727 1.000 0.950 45 ALA B C 1
ATOM 3154 O O . ALA B 2 45 ? -8.653 5.995 -8.270 1.000 0.950 45 ALA B O 1
ATOM 3161 N N . GLN B 2 46 ? -8.549 3.802 -7.866 1.000 0.930 46 GLN B N 1
ATOM 3162 C CA . GLN B 2 46 ? -9.585 3.435 -8.841 1.000 0.930 46 GLN B CA 1
ATOM 3163 C C . GLN B 2 46 ? -10.984 3.330 -8.208 1.000 0.930 46 GLN B C 1
ATOM 3164 O O . GLN B 2 46 ? -11.990 3.706 -8.805 1.000 0.930 46 GLN B O 1
ATOM 3178 N N . GLY B 2 47 ? -11.040 2.807 -6.979 1.000 0.910 47 GLY B N 1
ATOM 3179 C CA . GLY B 2 47 ? -12.236 2.181 -6.413 1.000 0.910 47 GLY B CA 1
ATOM 3180 C C . GLY B 2 47 ? -13.385 3.107 -6.021 1.000 0.910 47 GLY B C 1
ATOM 3181 O O . GLY B 2 47 ? -14.536 2.785 -6.287 1.000 0.910 47 GLY B O 1
ATOM 3185 N N . GLY B 2 48 ? -13.109 4.243 -5.399 1.000 0.950 48 GLY B N 1
ATOM 3186 C CA . GLY B 2 48 ? -14.165 5.138 -4.939 1.000 0.950 48 GLY B CA 1
ATOM 3187 C C . GLY B 2 48 ? -13.928 5.678 -3.540 1.000 0.950 48 GLY B C 1
ATOM 3188 O O . GLY B 2 48 ? -12.898 5.399 -2.922 1.000 0.950 48 GLY B O 1
ATOM 3192 N N . ILE B 2 49 ? -14.898 6.448 -3.064 1.000 0.980 49 ILE B N 1
ATOM 3193 C CA . ILE B 2 49 ? -14.907 7.106 -1.761 1.000 0.980 49 ILE B CA 1
ATOM 3194 C C . ILE B 2 49 ? -16.169 6.700 -0.998 1.000 0.980 49 ILE B C 1
ATOM 3195 O O . ILE B 2 49 ? -17.273 6.751 -1.540 1.000 0.980 49 ILE B O 1
ATOM 3211 N N . ASN B 2 50 ? -16.008 6.257 0.247 1.000 0.970 50 ASN B N 1
ATOM 3212 C CA . ASN B 2 50 ? -17.150 5.885 1.078 1.000 0.970 50 ASN B CA 1
ATOM 3213 C C . ASN B 2 50 ? -17.855 7.106 1.663 1.000 0.970 50 ASN B C 1
ATOM 3214 O O . ASN B 2 50 ? -17.212 8.070 2.068 1.000 0.970 50 ASN B O 1
ATOM 3225 N N . GLY B 2 51 ? -19.172 7.003 1.787 1.000 0.970 51 GLY B N 1
ATOM 3226 C CA . GLY B 2 51 ? -19.999 7.876 2.605 1.000 0.970 51 GLY B CA 1
ATOM 3227 C C . GLY B 2 51 ? -21.436 7.377 2.601 1.000 0.970 51 GLY B C 1
ATOM 3228 O O . GLY B 2 51 ? -22.006 7.105 1.545 1.000 0.970 51 GLY B O 1
ATOM 3232 N N . ALA B 2 52 ? -22.014 7.224 3.788 1.000 0.970 52 ALA B N 1
ATOM 3233 C CA . ALA B 2 52 ? -23.342 6.646 3.969 1.000 0.970 52 ALA B CA 1
ATOM 3234 C C . ALA B 2 52 ? -24.463 7.638 3.602 1.000 0.970 52 ALA B C 1
ATOM 3235 O O . ALA B 2 52 ? -25.107 8.222 4.472 1.000 0.970 52 ALA B O 1
ATOM 3242 N N . VAL B 2 53 ? -24.686 7.844 2.299 1.000 0.950 53 VAL B N 1
ATOM 3243 C CA . VAL B 2 53 ? -25.768 8.704 1.770 1.000 0.950 53 VAL B CA 1
ATOM 3244 C C . VAL B 2 53 ? -27.109 7.951 1.687 1.000 0.950 53 VAL B C 1
ATOM 3245 O O . VAL B 2 53 ? -28.168 8.570 1.671 1.000 0.950 53 VAL B O 1
ATOM 3258 N N . ASN B 2 54 ? -27.076 6.612 1.669 1.000 0.930 54 ASN B N 1
ATOM 3259 C CA . ASN B 2 54 ? -28.246 5.722 1.712 1.000 0.930 54 ASN B CA 1
ATOM 3260 C C . ASN B 2 54 ? -29.305 5.963 0.608 1.000 0.930 54 ASN B C 1
ATOM 3261 O O . ASN B 2 54 ? -30.491 5.701 0.797 1.000 0.930 54 ASN B O 1
ATOM 3272 N N . THR B 2 55 ? -28.897 6.407 -0.586 1.000 0.900 55 THR B N 1
ATOM 3273 C CA . THR B 2 55 ? -29.817 6.599 -1.730 1.000 0.900 55 THR B CA 1
ATOM 3274 C C . THR B 2 55 ? -30.425 5.292 -2.247 1.000 0.900 55 THR B C 1
ATOM 3275 O O . THR B 2 55 ? -31.468 5.317 -2.894 1.000 0.900 55 THR B O 1
ATOM 3286 N N . LYS B 2 56 ? -29.800 4.143 -1.948 1.000 0.870 56 LYS B N 1
ATOM 3287 C CA . LYS B 2 56 ? -30.306 2.802 -2.287 1.000 0.870 56 LYS B CA 1
ATOM 3288 C C . LYS B 2 56 ? -31.364 2.277 -1.301 1.000 0.870 56 LYS B C 1
ATOM 3289 O O . LYS B 2 56 ? -31.905 1.204 -1.542 1.000 0.870 56 LYS B O 1
ATOM 3308 N N . GLY B 2 57 ? -31.669 3.001 -0.216 1.000 0.890 57 GLY B N 1
ATOM 3309 C CA . GLY B 2 57 ? -32.699 2.607 0.756 1.000 0.890 57 GLY B CA 1
ATOM 3310 C C . GLY B 2 57 ? -32.379 1.321 1.529 1.000 0.890 57 GLY B C 1
ATOM 3311 O O . GLY B 2 57 ? -33.293 0.619 1.948 1.000 0.890 57 GLY B O 1
ATOM 3315 N N . GLU B 2 58 ? -31.094 1.002 1.709 1.000 0.910 58 GLU B N 1
ATOM 3316 C CA . GLU B 2 58 ? -30.628 -0.238 2.353 1.000 0.910 58 GLU B CA 1
ATOM 3317 C C . GLU B 2 58 ? -30.511 -0.113 3.885 1.000 0.910 58 GLU B C 1
ATOM 3318 O O . GLU B 2 58 ? -30.103 -1.060 4.546 1.000 0.910 58 GLU B O 1
ATOM 3330 N N . GLY B 2 59 ? -30.876 1.041 4.455 1.000 0.920 59 GLY B N 1
ATOM 3331 C CA . GLY B 2 59 ? -30.780 1.299 5.898 1.000 0.920 59 GLY B CA 1
ATOM 3332 C C . GLY B 2 59 ? -29.394 1.753 6.358 1.000 0.920 59 GLY B C 1
ATOM 3333 O O . GLY B 2 59 ? -29.117 1.752 7.554 1.000 0.920 59 GLY B O 1
ATOM 3337 N N . ASP B 2 60 ? -28.533 2.166 5.426 1.000 0.940 60 ASP B N 1
ATOM 3338 C CA . ASP B 2 60 ? -27.196 2.653 5.753 1.000 0.940 60 ASP B CA 1
ATOM 3339 C C . ASP B 2 60 ? -27.244 4.002 6.488 1.000 0.940 60 ASP B C 1
ATOM 3340 O O . ASP B 2 60 ? -28.160 4.812 6.306 1.000 0.940 60 ASP B O 1
ATOM 3349 N N . SER B 2 61 ? -26.236 4.265 7.314 1.000 0.960 61 SER B N 1
ATOM 3350 C CA . SER B 2 61 ? -26.105 5.523 8.050 1.000 0.960 61 SER B CA 1
ATOM 3351 C C . SER B 2 61 ? -24.644 5.806 8.410 1.000 0.960 61 SER B C 1
ATOM 3352 O O . SER B 2 61 ? -23.822 4.884 8.425 1.000 0.960 61 SER B O 1
ATOM 3360 N N . PRO B 2 62 ? -24.288 7.058 8.755 1.000 0.980 62 PRO B N 1
ATOM 3361 C CA . PRO B 2 62 ? -22.957 7.370 9.273 1.000 0.980 62 PRO B CA 1
ATOM 3362 C C . PRO B 2 62 ? -22.549 6.519 10.481 1.000 0.980 62 PRO B C 1
ATOM 3363 O O . PRO B 2 62 ? -21.374 6.193 10.625 1.000 0.980 62 PRO B O 1
ATOM 3374 N N . TRP B 2 63 ? -23.512 6.115 11.316 1.000 0.970 63 TRP B N 1
ATOM 3375 C CA . TRP B 2 63 ? -23.266 5.226 12.451 1.000 0.970 63 TRP B CA 1
ATOM 3376 C C . TRP B 2 63 ? -22.905 3.801 12.010 1.000 0.970 63 TRP B C 1
ATOM 3377 O O . TRP B 2 63 ? -21.961 3.219 12.536 1.000 0.970 63 TRP B O 1
ATOM 3398 N N . GLU B 2 64 ? -23.587 3.255 11.001 1.000 0.960 64 GLU B N 1
ATOM 3399 C CA . GLU B 2 64 ? -23.234 1.944 10.436 1.000 0.960 64 GLU B CA 1
ATOM 3400 C C . GLU B 2 64 ? -21.880 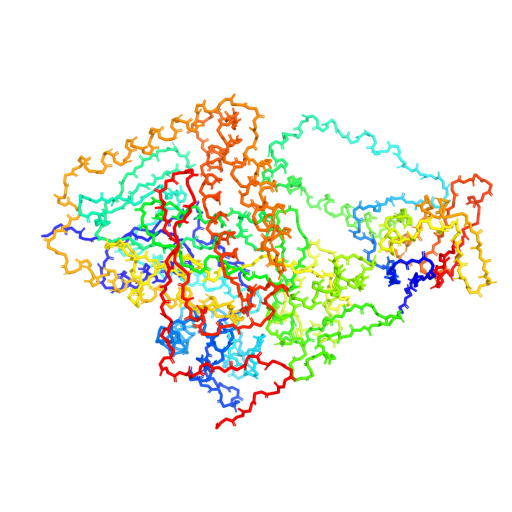1.971 9.722 1.000 0.960 64 GLU B C 1
ATOM 3401 O O . GLU B 2 64 ? -21.089 1.038 9.852 1.000 0.960 64 GLU B O 1
ATOM 3413 N N . HIS B 2 65 ? -21.566 3.053 9.004 1.000 0.970 65 HIS B N 1
ATOM 3414 C CA . HIS B 2 65 ? -20.238 3.235 8.410 1.000 0.970 65 HIS B CA 1
ATOM 3415 C C . HIS B 2 65 ? -19.148 3.344 9.482 1.000 0.970 65 HIS B C 1
ATOM 3416 O O . HIS B 2 65 ? -18.071 2.765 9.313 1.000 0.970 65 HIS B O 1
ATOM 3430 N N . PHE B 2 66 ? -19.434 4.016 10.598 1.000 0.980 66 PHE B N 1
ATOM 3431 C CA . PHE B 2 66 ? -18.553 4.058 11.760 1.000 0.980 66 PHE B CA 1
ATOM 3432 C C . PHE B 2 66 ? -18.330 2.658 12.348 1.000 0.980 66 PHE B C 1
ATOM 3433 O O . PHE B 2 66 ? -17.174 2.241 12.451 1.000 0.980 66 PHE B O 1
ATOM 3450 N N . ASP B 2 67 ? -19.397 1.905 12.636 1.000 0.970 67 ASP B N 1
ATOM 3451 C CA . ASP B 2 67 ? -19.304 0.537 13.165 1.000 0.970 67 ASP B CA 1
ATOM 3452 C C . ASP B 2 67 ? -18.519 -0.390 12.223 1.000 0.970 67 ASP B C 1
ATOM 3453 O O . ASP B 2 67 ? -17.587 -1.066 12.661 1.000 0.970 67 ASP B O 1
ATOM 3462 N N . ASP B 2 68 ? -18.816 -0.367 10.920 1.000 0.950 68 ASP B N 1
ATOM 3463 C CA . ASP B 2 68 ? -18.088 -1.154 9.919 1.000 0.950 68 ASP B CA 1
ATOM 3464 C C . ASP B 2 68 ? -16.608 -0.748 9.834 1.000 0.950 68 ASP B C 1
ATOM 3465 O O . ASP B 2 68 ? -15.742 -1.593 9.596 1.000 0.950 68 ASP B O 1
ATOM 3474 N N . THR B 2 69 ? -16.291 0.536 10.032 1.000 0.970 69 THR B N 1
ATOM 3475 C CA . THR B 2 69 ? -14.911 1.032 9.970 1.000 0.970 69 THR B CA 1
ATOM 3476 C C . THR B 2 69 ? -14.100 0.581 11.182 1.000 0.970 69 THR B C 1
ATOM 3477 O O . THR B 2 69 ? -13.011 0.037 10.990 1.000 0.970 69 THR B O 1
ATOM 3488 N N . VAL B 2 70 ? -14.612 0.732 12.409 1.000 0.980 70 VAL B N 1
ATOM 3489 C CA . VAL B 2 70 ? -13.894 0.277 13.619 1.000 0.980 70 VAL B CA 1
ATOM 3490 C C . VAL B 2 70 ? -13.823 -1.247 13.698 1.000 0.980 70 VAL B C 1
ATOM 3491 O O . VAL B 2 70 ? -12.794 -1.793 14.090 1.000 0.980 70 VAL B O 1
ATOM 3504 N N . TYR B 2 71 ? -14.864 -1.950 13.241 1.000 0.960 71 TYR B N 1
ATOM 3505 C CA . TYR B 2 71 ? -14.858 -3.406 13.112 1.000 0.960 71 TYR B CA 1
ATOM 3506 C C . TYR B 2 71 ? -13.871 -3.883 12.036 1.000 0.960 71 TYR B C 1
ATOM 3507 O O . TYR B 2 71 ? -13.140 -4.856 12.228 1.000 0.960 71 TYR B O 1
ATOM 3525 N N . GLY B 2 72 ? -13.813 -3.188 10.898 1.000 0.950 72 GLY B N 1
ATOM 3526 C CA . GLY B 2 72 ? -12.865 -3.443 9.815 1.000 0.950 72 GLY B CA 1
ATOM 3527 C C . GLY B 2 72 ? -11.409 -3.214 10.220 1.000 0.950 72 GLY B C 1
ATOM 3528 O O . GLY B 2 72 ? -10.557 -4.013 9.825 1.000 0.950 72 GLY B O 1
ATOM 3532 N N . GLY B 2 73 ? -11.165 -2.186 11.039 1.000 0.980 73 GLY B N 1
ATOM 3533 C CA . GLY B 2 73 ? -9.884 -1.847 11.668 1.000 0.980 73 GLY B CA 1
ATOM 3534 C C . GLY B 2 73 ? -9.534 -2.679 12.898 1.000 0.980 73 GLY B C 1
ATOM 3535 O O . GLY B 2 73 ? -8.553 -2.377 13.577 1.000 0.980 73 GLY B O 1
ATOM 3539 N N . ASP B 2 74 ? -10.324 -3.716 13.187 1.000 0.980 74 ASP B N 1
ATOM 3540 C CA . ASP B 2 74 ? -10.113 -4.644 14.299 1.000 0.980 74 ASP B CA 1
ATOM 3541 C C . ASP B 2 74 ? -9.975 -3.931 15.661 1.000 0.980 74 ASP B C 1
ATOM 3542 O O . ASP B 2 74 ? -9.167 -4.303 16.516 1.000 0.980 74 ASP B O 1
ATOM 3551 N N . PHE B 2 75 ? -10.771 -2.867 15.823 1.000 0.980 75 PHE B N 1
ATOM 3552 C CA . PHE B 2 75 ? -10.887 -2.006 17.004 1.000 0.980 75 PHE B CA 1
ATOM 3553 C C . PHE B 2 75 ? -9.612 -1.268 17.439 1.000 0.980 75 PHE B C 1
ATOM 3554 O O . PHE B 2 75 ? -9.566 -0.754 18.548 1.000 0.980 75 PHE B O 1
ATOM 3571 N N . LEU B 2 76 ? -8.602 -1.154 16.570 1.000 0.990 76 LEU B N 1
ATOM 3572 C CA . LEU B 2 76 ? -7.324 -0.508 16.908 1.000 0.990 76 LEU B CA 1
ATOM 3573 C C . LEU B 2 76 ? -7.236 0.982 16.516 1.000 0.990 76 LEU B C 1
ATOM 3574 O O . LEU B 2 76 ? -6.152 1.554 16.490 1.000 0.990 76 LEU B O 1
ATOM 3590 N N . ALA B 2 77 ? -8.347 1.608 16.135 1.000 0.980 77 ALA B N 1
ATOM 3591 C CA . ALA B 2 77 ? -8.399 3.044 15.869 1.000 0.980 77 ALA B CA 1
ATOM 3592 C C . ALA B 2 77 ? -9.101 3.749 17.030 1.000 0.980 77 ALA B C 1
ATOM 3593 O O . ALA B 2 77 ? -10.142 3.268 17.486 1.000 0.980 77 ALA B O 1
ATOM 3600 N N . ASN B 2 78 ? -8.576 4.904 17.451 1.000 0.990 78 ASN B N 1
ATOM 3601 C CA . ASN B 2 78 ? -9.279 5.787 18.377 1.000 0.990 78 ASN B CA 1
ATOM 3602 C C . ASN B 2 78 ? -10.641 6.144 17.775 1.000 0.990 78 ASN B C 1
ATOM 3603 O O . ASN B 2 78 ? -10.736 6.643 16.653 1.000 0.990 78 ASN B O 1
ATOM 3614 N N . GLN B 2 79 ? -11.712 5.835 18.493 1.000 0.990 79 GLN B N 1
ATOM 3615 C CA . GLN B 2 79 ? -13.055 5.863 17.926 1.000 0.990 79 GLN B CA 1
ATOM 3616 C C . GLN B 2 79 ? -13.607 7.265 17.619 1.000 0.990 79 GLN B C 1
ATOM 3617 O O . GLN B 2 79 ? -14.306 7.386 16.605 1.000 0.990 79 GLN B O 1
ATOM 3631 N N . PRO B 2 80 ? -13.325 8.329 18.403 1.000 0.990 80 PRO B N 1
ATOM 3632 C CA . PRO B 2 80 ? -13.910 9.644 18.137 1.000 0.990 80 PRO B CA 1
ATOM 3633 C C . PRO B 2 80 ? -13.545 10.238 16.761 1.000 0.990 80 PRO B C 1
ATOM 3634 O O . PRO B 2 80 ? -14.476 10.624 16.045 1.000 0.990 80 PRO B O 1
ATOM 3645 N N . PRO B 2 81 ? -12.269 10.249 16.310 1.000 0.990 81 PRO B N 1
ATOM 3646 C CA . PRO B 2 81 ? -11.925 10.714 14.960 1.000 0.990 81 PRO B CA 1
ATOM 3647 C C . PRO B 2 81 ? -12.591 9.897 13.845 1.000 0.990 81 PRO B C 1
ATOM 3648 O O . PRO B 2 81 ? -13.073 10.456 12.859 1.000 0.990 81 PRO B O 1
ATOM 3659 N N . VAL B 2 82 ? -12.692 8.574 14.015 1.000 0.990 82 VAL B N 1
ATOM 3660 C CA . VAL B 2 82 ? -13.327 7.689 13.023 1.000 0.990 82 VAL B CA 1
ATOM 3661 C C . VAL B 2 82 ? -14.823 7.977 12.908 1.000 0.990 82 VAL B C 1
ATOM 3662 O O . VAL B 2 82 ? -15.356 8.041 11.795 1.000 0.990 82 VAL B O 1
ATOM 3675 N N . LYS B 2 83 ? -15.507 8.187 14.039 1.000 0.990 83 LYS B N 1
ATOM 3676 C CA . LYS B 2 83 ? -16.917 8.590 14.052 1.000 0.990 83 LYS B CA 1
ATOM 3677 C C . LYS B 2 83 ? -17.104 9.915 13.315 1.000 0.990 83 LYS B C 1
ATOM 3678 O O . LYS B 2 83 ? -17.933 9.988 12.409 1.000 0.990 83 LYS B O 1
ATOM 3697 N N . ALA B 2 84 ? -16.305 10.925 13.649 1.000 0.990 84 ALA B N 1
ATOM 3698 C CA . ALA B 2 84 ? -16.394 12.242 13.029 1.000 0.990 84 ALA B CA 1
ATOM 3699 C C . ALA B 2 84 ? -16.116 12.199 11.509 1.000 0.990 84 ALA B C 1
ATOM 3700 O O . ALA B 2 84 ? -16.827 12.848 10.739 1.000 0.990 84 ALA B O 1
ATOM 3707 N N . MET B 2 85 ? -15.168 11.368 11.051 1.000 0.990 85 MET B N 1
ATOM 3708 C CA . MET B 2 85 ? -14.930 11.106 9.624 1.000 0.990 85 MET B CA 1
ATOM 3709 C C . MET B 2 85 ? -16.171 10.522 8.929 1.000 0.990 85 MET B C 1
ATOM 3710 O O . MET B 2 85 ? -16.551 10.986 7.852 1.000 0.990 85 MET B O 1
ATOM 3724 N N . CYS B 2 86 ? -16.809 9.507 9.523 1.000 0.990 86 CYS B N 1
ATOM 3725 C CA . CYS B 2 86 ? -17.992 8.856 8.945 1.000 0.990 86 CYS B CA 1
ATOM 3726 C C . CYS B 2 86 ? -19.209 9.795 8.920 1.000 0.990 86 CYS B C 1
ATOM 3727 O O . CYS B 2 86 ? -19.986 9.774 7.965 1.000 0.990 86 CYS B O 1
ATOM 3735 N N . GLU B 2 87 ? -19.344 10.663 9.924 1.000 0.990 87 GLU B N 1
ATOM 3736 C CA . GLU B 2 87 ? -20.362 11.721 9.969 1.000 0.990 87 GLU B CA 1
ATOM 3737 C C . GLU B 2 87 ? -20.127 12.801 8.908 1.000 0.990 87 GLU B C 1
ATOM 3738 O O . GLU B 2 87 ? -21.076 13.257 8.269 1.000 0.990 87 GLU B O 1
ATOM 3750 N N . ALA B 2 88 ? -18.873 13.174 8.653 1.000 0.990 88 ALA B N 1
ATOM 3751 C CA . ALA B 2 88 ? -18.531 14.125 7.600 1.000 0.990 88 ALA B CA 1
ATOM 3752 C C . ALA B 2 88 ? -18.686 13.542 6.182 1.000 0.990 88 ALA B C 1
ATOM 3753 O O . ALA B 2 88 ? -18.914 14.300 5.233 1.000 0.990 88 ALA B O 1
ATOM 3760 N N . ALA B 2 89 ? -18.592 12.219 6.016 1.000 0.990 89 ALA B N 1
ATOM 3761 C CA . ALA B 2 89 ? -18.466 11.562 4.714 1.000 0.990 89 ALA B CA 1
ATOM 3762 C C . ALA B 2 89 ? -19.562 11.920 3.685 1.000 0.990 89 ALA B C 1
ATOM 3763 O O . ALA B 2 89 ? -19.198 12.268 2.556 1.000 0.990 89 ALA B O 1
ATOM 3770 N N . PRO B 2 90 ? -20.873 11.938 4.018 1.000 0.980 90 PRO B N 1
ATOM 3771 C CA . PRO B 2 90 ? -21.909 12.363 3.070 1.000 0.980 90 PRO B CA 1
ATOM 3772 C C . PRO B 2 90 ? -21.687 13.795 2.562 1.000 0.980 90 PRO B C 1
ATOM 3773 O O . PRO B 2 90 ? -21.774 14.064 1.363 1.000 0.980 90 PRO B O 1
ATOM 3784 N N . SER B 2 91 ? -21.331 14.719 3.462 1.000 0.980 91 SER B N 1
ATOM 3785 C CA . SER B 2 91 ? -21.073 16.119 3.108 1.000 0.980 91 SER B CA 1
ATOM 3786 C C . SER B 2 91 ? -19.838 16.288 2.216 1.000 0.980 91 SER B C 1
ATOM 3787 O O . SER B 2 91 ? -19.859 17.128 1.315 1.000 0.980 91 SER B O 1
ATOM 3795 N N . ILE B 2 92 ? -18.806 15.457 2.410 1.000 0.990 92 ILE B N 1
ATOM 3796 C CA . ILE B 2 92 ? -17.593 15.431 1.583 1.000 0.990 92 ILE B CA 1
ATOM 3797 C C . ILE B 2 92 ? -17.931 14.960 0.168 1.000 0.990 92 ILE B C 1
ATOM 3798 O O . ILE B 2 92 ? -17.534 15.608 -0.797 1.000 0.990 92 ILE B O 1
ATOM 3814 N N . ILE B 2 93 ? -18.717 13.888 0.022 1.000 0.980 93 ILE B N 1
ATOM 3815 C CA . ILE B 2 93 ? -19.167 13.408 -1.295 1.000 0.980 93 ILE B CA 1
ATOM 3816 C C . ILE B 2 93 ? -19.947 14.502 -2.027 1.000 0.980 93 ILE B C 1
ATOM 3817 O O . ILE B 2 93 ? -19.667 14.782 -3.191 1.000 0.980 93 ILE B O 1
ATOM 3833 N N . HIS B 2 94 ? -20.873 15.179 -1.345 1.000 0.980 94 HIS B N 1
ATOM 3834 C CA . HIS B 2 94 ? -21.617 16.287 -1.945 1.000 0.980 94 HIS B CA 1
ATOM 3835 C C . HIS B 2 94 ? -20.746 17.504 -2.264 1.000 0.980 94 HIS B C 1
ATOM 3836 O O . HIS B 2 94 ? -21.007 18.205 -3.239 1.000 0.980 94 HIS B O 1
ATOM 3850 N N . LEU B 2 95 ? -19.725 17.785 -1.454 1.000 0.980 95 LEU B N 1
ATOM 3851 C CA . LEU B 2 95 ? -18.757 18.835 -1.750 1.000 0.980 95 LEU B CA 1
ATOM 3852 C C . LEU B 2 95 ? -18.002 18.524 -3.044 1.000 0.980 95 LEU B C 1
ATOM 3853 O O . LEU B 2 95 ? -17.910 19.390 -3.906 1.000 0.980 95 LEU B O 1
ATOM 3869 N N . LEU B 2 96 ? -17.529 17.290 -3.195 1.000 0.990 96 LEU B N 1
ATOM 3870 C CA . LEU B 2 96 ? -16.810 16.821 -4.378 1.000 0.990 96 LEU B CA 1
ATOM 3871 C C . LEU B 2 96 ? -17.695 16.822 -5.630 1.000 0.990 96 LEU B C 1
ATOM 3872 O O . LEU B 2 96 ? -17.250 17.264 -6.687 1.000 0.990 96 LEU B O 1
ATOM 3888 N N . ASP B 2 97 ? -18.958 16.409 -5.503 1.000 0.980 97 ASP B N 1
ATOM 3889 C CA . ASP B 2 97 ? -19.931 16.496 -6.598 1.000 0.980 97 ASP B CA 1
ATOM 3890 C C . ASP B 2 97 ? -20.111 17.953 -7.058 1.000 0.980 97 ASP B C 1
ATOM 3891 O O . ASP B 2 97 ? -20.037 18.254 -8.247 1.000 0.980 97 ASP B O 1
ATOM 3900 N N . ARG B 2 98 ? -20.232 18.896 -6.110 1.000 0.970 98 ARG B N 1
ATOM 3901 C CA . ARG B 2 98 ? -20.301 20.337 -6.414 1.000 0.970 98 ARG B CA 1
ATOM 3902 C C . ARG B 2 98 ? -19.009 20.907 -6.998 1.000 0.970 98 ARG B C 1
ATOM 3903 O O . ARG B 2 98 ? -19.079 21.863 -7.761 1.000 0.970 98 ARG B O 1
ATOM 3924 N N . MET B 2 99 ? -17.850 20.352 -6.645 1.000 0.980 99 MET B N 1
ATOM 3925 C CA . MET B 2 99 ? -16.565 20.714 -7.253 1.000 0.980 99 MET B CA 1
ATOM 3926 C C . MET B 2 99 ? -16.423 20.189 -8.692 1.000 0.980 99 MET B C 1
ATOM 3927 O O . MET B 2 99 ? -15.444 20.524 -9.347 1.000 0.980 99 MET B O 1
ATOM 3941 N N . GLY B 2 100 ? -17.382 19.401 -9.195 1.000 0.970 100 GLY B N 1
ATOM 3942 C CA . GLY B 2 100 ? -17.396 18.911 -10.574 1.000 0.970 100 GLY B CA 1
ATOM 3943 C C . GLY B 2 100 ? -16.791 17.520 -10.759 1.000 0.970 100 GLY B C 1
ATOM 3944 O O . GLY B 2 100 ? -16.549 17.114 -11.896 1.000 0.970 100 GLY B O 1
ATOM 3948 N N . VAL B 2 101 ? -16.559 16.767 -9.676 1.000 0.980 101 VAL B N 1
ATOM 3949 C CA . VAL B 2 101 ? -16.134 15.364 -9.783 1.000 0.980 101 VAL B CA 1
ATOM 3950 C C . VAL B 2 101 ? -17.185 14.580 -10.567 1.000 0.980 101 VAL B C 1
ATOM 3951 O O . VAL B 2 101 ? -18.352 14.528 -10.187 1.000 0.980 101 VAL B O 1
ATOM 3964 N N . MET B 2 102 ? -16.759 13.922 -11.645 1.000 0.960 102 MET B N 1
ATOM 3965 C CA . MET B 2 102 ? -17.640 13.156 -12.532 1.000 0.960 102 MET B CA 1
ATOM 3966 C C . MET B 2 102 ? -18.021 11.789 -11.951 1.000 0.960 102 MET B C 1
ATOM 3967 O O . MET B 2 102 ? -17.701 10.744 -12.519 1.000 0.960 102 MET B O 1
ATOM 3981 N N . PHE B 2 103 ? -18.689 11.780 -10.800 1.000 0.970 103 PHE B N 1
ATOM 3982 C CA . PHE B 2 103 ? -19.247 10.555 -10.241 1.000 0.970 103 PHE B CA 1
ATOM 3983 C C . PHE B 2 103 ? -20.271 9.922 -11.197 1.000 0.970 103 PHE B C 1
ATOM 3984 O O . PHE B 2 103 ? -21.033 10.620 -11.872 1.000 0.970 103 PHE B O 1
ATOM 4001 N N . ASN B 2 104 ? -20.312 8.589 -11.231 1.000 0.940 104 ASN B N 1
ATOM 4002 C CA . ASN B 2 104 ? -21.355 7.840 -11.919 1.000 0.940 104 ASN B CA 1
ATOM 4003 C C . ASN B 2 104 ? -22.722 8.184 -11.329 1.000 0.940 104 ASN B C 1
ATOM 4004 O O . ASN B 2 104 ? -22.874 8.421 -10.128 1.000 0.940 104 ASN B O 1
ATOM 4015 N N . ARG B 2 105 ? -23.726 8.185 -12.203 1.000 0.950 105 ARG B N 1
ATOM 4016 C CA . ARG B 2 105 ? -25.100 8.513 -11.849 1.000 0.950 105 ARG B CA 1
ATOM 4017 C C . ARG B 2 105 ? -26.060 7.414 -12.275 1.000 0.950 105 ARG B C 1
ATOM 4018 O O . ARG B 2 105 ? -25.791 6.684 -13.230 1.000 0.950 105 ARG B O 1
ATOM 4039 N N . THR B 2 106 ? -27.174 7.307 -11.560 1.000 0.910 106 THR B N 1
ATOM 4040 C CA . THR B 2 106 ? -28.303 6.452 -11.935 1.000 0.910 106 THR B CA 1
ATOM 4041 C C . THR B 2 106 ? -29.033 7.036 -13.155 1.000 0.910 106 THR B C 1
ATOM 4042 O O . THR B 2 106 ? -28.823 8.210 -13.484 1.000 0.910 106 THR B O 1
ATOM 4053 N N . PRO B 2 107 ? -29.910 6.270 -13.833 1.000 0.910 107 PRO B N 1
ATOM 4054 C CA . PRO B 2 107 ? -30.712 6.782 -14.950 1.000 0.910 107 PRO B CA 1
ATOM 4055 C C . PRO B 2 107 ? -31.556 8.020 -14.604 1.000 0.910 107 PRO B C 1
ATOM 4056 O O . PRO B 2 107 ? -31.804 8.855 -15.469 1.000 0.910 107 PRO B O 1
ATOM 4067 N N . GLU B 2 108 ? -31.959 8.173 -13.341 1.000 0.920 108 GLU B N 1
ATOM 4068 C CA . GLU B 2 108 ? -32.710 9.325 -12.823 1.000 0.920 108 GLU B CA 1
ATOM 4069 C C . GLU B 2 108 ? -31.817 10.556 -12.556 1.000 0.920 108 GLU B C 1
ATOM 4070 O O . GLU B 2 108 ? -32.319 11.614 -12.183 1.000 0.920 108 GLU B O 1
ATOM 4082 N N . GLY B 2 109 ? -30.494 10.438 -12.736 1.000 0.920 109 GLY B N 1
ATOM 4083 C CA . GLY B 2 109 ? -29.518 11.517 -12.551 1.000 0.920 109 GLY B CA 1
ATOM 4084 C C . GLY B 2 109 ? -28.959 11.655 -11.129 1.000 0.920 109 GLY B C 1
ATOM 4085 O O . GLY B 2 109 ? -28.233 12.612 -10.849 1.000 0.920 109 GLY B O 1
ATOM 4089 N N . LEU B 2 110 ? -29.252 10.720 -10.223 1.000 0.930 110 LEU B N 1
ATOM 4090 C CA . LEU B 2 110 ? -28.746 10.731 -8.844 1.000 0.930 110 LEU B CA 1
ATOM 4091 C C . LEU B 2 110 ? -27.342 10.135 -8.763 1.000 0.930 110 LEU B C 1
ATOM 4092 O O . LEU B 2 110 ? -26.975 9.333 -9.611 1.000 0.930 110 LEU B O 1
ATOM 4108 N N . LEU B 2 111 ? -26.564 10.488 -7.734 1.000 0.960 111 LEU B N 1
ATOM 4109 C CA . LEU B 2 111 ? -25.283 9.822 -7.474 1.000 0.960 111 LEU B CA 1
ATOM 4110 C C . LEU B 2 111 ? -25.502 8.317 -7.300 1.000 0.960 111 LEU B C 1
ATOM 4111 O O . LEU B 2 111 ? -26.339 7.893 -6.496 1.000 0.960 111 LEU B O 1
ATOM 4127 N N . ASP B 2 112 ? -24.745 7.527 -8.053 1.000 0.940 112 ASP B N 1
ATOM 4128 C CA . ASP B 2 112 ? -24.751 6.080 -7.921 1.000 0.940 112 ASP B CA 1
ATOM 4129 C C . ASP B 2 112 ? -23.679 5.623 -6.930 1.000 0.940 112 ASP B C 1
ATOM 4130 O O . ASP B 2 112 ? -22.624 6.241 -6.766 1.000 0.940 112 ASP B O 1
ATOM 4139 N N . PHE B 2 113 ? -23.957 4.510 -6.265 1.000 0.940 113 PHE B N 1
ATOM 4140 C CA . PHE B 2 113 ? -23.099 3.947 -5.233 1.000 0.940 113 PHE B CA 1
ATOM 4141 C C . PHE B 2 113 ? -22.933 2.454 -5.470 1.000 0.940 113 PHE B C 1
ATOM 4142 O O . PHE B 2 113 ? -23.892 1.772 -5.837 1.000 0.940 113 PHE B O 1
ATOM 4159 N N . ARG B 2 114 ? -21.723 1.949 -5.215 1.000 0.890 114 ARG B N 1
ATOM 4160 C CA . ARG B 2 114 ? -21.367 0.524 -5.300 1.000 0.890 114 ARG B CA 1
ATOM 4161 C C . ARG B 2 114 ? -20.939 -0.054 -3.953 1.000 0.890 114 ARG B C 1
ATOM 4162 O O . ARG B 2 114 ? -20.756 0.685 -2.982 1.000 0.890 114 ARG B O 1
ATOM 4183 N N . ARG B 2 115 ? -20.790 -1.380 -3.899 1.000 0.850 115 ARG B N 1
ATOM 4184 C CA . ARG B 2 115 ? -20.290 -2.114 -2.725 1.000 0.850 115 ARG B CA 1
ATOM 4185 C C . ARG B 2 115 ? -18.785 -2.334 -2.800 1.000 0.850 115 ARG B C 1
ATOM 4186 O O . ARG B 2 115 ? -18.215 -2.474 -3.881 1.000 0.850 115 ARG B O 1
ATOM 4207 N N . PHE B 2 116 ? -18.169 -2.417 -1.628 1.000 0.810 116 PHE B N 1
ATOM 4208 C CA . PHE B 2 116 ? -16.761 -2.754 -1.428 1.000 0.810 116 PHE B CA 1
ATOM 4209 C C . PHE B 2 116 ? -16.621 -3.836 -0.352 1.000 0.810 116 PHE B C 1
ATOM 4210 O O . PHE B 2 116 ? -17.579 -4.142 0.359 1.000 0.810 116 PHE B O 1
ATOM 4227 N N . GLY B 2 117 ? -15.432 -4.433 -0.239 1.000 0.750 117 GLY B N 1
ATOM 4228 C CA . GLY B 2 117 ? -15.186 -5.502 0.726 1.000 0.750 117 GLY B CA 1
ATOM 4229 C C . GLY B 2 117 ? -15.366 -5.052 2.176 1.000 0.750 117 GLY B C 1
ATOM 4230 O O . GLY B 2 117 ? -14.984 -3.944 2.561 1.000 0.750 117 GLY B O 1
ATOM 4234 N N . GLY B 2 118 ? -15.947 -5.943 2.979 1.000 0.780 118 GLY B N 1
ATOM 4235 C CA . GLY B 2 118 ? -16.241 -5.727 4.397 1.000 0.780 118 GLY B CA 1
ATOM 4236 C C . GLY B 2 118 ? -17.591 -5.066 4.707 1.000 0.780 118 GLY B C 1
ATOM 4237 O O . GLY B 2 118 ? -17.947 -4.992 5.876 1.000 0.780 118 GLY B O 1
ATOM 4241 N N . THR B 2 119 ? -18.374 -4.639 3.710 1.000 0.810 119 THR B N 1
ATOM 4242 C CA . THR B 2 119 ? -19.694 -4.000 3.905 1.000 0.810 119 THR B CA 1
ATOM 4243 C C . THR B 2 119 ? -20.761 -4.634 3.006 1.000 0.810 119 THR B C 1
ATOM 4244 O O . THR B 2 119 ? -20.456 -5.209 1.961 1.000 0.810 119 THR B O 1
ATOM 4255 N N . GLN B 2 120 ? -22.026 -4.550 3.429 1.000 0.810 120 GLN B N 1
ATOM 4256 C CA . GLN B 2 120 ? -23.182 -5.001 2.643 1.000 0.810 120 GLN B CA 1
ATOM 4257 C C . GLN B 2 120 ? -23.982 -3.852 2.010 1.000 0.810 120 GLN B C 1
ATOM 4258 O O . GLN B 2 120 ? -24.869 -4.119 1.200 1.000 0.810 120 GLN B O 1
ATOM 4272 N N . HIS B 2 121 ? -23.647 -2.599 2.326 1.000 0.880 121 HIS B N 1
ATOM 4273 C CA . HIS B 2 121 ? -24.342 -1.413 1.829 1.000 0.880 121 HIS B CA 1
ATOM 4274 C C . HIS B 2 121 ? -23.602 -0.786 0.641 1.000 0.880 121 HIS B C 1
ATOM 4275 O O . HIS B 2 121 ? -22.367 -0.719 0.601 1.000 0.880 121 HIS B O 1
ATOM 4289 N N . HIS B 2 122 ? -24.357 -0.278 -0.324 1.000 0.920 122 HIS B N 1
ATOM 4290 C CA . HIS B 2 122 ? -23.855 0.542 -1.418 1.000 0.920 122 HIS B CA 1
ATOM 4291 C C . HIS B 2 122 ? -23.568 1.961 -0.913 1.000 0.920 122 HIS B C 1
ATOM 4292 O O . HIS B 2 122 ? -24.435 2.834 -0.950 1.000 0.920 122 HIS B O 1
ATOM 4306 N N . ARG B 2 123 ? -22.334 2.198 -0.460 1.000 0.930 123 ARG B N 1
ATOM 4307 C CA . ARG B 2 123 ? -21.903 3.507 0.065 1.000 0.930 123 ARG B CA 1
ATOM 4308 C C . ARG B 2 123 ? -20.663 4.085 -0.597 1.000 0.930 123 ARG B C 1
ATOM 4309 O O . ARG B 2 123 ? -20.195 5.147 -0.197 1.000 0.930 123 ARG B O 1
ATOM 4330 N N . THR B 2 124 ? -20.106 3.398 -1.589 1.000 0.950 124 THR B N 1
ATOM 4331 C CA . THR B 2 124 ? -18.925 3.875 -2.305 1.000 0.950 124 THR B CA 1
ATOM 4332 C C . THR B 2 124 ? -19.358 4.675 -3.529 1.000 0.950 124 THR B C 1
ATOM 4333 O O . THR B 2 124 ? -19.752 4.081 -4.533 1.000 0.950 124 THR B O 1
ATOM 4344 N N . ALA B 2 125 ? -19.273 6.006 -3.461 1.000 0.970 125 ALA B N 1
ATOM 4345 C CA . ALA B 2 125 ? -19.377 6.857 -4.645 1.000 0.970 125 ALA B CA 1
ATOM 4346 C C . ALA B 2 125 ? -18.129 6.658 -5.517 1.000 0.970 125 ALA B C 1
ATOM 4347 O O . ALA B 2 125 ? -17.017 6.467 -5.009 1.000 0.970 125 ALA B O 1
ATOM 4354 N N . TYR B 2 126 ? -18.299 6.671 -6.834 1.000 0.960 126 TYR B N 1
ATOM 4355 C CA . TYR B 2 126 ? -17.240 6.291 -7.765 1.000 0.960 126 TYR B CA 1
ATOM 4356 C C . TYR B 2 126 ? -17.341 7.052 -9.083 1.000 0.960 126 TYR B C 1
ATOM 4357 O O . TYR B 2 126 ? -18.433 7.410 -9.509 1.000 0.960 126 TYR B O 1
ATOM 4375 N N . ALA B 2 127 ? -16.197 7.299 -9.716 1.000 0.950 127 ALA B N 1
ATOM 4376 C CA . ALA B 2 127 ? -16.105 7.843 -11.067 1.000 0.950 127 ALA B CA 1
ATOM 4377 C C . ALA B 2 127 ? -15.404 6.806 -11.956 1.000 0.950 127 ALA B C 1
ATOM 4378 O O . ALA B 2 127 ? -14.174 6.756 -12.046 1.000 0.950 127 ALA B O 1
ATOM 4385 N N . GLY B 2 128 ? -16.195 5.883 -12.503 1.000 0.900 128 GLY B N 1
ATOM 4386 C CA . GLY B 2 128 ? -15.753 4.681 -13.201 1.000 0.900 128 GLY B CA 1
ATOM 4387 C C . GLY B 2 128 ? -14.758 3.884 -12.359 1.000 0.900 128 GLY B C 1
ATOM 4388 O O . GLY B 2 128 ? -15.033 3.485 -11.223 1.000 0.900 128 GLY B O 1
ATOM 4392 N N . ALA B 2 129 ? -13.558 3.707 -12.904 1.000 0.890 129 ALA B N 1
ATOM 4393 C CA . ALA B 2 129 ? -12.412 3.150 -12.196 1.000 0.890 129 ALA B CA 1
ATOM 4394 C C . ALA B 2 129 ? -11.246 4.153 -12.091 1.000 0.890 129 ALA B C 1
ATOM 4395 O O . ALA B 2 129 ? -10.089 3.748 -12.029 1.000 0.890 129 ALA B O 1
ATOM 4402 N N . THR B 2 130 ? -11.530 5.460 -12.078 1.000 0.930 130 THR B N 1
ATOM 4403 C CA . THR B 2 130 ? -10.527 6.546 -12.031 1.000 0.930 130 THR B CA 1
ATOM 4404 C C . THR B 2 130 ? -10.836 7.577 -10.943 1.000 0.930 130 THR B C 1
ATOM 4405 O O . THR B 2 130 ? -10.434 8.735 -11.028 1.000 0.930 130 THR B O 1
ATOM 4416 N N . THR B 2 131 ? -11.533 7.161 -9.880 1.000 0.960 131 THR B N 1
ATOM 4417 C CA . THR B 2 131 ? -12.053 8.084 -8.857 1.000 0.960 131 THR B CA 1
ATOM 4418 C C . THR B 2 131 ? -10.978 9.000 -8.274 1.000 0.960 131 THR B C 1
ATOM 4419 O O . THR B 2 131 ? -11.159 10.209 -8.248 1.000 0.960 131 THR B O 1
ATOM 4430 N N . GLY B 2 132 ? -9.830 8.461 -7.870 1.000 0.970 132 GLY B N 1
ATOM 4431 C CA . GLY B 2 132 ? -8.727 9.239 -7.309 1.000 0.970 132 GLY B CA 1
ATOM 4432 C C . GLY B 2 132 ? -8.189 10.318 -8.247 1.000 0.970 132 GLY B C 1
ATOM 4433 O O . GLY B 2 132 ? -7.873 11.409 -7.784 1.000 0.970 132 GLY B O 1
ATOM 4437 N N . GLN B 2 133 ? -8.154 10.057 -9.557 1.000 0.970 133 GLN B N 1
ATOM 4438 C CA . GLN B 2 133 ? -7.793 11.057 -10.564 1.000 0.970 133 GLN B CA 1
ATOM 4439 C C . GLN B 2 133 ? -8.822 12.190 -10.621 1.000 0.970 133 GLN B C 1
ATOM 4440 O O . GLN B 2 133 ? -8.433 13.355 -10.596 1.000 0.970 133 GLN B O 1
ATOM 4454 N N . GLN B 2 134 ? -10.116 11.859 -10.643 1.000 0.980 134 GLN B N 1
ATOM 4455 C CA . GLN B 2 134 ? -11.195 12.853 -10.682 1.000 0.980 134 GLN B CA 1
ATOM 4456 C C . GLN B 2 134 ? -11.217 13.720 -9.416 1.000 0.980 134 GLN B C 1
ATOM 4457 O O . GLN B 2 134 ? -11.330 14.939 -9.511 1.000 0.980 134 GLN B O 1
ATOM 4471 N N . LEU B 2 135 ? -11.030 13.113 -8.236 1.000 0.990 135 LEU B N 1
ATOM 4472 C CA . LEU B 2 135 ? -10.910 13.852 -6.975 1.000 0.990 135 LEU B CA 1
ATOM 4473 C C . LEU B 2 135 ? -9.689 14.778 -6.981 1.000 0.990 135 LEU B C 1
ATOM 4474 O O . LEU B 2 135 ? -9.799 15.945 -6.620 1.000 0.990 135 LEU B O 1
ATOM 4490 N N . LEU B 2 136 ? -8.526 14.266 -7.397 1.000 0.980 136 LEU B N 1
ATOM 4491 C CA . LEU B 2 136 ? -7.278 15.028 -7.391 1.000 0.980 136 LEU B CA 1
ATOM 4492 C C . LEU B 2 136 ? 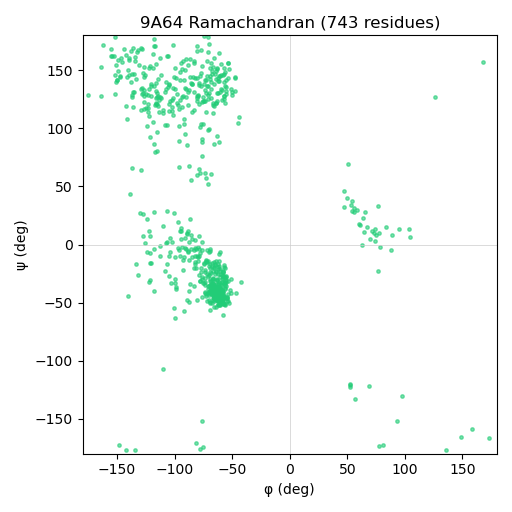-7.350 16.238 -8.329 1.000 0.980 136 LEU B C 1
ATOM 4493 O O . LEU B 2 136 ? -6.906 17.319 -7.953 1.000 0.980 136 LEU B O 1
ATOM 4509 N N . TYR B 2 137 ? -7.927 16.075 -9.523 1.000 0.980 137 TYR B N 1
ATOM 4510 C CA . TYR B 2 137 ? -8.083 17.172 -10.483 1.000 0.980 137 TYR B CA 1
ATOM 4511 C C . TYR B 2 137 ? -9.070 18.230 -9.985 1.000 0.980 137 TYR B C 1
ATOM 4512 O O . TYR B 2 137 ? -8.758 19.415 -10.075 1.000 0.980 137 TYR B O 1
ATOM 4530 N N . ALA B 2 138 ? -10.193 17.817 -9.387 1.000 0.980 138 ALA B N 1
ATOM 4531 C CA . ALA B 2 138 ? -11.151 18.748 -8.795 1.000 0.980 138 ALA B CA 1
ATOM 4532 C C . ALA B 2 138 ? -10.532 19.569 -7.645 1.000 0.980 138 ALA B C 1
ATOM 4533 O O . ALA B 2 138 ? -10.732 20.781 -7.573 1.000 0.980 138 ALA B O 1
ATOM 4540 N N . LEU B 2 139 ? -9.737 18.941 -6.766 1.000 0.990 139 LEU B N 1
ATOM 4541 C CA . LEU B 2 139 ? -9.054 19.659 -5.683 1.000 0.990 139 LEU B CA 1
ATOM 4542 C C . LEU B 2 139 ? -7.932 20.577 -6.194 1.000 0.990 139 LEU B C 1
ATOM 4543 O O . LEU B 2 139 ? -7.815 21.701 -5.713 1.000 0.990 139 LEU B O 1
ATOM 4559 N N . ASP B 2 140 ? -7.131 20.149 -7.174 1.000 0.980 140 ASP B N 1
ATOM 4560 C CA . ASP B 2 140 ? -6.102 21.011 -7.781 1.000 0.980 140 ASP B CA 1
ATOM 4561 C C . ASP B 2 140 ? -6.731 2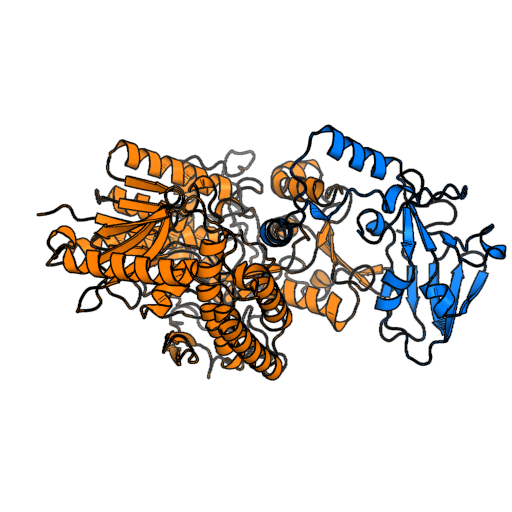2.245 -8.442 1.000 0.980 140 ASP B C 1
ATOM 4562 O O . ASP B 2 140 ? -6.224 23.355 -8.295 1.000 0.980 140 ASP B O 1
ATOM 4571 N N . GLU B 2 141 ? -7.876 22.090 -9.110 1.000 0.980 141 GLU B N 1
ATOM 4572 C CA . GLU B 2 141 ? -8.597 23.214 -9.709 1.000 0.980 141 GLU B CA 1
ATOM 4573 C C . GLU B 2 141 ? -9.043 24.250 -8.661 1.000 0.980 141 GLU B C 1
ATOM 4574 O O . GLU B 2 141 ? -8.877 25.454 -8.876 1.000 0.980 141 GLU B O 1
ATOM 4586 N N . GLN B 2 142 ? -9.519 23.812 -7.490 1.000 0.980 142 GLN B N 1
ATOM 4587 C CA . GLN B 2 142 ? -9.832 24.728 -6.386 1.000 0.980 142 GLN B CA 1
ATOM 4588 C C . GLN B 2 142 ? -8.579 25.399 -5.818 1.000 0.980 142 GLN B C 1
ATOM 4589 O O . GLN B 2 142 ? -8.595 26.607 -5.582 1.000 0.980 142 GLN B O 1
ATOM 4603 N N . VAL B 2 143 ? -7.471 24.667 -5.658 1.000 0.990 143 VAL B N 1
ATOM 4604 C CA . VAL B 2 143 ? -6.192 25.263 -5.237 1.000 0.990 143 VAL B CA 1
ATOM 4605 C C . VAL B 2 143 ? -5.731 26.329 -6.235 1.000 0.990 143 VAL B C 1
ATOM 4606 O O . VAL B 2 143 ? -5.346 27.420 -5.816 1.000 0.990 143 VAL B O 1
ATOM 4619 N N . ARG B 2 144 ? -5.864 26.082 -7.545 1.000 0.980 144 ARG B N 1
ATOM 4620 C CA . ARG B 2 144 ? -5.534 27.070 -8.590 1.000 0.980 144 ARG B CA 1
ATOM 4621 C C . ARG B 2 144 ? -6.339 28.357 -8.460 1.000 0.980 144 ARG B C 1
ATOM 4622 O O . ARG B 2 144 ? -5.816 29.428 -8.758 1.000 0.980 144 ARG B O 1
ATOM 4643 N N . ARG B 2 145 ? -7.582 28.298 -7.980 1.000 0.970 145 ARG B N 1
ATOM 4644 C CA . ARG B 2 145 ? -8.375 29.504 -7.702 1.000 0.970 145 ARG B CA 1
ATOM 4645 C C . ARG B 2 145 ? -7.748 30.364 -6.596 1.000 0.970 145 ARG B C 1
ATOM 4646 O O . ARG B 2 145 ? -7.743 31.586 -6.723 1.000 0.970 145 ARG B O 1
ATOM 4667 N N . TYR B 2 146 ? -7.194 29.745 -5.552 1.000 0.980 146 TYR B N 1
ATOM 4668 C CA . TYR B 2 146 ? -6.487 30.451 -4.476 1.000 0.980 146 TYR B CA 1
ATOM 4669 C C . TYR B 2 146 ? -5.080 30.912 -4.877 1.000 0.980 146 TYR B C 1
ATOM 4670 O O . TYR B 2 146 ? -4.626 31.943 -4.383 1.000 0.980 146 TYR B O 1
ATOM 4688 N N . GLU B 2 147 ? -4.418 30.219 -5.810 1.000 0.980 147 GLU B N 1
ATOM 4689 C CA . GLU B 2 147 ? -3.183 30.716 -6.439 1.000 0.980 147 GLU B CA 1
ATOM 4690 C C . GLU B 2 147 ? -3.443 32.022 -7.194 1.000 0.980 147 GLU B C 1
ATOM 4691 O O . GLU B 2 147 ? -2.743 33.009 -6.988 1.000 0.980 147 GLU B O 1
ATOM 4703 N N . VAL B 2 148 ? -4.502 32.069 -8.012 1.000 0.980 148 VAL B N 1
ATOM 4704 C CA . VAL B 2 148 ? -4.911 33.295 -8.725 1.000 0.980 148 VAL B CA 1
ATOM 4705 C C . VAL B 2 148 ? -5.284 34.419 -7.750 1.000 0.980 148 VAL B C 1
ATOM 4706 O O . VAL B 2 148 ? -5.046 35.589 -8.042 1.000 0.980 148 VAL B O 1
ATOM 4719 N N . ALA B 2 149 ? -5.832 34.077 -6.581 1.000 0.970 149 ALA B N 1
ATOM 4720 C CA . ALA B 2 149 ? -6.125 35.035 -5.516 1.000 0.970 149 ALA B CA 1
ATOM 4721 C C . ALA B 2 149 ? -4.880 35.496 -4.726 1.000 0.970 149 ALA B C 1
ATOM 4722 O O . ALA B 2 149 ? -5.010 36.354 -3.855 1.000 0.970 149 ALA B O 1
ATOM 4729 N N . GLY B 2 150 ? -3.693 34.939 -4.995 1.000 0.970 150 GLY B N 1
ATOM 4730 C CA . GLY B 2 150 ? -2.453 35.258 -4.282 1.000 0.970 150 GLY B CA 1
ATOM 4731 C C . GLY B 2 150 ? -2.359 34.676 -2.867 1.000 0.970 150 GLY B C 1
ATOM 4732 O O . GLY B 2 150 ? -1.488 35.088 -2.108 1.000 0.970 150 GLY B O 1
ATOM 4736 N N . LEU B 2 151 ? -3.243 33.738 -2.501 1.000 0.970 151 LEU B N 1
ATOM 4737 C CA . LEU B 2 151 ? -3.261 33.088 -1.182 1.000 0.970 151 LEU B CA 1
ATOM 4738 C C . LEU B 2 151 ? -2.453 31.791 -1.144 1.000 0.970 151 LEU B C 1
ATOM 4739 O O . LEU B 2 151 ? -2.052 31.352 -0.069 1.000 0.970 151 LEU B O 1
ATOM 4755 N N . VAL B 2 152 ? -2.219 31.171 -2.300 1.000 0.980 152 VAL B N 1
ATOM 4756 C CA . VAL B 2 152 ? -1.439 29.937 -2.402 1.000 0.980 152 VAL B CA 1
ATOM 4757 C C . VAL B 2 152 ? -0.263 30.135 -3.345 1.000 0.980 152 VAL B C 1
ATOM 4758 O O . VAL B 2 152 ? -0.436 30.611 -4.464 1.000 0.980 152 VAL B O 1
ATOM 4771 N N . THR B 2 153 ? 0.912 29.681 -2.922 1.000 0.980 153 THR B N 1
ATOM 4772 C CA . THR B 2 153 ? 2.090 29.548 -3.784 1.000 0.980 153 THR B CA 1
ATOM 4773 C C . THR B 2 153 ? 2.478 28.079 -3.868 1.000 0.980 153 THR B C 1
ATOM 4774 O O . THR B 2 153 ? 2.787 27.457 -2.849 1.000 0.980 153 THR B O 1
ATOM 4785 N N . LYS B 2 154 ? 2.473 27.509 -5.076 1.000 0.980 154 LYS B N 1
ATOM 4786 C CA . LYS B 2 154 ? 2.938 26.137 -5.309 1.000 0.980 154 LYS B CA 1
ATOM 4787 C C . LYS B 2 154 ? 4.439 26.091 -5.583 1.000 0.980 154 LYS B C 1
ATOM 4788 O O . LYS B 2 154 ? 4.952 26.806 -6.439 1.000 0.980 154 LYS B O 1
ATOM 4807 N N . TYR B 2 155 ? 5.101 25.163 -4.909 1.000 0.990 155 TYR B N 1
ATOM 4808 C CA . TYR B 2 155 ? 6.494 24.776 -5.089 1.000 0.990 155 TYR B CA 1
ATOM 4809 C C . TYR B 2 155 ? 6.528 23.309 -5.544 1.000 0.990 155 TYR B C 1
ATOM 4810 O O . TYR B 2 155 ? 6.713 22.386 -4.749 1.000 0.990 155 TYR B O 1
ATOM 4828 N N . GLU B 2 156 ? 6.281 23.078 -6.835 1.000 0.980 156 GLU B N 1
ATOM 4829 C CA . GLU B 2 156 ? 6.394 21.750 -7.456 1.000 0.980 156 GLU B CA 1
ATOM 4830 C C . GLU B 2 156 ? 7.849 21.464 -7.856 1.000 0.980 156 GLU B C 1
ATOM 4831 O O . GLU B 2 156 ? 8.566 22.366 -8.288 1.000 0.980 156 GLU B O 1
ATOM 4843 N N . GLY B 2 157 ? 8.287 20.209 -7.739 1.000 0.970 157 GLY B N 1
ATOM 4844 C CA . GLY B 2 157 ? 9.688 19.841 -7.964 1.000 0.970 157 GLY B CA 1
ATOM 4845 C C . GLY B 2 157 ? 10.591 20.227 -6.791 1.000 0.970 157 GLY B C 1
ATOM 4846 O O . GLY B 2 157 ? 11.751 20.576 -7.005 1.000 0.970 157 GLY B O 1
ATOM 4850 N N . TRP B 2 158 ? 10.052 20.175 -5.570 1.000 0.980 158 TRP B N 1
ATOM 4851 C CA . TRP B 2 158 ? 10.780 20.427 -4.327 1.000 0.980 158 TRP B CA 1
ATOM 4852 C C . TRP B 2 158 ? 10.669 19.232 -3.379 1.000 0.980 158 TRP B C 1
ATOM 4853 O O . TRP B 2 158 ? 9.567 18.761 -3.086 1.000 0.980 158 TRP B O 1
ATOM 4874 N N . GLU B 2 159 ? 11.804 18.745 -2.881 1.000 0.980 159 GLU B N 1
ATOM 4875 C CA . GLU B 2 159 ? 11.864 17.693 -1.864 1.000 0.980 159 GLU B CA 1
ATOM 4876 C C . GLU B 2 159 ? 12.053 18.303 -0.473 1.000 0.980 159 GLU B C 1
ATOM 4877 O O . GLU B 2 159 ? 12.939 19.123 -0.255 1.000 0.980 159 GLU B O 1
ATOM 4889 N N . PHE B 2 160 ? 11.216 17.895 0.478 1.000 0.990 160 PHE B N 1
ATOM 4890 C CA . PHE B 2 160 ? 11.347 18.266 1.885 1.000 0.990 160 PHE B CA 1
ATOM 4891 C C . PHE B 2 160 ? 12.562 17.581 2.515 1.000 0.990 160 PHE B C 1
ATOM 4892 O O . PHE B 2 160 ? 12.696 16.361 2.412 1.000 0.990 160 PHE B O 1
ATOM 4909 N N . LEU B 2 161 ? 13.405 18.357 3.197 1.000 0.990 161 LEU B N 1
ATOM 4910 C CA . LEU B 2 161 ? 14.623 17.866 3.849 1.000 0.990 161 LEU B CA 1
ATOM 4911 C C . LEU B 2 161 ? 14.536 17.844 5.375 1.000 0.990 161 LEU B C 1
ATOM 4912 O O . LEU B 2 161 ? 15.261 17.089 6.015 1.000 0.990 161 LEU B O 1
ATOM 4928 N N . GLY B 2 162 ? 13.649 18.641 5.968 1.000 0.990 162 GLY B N 1
ATOM 4929 C CA . GLY B 2 162 ? 13.465 18.667 7.414 1.000 0.990 162 GLY B CA 1
ATOM 4930 C C . GLY B 2 162 ? 12.621 19.833 7.886 1.000 0.990 162 GLY B C 1
ATOM 4931 O O . GLY B 2 162 ? 12.517 20.859 7.215 1.000 0.990 162 GLY B O 1
ATOM 4935 N N . ALA B 2 163 ? 12.017 19.676 9.060 1.000 0.990 163 ALA B N 1
ATOM 4936 C CA . ALA B 2 163 ? 11.395 20.778 9.775 1.000 0.990 163 ALA B CA 1
ATOM 4937 C C . ALA B 2 163 ? 12.482 21.673 10.386 1.000 0.990 163 ALA B C 1
ATOM 4938 O O . ALA B 2 163 ? 13.490 21.171 10.888 1.000 0.990 163 ALA B O 1
ATOM 4945 N N . VAL B 2 164 ? 12.270 22.985 10.371 1.000 0.990 164 VAL B N 1
ATOM 4946 C CA . VAL B 2 164 ? 13.070 23.930 11.158 1.000 0.990 164 VAL B CA 1
ATOM 4947 C C . VAL B 2 164 ? 12.461 23.976 12.549 1.000 0.990 164 VAL B C 1
ATOM 4948 O O . VAL B 2 164 ? 11.310 24.390 12.696 1.000 0.990 164 VAL B O 1
ATOM 4961 N N . LEU B 2 165 ? 13.207 23.513 13.548 1.000 0.980 165 LEU B N 1
ATOM 4962 C CA . LEU B 2 165 ? 12.773 23.502 14.943 1.000 0.980 165 LEU B CA 1
ATOM 4963 C C . LEU B 2 165 ? 13.552 24.564 15.719 1.000 0.980 165 LEU B C 1
ATOM 4964 O O . LEU B 2 165 ? 14.775 24.626 15.591 1.000 0.980 165 LEU B O 1
ATOM 4980 N N . ASP B 2 166 ? 12.852 25.392 16.492 1.000 0.970 166 ASP B N 1
ATOM 4981 C CA . ASP B 2 166 ? 13.482 26.364 17.390 1.000 0.970 166 ASP B CA 1
ATOM 4982 C C . ASP B 2 166 ? 14.017 25.715 18.679 1.000 0.970 166 ASP B C 1
ATOM 4983 O O . ASP B 2 166 ? 13.996 24.490 18.832 1.000 0.970 166 ASP B O 1
ATOM 4992 N N . ASP B 2 167 ? 14.535 26.537 19.593 1.000 0.950 167 ASP B N 1
ATOM 4993 C CA . ASP B 2 167 ? 15.158 26.070 20.837 1.000 0.950 167 ASP B CA 1
ATOM 4994 C C . ASP B 2 167 ? 14.166 25.334 21.759 1.000 0.950 167 ASP B C 1
ATOM 4995 O O . ASP B 2 167 ? 14.546 24.377 22.435 1.000 0.950 167 ASP B O 1
ATOM 5004 N N . ASP B 2 168 ? 12.881 25.700 21.717 1.000 0.950 168 ASP B N 1
ATOM 5005 C CA . ASP B 2 168 ? 11.792 25.018 22.434 1.000 0.950 168 ASP B CA 1
ATOM 5006 C C . ASP B 2 168 ? 11.241 23.808 21.646 1.000 0.950 168 ASP B C 1
ATOM 5007 O O . ASP B 2 168 ? 10.271 23.158 22.045 1.000 0.950 168 ASP B O 1
ATOM 5016 N N . ARG B 2 169 ? 11.872 23.485 20.511 1.000 0.970 169 ARG B N 1
ATOM 5017 C CA . ARG B 2 169 ? 11.473 22.486 19.512 1.000 0.970 169 ARG B CA 1
ATOM 5018 C C . ARG B 2 169 ? 10.102 22.706 18.883 1.000 0.970 169 A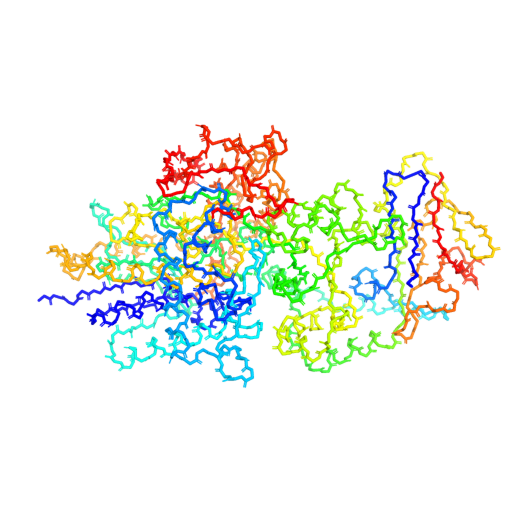RG B C 1
ATOM 5019 O O . ARG B 2 169 ? 9.459 21.747 18.447 1.000 0.970 169 ARG B O 1
ATOM 5040 N N . THR B 2 170 ? 9.669 23.952 18.785 1.000 0.980 170 THR B N 1
ATOM 5041 C CA . THR B 2 170 ? 8.495 24.329 17.999 1.000 0.980 170 THR B CA 1
ATOM 5042 C C . THR B 2 170 ? 8.869 24.396 16.521 1.000 0.980 170 THR B C 1
ATOM 5043 O O . THR B 2 170 ? 9.945 24.869 16.153 1.000 0.980 170 THR B O 1
ATOM 5054 N N . CYS B 2 171 ? 7.991 23.909 15.647 1.000 0.980 171 CYS B N 1
ATOM 5055 C CA . CYS B 2 171 ? 8.199 23.954 14.206 1.000 0.980 171 CYS B CA 1
ATOM 5056 C C . CYS B 2 171 ? 7.950 25.367 13.656 1.000 0.980 171 CYS B C 1
ATOM 5057 O O . CYS B 2 171 ? 6.866 25.919 13.820 1.000 0.980 171 CYS B O 1
ATOM 5065 N N . ARG B 2 172 ? 8.953 25.946 12.984 1.000 0.980 172 ARG B N 1
ATOM 5066 C CA . ARG B 2 172 ? 8.959 27.339 12.482 1.000 0.980 172 ARG B CA 1
ATOM 5067 C C . ARG B 2 172 ? 9.168 27.455 10.970 1.000 0.980 172 ARG B C 1
ATOM 5068 O O . ARG B 2 172 ? 9.436 28.534 10.437 1.000 0.980 172 ARG B O 1
ATOM 5089 N N . GLY B 2 173 ? 9.076 26.338 10.260 1.000 0.990 173 GLY B N 1
ATOM 5090 C CA . GLY B 2 173 ? 9.318 26.277 8.826 1.000 0.990 173 GLY B CA 1
ATOM 5091 C C . GLY B 2 173 ? 9.892 24.942 8.392 1.000 0.990 173 GLY B C 1
ATOM 5092 O O . GLY B 2 173 ? 9.891 23.968 9.146 1.000 0.990 173 GLY B O 1
ATOM 5096 N N . ILE B 2 174 ? 10.415 24.911 7.171 1.000 0.990 174 ILE B N 1
ATOM 5097 C CA . ILE B 2 174 ? 11.077 23.738 6.594 1.000 0.990 174 ILE B CA 1
ATOM 5098 C C . ILE B 2 174 ? 12.382 24.133 5.908 1.000 0.990 174 ILE B C 1
ATOM 5099 O O . ILE B 2 174 ? 12.559 25.286 5.514 1.000 0.990 174 ILE B O 1
ATOM 5115 N N . VAL B 2 175 ? 13.251 23.154 5.693 1.000 0.990 175 VAL B N 1
ATOM 5116 C CA . VAL B 2 175 ? 14.271 23.188 4.644 1.000 0.990 175 VAL B CA 1
ATOM 5117 C C . VAL B 2 175 ? 13.821 22.262 3.519 1.000 0.990 175 VAL B C 1
ATOM 5118 O O . VAL B 2 175 ? 13.307 21.167 3.769 1.000 0.990 175 VAL B O 1
ATOM 5131 N N . ALA B 2 176 ? 13.985 22.697 2.275 1.000 0.990 176 ALA B N 1
ATOM 5132 C CA . ALA B 2 176 ? 13.648 21.923 1.089 1.000 0.990 176 ALA B CA 1
ATOM 5133 C C . ALA B 2 176 ? 14.709 22.109 0 1.000 0.990 176 ALA B C 1
ATOM 5134 O O . ALA B 2 176 ? 15.434 23.101 -0.013 1.000 0.990 176 ALA B O 1
ATOM 5141 N N . GLN B 2 177 ? 14.779 21.160 -0.928 1.000 0.980 177 GLN B N 1
ATOM 5142 C CA . GLN B 2 177 ? 15.681 21.213 -2.071 1.000 0.980 177 GLN B CA 1
ATOM 5143 C C . GLN B 2 177 ? 14.903 21.274 -3.377 1.000 0.980 177 GLN B C 1
ATOM 5144 O O . GLN B 2 177 ? 14.002 20.465 -3.612 1.000 0.980 177 GLN B O 1
ATOM 5158 N N . ASN B 2 178 ? 15.284 22.200 -4.249 1.000 0.970 178 ASN B N 1
ATOM 5159 C CA . ASN B 2 178 ? 14.768 22.280 -5.605 1.000 0.970 178 ASN B CA 1
ATOM 5160 C C . ASN B 2 178 ? 15.405 21.187 -6.469 1.000 0.970 178 ASN B C 1
ATOM 5161 O O . ASN B 2 178 ? 16.621 21.131 -6.627 1.000 0.970 178 ASN B O 1
ATOM 5172 N N . LEU B 2 179 ? 14.587 20.342 -7.086 1.000 0.940 179 LEU B N 1
ATOM 5173 C CA . LEU B 2 179 ? 15.069 19.178 -7.833 1.000 0.940 179 LEU B CA 1
ATOM 5174 C C . LEU B 2 179 ? 15.620 19.503 -9.227 1.000 0.940 179 LEU B C 1
ATOM 5175 O O . LEU B 2 179 ? 16.170 18.632 -9.896 1.000 0.940 179 LEU B O 1
ATOM 5191 N N . THR B 2 180 ? 15.474 20.743 -9.688 1.000 0.920 180 THR B N 1
ATOM 5192 C CA . THR B 2 180 ? 15.986 21.178 -10.993 1.000 0.920 180 THR B CA 1
ATOM 5193 C C . THR B 2 180 ? 17.392 21.759 -10.855 1.000 0.920 180 THR B C 1
ATOM 5194 O O . THR B 2 180 ? 18.327 21.257 -11.479 1.000 0.920 180 THR B O 1
ATOM 5205 N N . ASN B 2 181 ? 17.558 22.795 -10.023 1.000 0.920 181 ASN B N 1
ATOM 5206 C CA . ASN B 2 181 ? 18.834 23.503 -9.836 1.000 0.920 181 ASN B CA 1
ATOM 5207 C C . ASN B 2 181 ? 19.639 23.033 -8.606 1.000 0.920 181 ASN B C 1
ATOM 5208 O O . ASN B 2 181 ? 20.744 23.524 -8.391 1.000 0.920 181 ASN B O 1
ATOM 5219 N N . MET B 2 182 ? 19.090 22.101 -7.817 1.000 0.930 182 MET B N 1
ATOM 5220 C CA . MET B 2 182 ? 19.691 21.498 -6.619 1.000 0.930 182 MET B CA 1
ATOM 5221 C C . MET B 2 182 ? 19.950 22.437 -5.442 1.000 0.930 182 MET B C 1
ATOM 5222 O O . MET B 2 182 ? 20.585 22.020 -4.471 1.000 0.930 182 MET B O 1
ATOM 5236 N N . GLN B 2 183 ? 19.428 23.664 -5.474 1.000 0.960 183 GLN B N 1
ATOM 5237 C CA . GLN B 2 183 ? 19.550 24.579 -4.343 1.000 0.960 183 GLN B CA 1
ATOM 5238 C C . GLN B 2 183 ? 18.735 24.103 -3.144 1.000 0.960 183 GLN B C 1
ATOM 5239 O O . GLN B 2 183 ? 17.607 23.628 -3.293 1.000 0.960 183 GLN B O 1
ATOM 5253 N N . ILE B 2 184 ? 19.327 24.255 -1.962 1.000 0.980 184 ILE B N 1
ATOM 5254 C CA . ILE B 2 184 ? 18.703 24.001 -0.667 1.000 0.980 184 ILE B CA 1
ATOM 5255 C C . ILE B 2 184 ? 18.314 25.355 -0.074 1.000 0.980 184 ILE B C 1
ATOM 5256 O O . ILE B 2 184 ? 19.146 26.251 0.033 1.000 0.980 184 ILE B O 1
ATOM 5272 N N . GLU B 2 185 ? 17.046 25.510 0.300 1.000 0.980 185 GLU B N 1
ATOM 5273 C CA . GLU B 2 185 ? 16.505 26.752 0.857 1.000 0.980 185 GLU B CA 1
ATOM 5274 C C . GLU B 2 185 ? 15.630 26.465 2.078 1.000 0.980 185 GLU B C 1
ATOM 5275 O O . GLU B 2 185 ? 14.936 25.446 2.156 1.000 0.980 185 GLU B O 1
ATOM 5287 N N . SER B 2 186 ? 15.636 27.392 3.035 1.000 0.990 186 SER B N 1
ATOM 5288 C CA . SER B 2 186 ? 14.683 27.407 4.142 1.000 0.990 186 SER B CA 1
ATOM 5289 C C . SER B 2 186 ? 13.463 28.253 3.811 1.000 0.990 186 SER B C 1
ATOM 5290 O O . SER B 2 186 ? 13.587 29.366 3.300 1.000 0.990 186 SER B O 1
ATOM 5298 N N . PHE B 2 187 ? 12.293 27.792 4.232 1.000 0.980 187 PHE B N 1
ATOM 5299 C CA . PHE B 2 187 ? 11.039 28.522 4.118 1.000 0.980 187 PHE B CA 1
ATOM 5300 C C . PHE B 2 187 ? 10.418 28.679 5.499 1.000 0.980 187 PHE B C 1
ATOM 5301 O O . PHE B 2 187 ? 10.109 27.692 6.164 1.000 0.980 187 PHE B O 1
ATOM 5318 N N . ARG B 2 188 ? 10.214 29.930 5.910 1.000 0.980 188 ARG B N 1
ATOM 5319 C CA . ARG B 2 188 ? 9.566 30.287 7.176 1.000 0.980 188 ARG B CA 1
ATOM 5320 C C . ARG B 2 188 ? 8.062 30.019 7.112 1.000 0.980 188 ARG B C 1
ATOM 5321 O O . ARG B 2 188 ? 7.442 30.280 6.069 1.000 0.980 188 ARG B O 1
ATOM 5342 N N . SER B 2 189 ? 7.496 29.531 8.213 1.000 0.980 189 SER B N 1
ATOM 5343 C CA . SER B 2 189 ? 6.048 29.425 8.438 1.000 0.980 189 SER B CA 1
ATOM 5344 C C . SER B 2 189 ? 5.730 29.207 9.911 1.000 0.980 189 SER B C 1
ATOM 5345 O O . SER B 2 189 ? 6.507 28.585 10.625 1.000 0.980 189 SER B O 1
ATOM 5353 N N . ASP B 2 190 ? 4.548 29.626 10.342 1.000 0.980 190 ASP B N 1
ATOM 5354 C CA . ASP B 2 190 ? 4.106 29.490 11.734 1.000 0.980 190 ASP B CA 1
ATOM 5355 C C . ASP B 2 190 ? 3.537 28.098 12.054 1.000 0.980 190 ASP B C 1
ATOM 5356 O O . ASP B 2 190 ? 3.427 27.719 13.216 1.000 0.980 190 ASP B O 1
ATOM 5365 N N . ALA B 2 191 ? 3.185 27.327 11.023 1.000 0.990 191 ALA B N 1
ATOM 5366 C CA . ALA B 2 191 ? 2.857 25.912 11.135 1.000 0.990 191 ALA B CA 1
ATOM 5367 C C . ALA B 2 191 ? 3.191 25.162 9.839 1.000 0.990 191 ALA B C 1
ATOM 5368 O O . ALA B 2 191 ? 3.179 25.741 8.746 1.000 0.990 191 ALA B O 1
ATOM 5375 N N . VAL B 2 192 ? 3.443 23.858 9.957 1.000 0.990 192 VAL B N 1
ATOM 5376 C CA . VAL B 2 192 ? 3.734 22.945 8.842 1.000 0.990 192 VAL B CA 1
ATOM 5377 C C . VAL B 2 192 ? 2.784 21.748 8.900 1.000 0.990 192 VAL B C 1
ATOM 5378 O O . VAL B 2 192 ? 2.624 21.138 9.952 1.000 0.990 192 VAL B O 1
ATOM 5391 N N . ILE B 2 193 ? 2.179 21.372 7.772 1.000 0.990 193 ILE B N 1
ATOM 5392 C CA . ILE B 2 193 ? 1.320 20.188 7.633 1.000 0.990 193 ILE B CA 1
ATOM 5393 C C . ILE B 2 193 ? 1.996 19.183 6.702 1.000 0.990 193 ILE B C 1
ATOM 5394 O O . ILE B 2 193 ? 2.131 19.419 5.498 1.000 0.990 193 ILE B O 1
ATOM 5410 N N . MET B 2 194 ? 2.380 18.035 7.245 1.000 0.990 194 MET B N 1
ATOM 5411 C CA . MET B 2 194 ? 2.917 16.916 6.479 1.000 0.990 194 MET B CA 1
ATOM 5412 C C . MET B 2 194 ? 1.772 16.122 5.838 1.000 0.990 194 MET B C 1
ATOM 5413 O O . MET B 2 194 ? 0.882 15.638 6.524 1.000 0.990 194 MET B O 1
ATOM 5427 N N . ALA B 2 195 ? 1.789 15.968 4.518 1.000 0.990 195 ALA B N 1
ATOM 5428 C CA . ALA B 2 195 ? 0.770 15.264 3.735 1.000 0.990 195 ALA B CA 1
ATOM 5429 C C . ALA B 2 195 ? 1.403 14.402 2.623 1.000 0.990 195 ALA B C 1
ATOM 5430 O O . ALA B 2 195 ? 0.967 14.398 1.466 1.000 0.990 195 ALA B O 1
ATOM 5437 N N . THR B 2 196 ? 2.483 13.693 2.959 1.000 0.980 196 THR B N 1
ATOM 5438 C CA . THR B 2 196 ? 3.449 13.114 2.005 1.000 0.980 196 THR B CA 1
ATOM 5439 C C . THR B 2 196 ? 3.141 11.684 1.546 1.000 0.980 196 THR B C 1
ATOM 5440 O O . THR B 2 196 ? 3.806 11.172 0.646 1.000 0.980 196 THR B O 1
ATOM 5451 N N . GLY B 2 197 ? 2.083 11.068 2.076 1.000 0.970 197 GLY B N 1
ATOM 5452 C CA . GLY B 2 197 ? 1.630 9.731 1.683 1.000 0.970 197 GLY B CA 1
ATOM 5453 C C . GLY B 2 197 ? 2.413 8.583 2.334 1.000 0.970 197 GLY B C 1
ATOM 5454 O O . GLY B 2 197 ? 3.226 8.799 3.228 1.000 0.970 197 GLY B O 1
ATOM 5458 N N . GLY B 2 198 ? 2.134 7.353 1.892 1.000 0.980 198 GLY B N 1
ATOM 5459 C CA . GLY B 2 198 ? 2.654 6.142 2.533 1.000 0.980 198 GLY B CA 1
ATOM 5460 C C . GLY B 2 198 ? 4.100 5.751 2.171 1.000 0.980 198 GLY B C 1
ATOM 5461 O O . GLY B 2 198 ? 4.681 6.298 1.228 1.000 0.980 198 GLY B O 1
ATOM 5465 N N . PRO B 2 199 ? 4.665 4.754 2.884 1.000 0.990 199 PRO B N 1
ATOM 5466 C CA . PRO B 2 199 ? 6.040 4.267 2.746 1.000 0.990 199 PRO B CA 1
ATOM 5467 C C . PRO B 2 199 ? 6.180 2.969 1.916 1.000 0.990 199 PRO B C 1
ATOM 5468 O O . PRO B 2 199 ? 7.088 2.171 2.138 1.000 0.990 199 PRO B O 1
ATOM 5479 N N . GLY B 2 200 ? 5.270 2.698 0.978 1.000 0.980 200 GLY B N 1
ATOM 5480 C CA . GLY B 2 200 ? 5.193 1.398 0.298 1.000 0.980 200 GLY B CA 1
ATOM 5481 C C . GLY B 2 200 ? 6.424 0.975 -0.515 1.000 0.980 200 GLY B C 1
ATOM 5482 O O . GLY B 2 200 ? 6.573 -0.213 -0.798 1.000 0.980 200 GLY B O 1
ATOM 5486 N N . ILE B 2 201 ? 7.315 1.903 -0.879 1.000 0.970 201 ILE B N 1
ATOM 5487 C CA . ILE B 2 201 ? 8.566 1.596 -1.597 1.000 0.970 201 ILE B CA 1
ATOM 5488 C C . ILE B 2 201 ? 9.608 0.914 -0.698 1.000 0.970 201 ILE B C 1
ATOM 5489 O O . ILE B 2 201 ? 10.509 0.266 -1.223 1.000 0.970 201 ILE B O 1
ATOM 5505 N N . ILE B 2 202 ? 9.450 0.924 0.632 1.000 0.980 202 ILE B N 1
ATOM 5506 C CA . ILE B 2 202 ? 10.282 0.112 1.545 1.000 0.980 202 ILE B CA 1
ATOM 5507 C C . ILE B 2 202 ? 10.231 -1.386 1.179 1.000 0.980 202 ILE B C 1
ATOM 5508 O O . ILE B 2 202 ? 11.209 -2.104 1.348 1.000 0.980 202 ILE B O 1
ATOM 5524 N N . PHE B 2 203 ? 9.113 -1.852 0.616 1.000 0.980 203 PHE B N 1
ATOM 5525 C CA . PHE B 2 203 ? 8.913 -3.240 0.185 1.000 0.980 203 PHE B CA 1
ATOM 5526 C C . PHE B 2 203 ? 9.364 -3.499 -1.265 1.000 0.980 203 PHE B C 1
ATOM 5527 O O . PHE B 2 203 ? 9.074 -4.547 -1.834 1.000 0.980 203 PHE B O 1
ATOM 5544 N N . GLY B 2 204 ? 10.056 -2.549 -1.899 1.000 0.930 204 GLY B N 1
ATOM 5545 C CA . GLY B 2 204 ? 10.409 -2.633 -3.313 1.000 0.930 204 GLY B CA 1
ATOM 5546 C C . GLY B 2 204 ? 9.171 -2.518 -4.205 1.000 0.930 204 GLY B C 1
ATOM 5547 O O . GLY B 2 204 ? 8.439 -1.525 -4.149 1.000 0.930 204 GLY B O 1
ATOM 5551 N N . LYS B 2 205 ? 8.922 -3.533 -5.044 1.000 0.880 205 LYS B N 1
ATOM 5552 C CA . LYS B 2 205 ? 7.749 -3.552 -5.930 1.000 0.880 205 LYS B CA 1
ATOM 5553 C C . LYS B 2 205 ? 6.460 -3.669 -5.112 1.000 0.880 205 LYS B C 1
ATOM 5554 O O . LYS B 2 205 ? 6.153 -4.706 -4.536 1.000 0.880 205 LYS B O 1
ATOM 5573 N N . SER B 2 206 ? 5.655 -2.614 -5.142 1.000 0.940 206 SER B N 1
ATOM 5574 C CA . SER B 2 206 ? 4.347 -2.539 -4.489 1.000 0.940 206 SER B CA 1
ATOM 5575 C C . SER B 2 206 ? 3.309 -1.938 -5.434 1.000 0.940 206 SER B C 1
ATOM 5576 O O . SER B 2 206 ? 3.598 -1.644 -6.596 1.000 0.940 206 SER B O 1
ATOM 5584 N N . THR B 2 207 ? 2.080 -1.741 -4.958 1.000 0.950 207 THR B N 1
ATOM 5585 C CA . THR B 2 207 ? 1.075 -0.981 -5.718 1.000 0.950 207 THR B CA 1
ATOM 5586 C C . THR B 2 207 ? 1.241 0.531 -5.604 1.000 0.950 207 THR B C 1
ATOM 5587 O O . THR B 2 207 ? 0.520 1.273 -6.282 1.000 0.950 207 THR B O 1
ATOM 5598 N N . ASN B 2 208 ? 2.211 1.008 -4.823 1.000 0.960 208 ASN B N 1
ATOM 5599 C CA . ASN B 2 208 ? 2.480 2.428 -4.649 1.000 0.960 208 ASN B CA 1
ATOM 5600 C C . ASN B 2 208 ? 3.311 3.008 -5.805 1.000 0.960 208 ASN B C 1
ATOM 5601 O O . ASN B 2 208 ? 3.763 2.293 -6.702 1.000 0.960 208 ASN B O 1
ATOM 5612 N N . SER B 2 209 ? 3.384 4.332 -5.898 1.000 0.920 209 SER B N 1
ATOM 5613 C CA . SER B 2 209 ? 4.241 5.016 -6.875 1.000 0.920 209 SER B CA 1
ATOM 5614 C C . SER B 2 209 ? 5.668 5.124 -6.333 1.000 0.920 209 SER B C 1
ATOM 5615 O O . SER B 2 209 ? 5.853 5.151 -5.122 1.000 0.920 209 SER B O 1
ATOM 5623 N N . MET B 2 210 ? 6.665 5.286 -7.210 1.000 0.900 210 MET B N 1
ATOM 5624 C CA . MET B 2 210 ? 8.084 5.426 -6.822 1.000 0.900 210 MET B CA 1
ATOM 5625 C C . MET B 2 210 ? 8.362 6.576 -5.835 1.000 0.900 210 MET B C 1
ATOM 5626 O O . MET B 2 210 ? 9.356 6.552 -5.126 1.000 0.900 210 MET B O 1
ATOM 5640 N N . ILE B 2 211 ? 7.465 7.563 -5.741 1.000 0.940 211 ILE B N 1
ATOM 5641 C CA . ILE B 2 211 ? 7.559 8.671 -4.777 1.000 0.940 211 ILE B CA 1
ATOM 5642 C C . ILE B 2 211 ? 7.117 8.295 -3.349 1.000 0.940 211 ILE B C 1
ATOM 5643 O O . ILE B 2 211 ? 7.291 9.089 -2.430 1.000 0.940 211 ILE B O 1
ATOM 5659 N N . ASN B 2 212 ? 6.513 7.121 -3.139 1.000 0.970 212 ASN B N 1
ATOM 5660 C CA . ASN B 2 212 ? 5.982 6.677 -1.843 1.000 0.970 212 ASN B CA 1
ATOM 5661 C C . ASN B 2 212 ? 7.058 6.001 -0.983 1.000 0.970 212 ASN B C 1
ATOM 5662 O O . ASN B 2 212 ? 6.920 4.854 -0.556 1.000 0.970 212 ASN B O 1
ATOM 5673 N N . THR B 2 213 ? 8.154 6.719 -0.756 1.000 0.980 213 THR B N 1
ATOM 5674 C CA . THR B 2 213 ? 9.324 6.239 -0.007 1.000 0.980 213 THR B CA 1
ATOM 5675 C C . THR B 2 213 ? 9.161 6.356 1.505 1.000 0.980 213 THR B C 1
ATOM 5676 O O . THR B 2 213 ? 9.941 5.780 2.250 1.000 0.980 213 THR B O 1
ATOM 5687 N N . GLY B 2 214 ? 8.181 7.129 1.985 1.000 0.990 214 GLY B N 1
ATOM 5688 C CA . GLY B 2 214 ? 8.069 7.477 3.404 1.000 0.990 214 GLY B CA 1
ATOM 5689 C C . GLY B 2 214 ? 9.171 8.426 3.893 1.000 0.990 214 GLY B C 1
ATOM 5690 O O . GLY B 2 214 ? 9.199 8.753 5.076 1.000 0.990 214 GLY B O 1
ATOM 5694 N N . SER B 2 215 ? 10.047 8.905 2.997 1.000 0.980 215 SER B N 1
ATOM 5695 C CA . SER B 2 215 ? 11.240 9.693 3.332 1.000 0.980 215 SER B CA 1
ATOM 5696 C C . SER B 2 215 ? 10.919 10.905 4.213 1.000 0.980 215 SER B C 1
ATOM 5697 O O . SER B 2 215 ? 11.488 11.054 5.286 1.000 0.980 215 SER B O 1
ATOM 5705 N N . ALA B 2 216 ? 9.932 11.722 3.838 1.000 0.990 216 ALA B N 1
ATOM 5706 C CA . ALA B 2 216 ? 9.571 12.908 4.615 1.000 0.990 216 ALA B CA 1
ATOM 5707 C C . ALA B 2 216 ? 9.021 12.591 6.019 1.000 0.990 216 ALA B C 1
ATOM 5708 O O . ALA B 2 216 ? 9.342 13.297 6.971 1.000 0.990 216 ALA B O 1
ATOM 5715 N N . ALA B 2 217 ? 8.223 11.526 6.162 1.000 0.990 217 ALA B N 1
ATOM 5716 C CA . ALA B 2 217 ? 7.734 11.083 7.468 1.000 0.990 217 ALA B CA 1
ATOM 5717 C C . ALA B 2 217 ? 8.882 10.529 8.327 1.000 0.990 217 ALA B C 1
ATOM 5718 O O . ALA B 2 217 ? 8.970 10.833 9.512 1.000 0.990 217 ALA B O 1
ATOM 5725 N N . SER B 2 218 ? 9.799 9.781 7.708 1.000 0.990 218 SER B N 1
ATOM 5726 C CA . SER B 2 218 ? 11.028 9.303 8.344 1.000 0.990 218 SER B CA 1
ATOM 5727 C C . SER B 2 218 ? 11.898 10.452 8.861 1.000 0.990 218 SER B C 1
ATOM 5728 O O . SER B 2 218 ? 12.403 10.374 9.975 1.000 0.990 218 SER B O 1
ATOM 5736 N N . ILE B 2 219 ? 12.040 11.541 8.095 1.000 0.990 219 ILE B N 1
ATOM 5737 C CA . ILE B 2 219 ? 12.819 12.720 8.496 1.000 0.990 219 ILE B CA 1
ATOM 5738 C C . ILE B 2 219 ? 12.243 13.342 9.770 1.000 0.990 219 ILE B C 1
ATOM 5739 O O . ILE B 2 219 ? 12.974 13.524 10.739 1.000 0.990 219 ILE B O 1
ATOM 5755 N N . VAL B 2 220 ? 10.938 13.637 9.813 1.000 0.990 220 VAL B N 1
ATOM 5756 C CA . VAL B 2 220 ? 10.345 14.240 11.021 1.000 0.990 220 VAL B CA 1
ATOM 5757 C C . VAL B 2 220 ? 10.312 13.259 12.199 1.000 0.990 220 VAL B C 1
ATOM 5758 O O . VAL B 2 220 ? 10.478 13.685 13.341 1.000 0.990 220 VAL B O 1
ATOM 5771 N N . TYR B 2 221 ? 10.199 11.951 11.936 1.000 0.990 221 TYR B N 1
ATOM 5772 C CA . TYR B 2 221 ? 10.395 10.901 12.941 1.000 0.990 221 TYR B CA 1
ATOM 5773 C C . TYR B 2 221 ? 11.803 10.963 13.556 1.000 0.990 221 TYR B C 1
ATOM 5774 O O . TYR B 2 221 ? 11.946 11.030 14.776 1.000 0.990 221 TYR B O 1
ATOM 5792 N N . GLN B 2 222 ? 12.844 11.064 12.727 1.000 0.990 222 GLN B N 1
ATOM 5793 C CA . GLN B 2 222 ? 14.230 11.247 13.178 1.000 0.990 222 GLN B CA 1
ATOM 5794 C C . GLN B 2 222 ? 14.451 12.589 13.900 1.000 0.990 222 GLN B C 1
ATOM 5795 O O . GLN B 2 222 ? 15.338 12.699 14.746 1.000 0.990 222 GLN B O 1
ATOM 5809 N N . GLN B 2 223 ? 13.632 13.607 13.611 1.000 0.990 223 GLN B N 1
ATOM 5810 C CA . GLN B 2 223 ? 13.591 14.881 14.341 1.000 0.990 223 GLN B CA 1
ATOM 5811 C C . GLN B 2 223 ? 12.752 14.821 15.632 1.000 0.990 223 GLN B C 1
ATOM 5812 O O . GLN B 2 223 ? 12.613 15.840 16.313 1.000 0.990 223 GLN B O 1
ATOM 5826 N N . GLY B 2 224 ? 12.216 13.658 16.009 1.000 0.990 224 GLY B N 1
ATOM 5827 C CA . GLY B 2 224 ? 11.559 13.409 17.294 1.000 0.990 224 GLY B CA 1
ATOM 5828 C C . GLY B 2 224 ? 10.032 13.331 17.253 1.000 0.990 224 GLY B C 1
ATOM 5829 O O . GLY B 2 224 ? 9.417 13.252 18.318 1.000 0.990 224 GLY B O 1
ATOM 5833 N N . ALA B 2 225 ? 9.405 13.356 16.073 1.000 0.990 225 ALA B N 1
ATOM 5834 C CA . ALA B 2 225 ? 7.993 12.999 15.957 1.000 0.990 225 ALA B CA 1
ATOM 5835 C C . ALA B 2 225 ? 7.813 11.489 16.201 1.000 0.990 225 ALA B C 1
ATOM 5836 O O . ALA B 2 225 ? 8.667 10.692 15.816 1.000 0.990 225 ALA B O 1
ATOM 5843 N N . TYR B 2 226 ? 6.714 11.065 16.820 1.000 0.990 226 TYR B N 1
ATOM 5844 C CA . TYR B 2 226 ? 6.455 9.635 17.017 1.000 0.990 226 TYR B CA 1
ATOM 5845 C C . TYR B 2 226 ? 5.888 8.998 15.752 1.000 0.990 226 TYR B C 1
ATOM 5846 O O . TYR B 2 226 ? 5.090 9.610 15.039 1.000 0.990 226 TYR B O 1
ATOM 5864 N N . TYR B 2 227 ? 6.277 7.753 15.484 1.000 0.990 227 TYR B N 1
ATOM 5865 C CA . TYR B 2 227 ? 5.722 6.959 14.390 1.000 0.990 227 TYR B CA 1
ATOM 5866 C C . TYR B 2 227 ? 4.870 5.829 14.965 1.000 0.990 227 TYR B C 1
ATOM 5867 O O . TYR B 2 227 ? 5.378 4.935 15.640 1.000 0.990 227 TYR B O 1
ATOM 5885 N N . ALA B 2 228 ? 3.565 5.882 14.732 1.000 0.990 228 ALA B N 1
ATOM 5886 C CA . ALA B 2 228 ? 2.591 4.990 15.330 1.000 0.990 228 ALA B CA 1
ATOM 5887 C C . ALA B 2 228 ? 2.155 3.852 14.396 1.000 0.990 228 ALA B C 1
ATOM 5888 O O . ALA B 2 228 ? 1.996 4.044 13.189 1.000 0.990 228 ALA B O 1
ATOM 5895 N N . ASN B 2 229 ? 1.906 2.671 14.975 1.000 0.990 229 ASN B N 1
ATOM 5896 C CA . ASN B 2 229 ? 1.326 1.488 14.322 1.000 0.990 229 ASN B CA 1
ATOM 5897 C C . ASN B 2 229 ? 2.052 1.050 13.030 1.000 0.990 229 ASN B C 1
ATOM 5898 O O . ASN B 2 229 ? 1.419 0.569 12.085 1.000 0.990 229 ASN B O 1
ATOM 5909 N N . GLY B 2 230 ? 3.378 1.219 12.967 1.000 0.990 230 GLY B N 1
ATOM 5910 C CA . GLY B 2 230 ? 4.172 0.958 11.759 1.000 0.990 230 GLY B CA 1
ATOM 5911 C C . GLY B 2 230 ? 4.060 -0.477 11.232 1.000 0.990 230 GLY B C 1
ATOM 5912 O O . GLY B 2 230 ? 4.130 -0.708 10.029 1.000 0.990 230 GLY B O 1
ATOM 5916 N N . GLU B 2 231 ? 3.807 -1.453 12.098 1.000 0.990 231 GLU B N 1
ATOM 5917 C CA . GLU B 2 231 ? 3.656 -2.862 11.743 1.000 0.990 231 GLU B CA 1
ATOM 5918 C C . GLU B 2 231 ? 2.399 -3.177 10.910 1.000 0.990 231 GLU B C 1
ATOM 5919 O O . GLU B 2 231 ? 2.309 -4.252 10.297 1.000 0.990 231 GLU B O 1
ATOM 5931 N N . PHE B 2 232 ? 1.424 -2.269 10.860 1.000 0.990 232 PHE B N 1
ATOM 5932 C CA . PHE B 2 232 ? 0.172 -2.469 10.135 1.000 0.990 232 PHE B CA 1
ATOM 5933 C C . PHE B 2 232 ? 0.294 -2.004 8.684 1.000 0.990 232 PHE B C 1
ATOM 5934 O O . PHE B 2 232 ? -0.105 -0.904 8.300 1.000 0.990 232 PHE B O 1
ATOM 5951 N N . ILE B 2 233 ? 0.791 -2.916 7.852 1.000 0.990 233 ILE B N 1
ATOM 5952 C CA . ILE B 2 233 ? 0.879 -2.770 6.399 1.000 0.990 233 ILE B CA 1
ATOM 5953 C C . ILE B 2 233 ? -0.206 -3.621 5.743 1.000 0.990 233 ILE B C 1
ATOM 5954 O O . ILE B 2 233 ? -0.251 -4.836 5.924 1.000 0.990 233 ILE B O 1
ATOM 5970 N N . GLN B 2 234 ? -1.090 -2.997 4.968 1.000 0.980 234 GLN B N 1
ATOM 5971 C CA . GLN B 2 234 ? -2.106 -3.699 4.194 1.000 0.980 234 GLN B CA 1
ATOM 5972 C C . GLN B 2 234 ? -1.537 -4.197 2.871 1.000 0.980 234 GLN B C 1
ATOM 5973 O O . GLN B 2 234 ? -0.990 -3.443 2.060 1.000 0.980 234 GLN B O 1
ATOM 5987 N N . ILE B 2 235 ? -1.802 -5.470 2.615 1.000 0.980 235 ILE B N 1
ATOM 5988 C CA . ILE B 2 235 ? -1.567 -6.141 1.348 1.000 0.980 235 ILE B CA 1
ATOM 5989 C C . ILE B 2 235 ? -2.915 -6.256 0.631 1.000 0.980 235 ILE B C 1
ATOM 5990 O O . ILE B 2 235 ? -3.891 -6.768 1.187 1.000 0.980 235 ILE B O 1
ATOM 6006 N N . HIS B 2 236 ? -2.992 -5.741 -0.593 1.000 0.970 236 HIS B N 1
ATOM 6007 C CA . HIS B 2 236 ? -4.166 -5.892 -1.440 1.000 0.970 236 HIS B CA 1
ATOM 6008 C C . HIS B 2 236 ? -4.196 -7.300 -2.035 1.000 0.970 236 HIS B C 1
ATOM 6009 O O . HIS B 2 236 ? -3.163 -7.733 -2.532 1.000 0.970 236 HIS B O 1
ATOM 6023 N N . PRO B 2 237 ? -5.350 -7.986 -2.069 1.000 0.960 237 PRO B N 1
ATOM 6024 C CA . PRO B 2 237 ? -5.423 -9.366 -2.551 1.000 0.960 237 PRO B CA 1
ATOM 6025 C C . PRO B 2 237 ? -5.215 -9.498 -4.063 1.000 0.960 237 PRO B C 1
ATOM 6026 O O . PRO B 2 237 ? -4.815 -10.552 -4.537 1.000 0.960 237 PRO B O 1
ATOM 6037 N N . THR B 2 238 ? -5.525 -8.446 -4.826 1.000 0.950 238 THR B N 1
ATOM 6038 C CA . THR B 2 238 ? -5.599 -8.494 -6.291 1.000 0.950 238 THR B CA 1
ATOM 6039 C C . THR B 2 238 ? -4.679 -7.456 -6.930 1.000 0.950 238 THR B C 1
ATOM 6040 O O . THR B 2 238 ? -4.999 -6.262 -6.985 1.000 0.950 238 THR B O 1
ATOM 6051 N N . ALA B 2 239 ? -3.533 -7.909 -7.421 1.000 0.940 239 ALA B N 1
ATOM 6052 C CA . ALA B 2 239 ? -2.606 -7.136 -8.235 1.000 0.940 239 ALA B CA 1
ATOM 6053 C C . ALA B 2 239 ? -1.992 -8.014 -9.333 1.000 0.940 239 ALA B C 1
ATOM 6054 O O . ALA B 2 239 ? -2.051 -9.240 -9.259 1.000 0.940 239 ALA B O 1
ATOM 6061 N N . ILE B 2 240 ? -1.413 -7.369 -10.342 1.000 0.890 240 ILE B N 1
ATOM 6062 C CA . ILE B 2 240 ? -0.687 -8.012 -11.442 1.000 0.890 240 ILE B CA 1
ATOM 6063 C C . ILE B 2 240 ? 0.770 -7.542 -11.459 1.000 0.890 240 ILE B C 1
ATOM 6064 O O . ILE B 2 240 ? 1.045 -6.412 -11.030 1.000 0.890 240 ILE B O 1
ATOM 6080 N N . PRO B 2 241 ? 1.706 -8.367 -11.953 1.000 0.750 241 PRO B N 1
ATOM 6081 C CA . PRO B 2 241 ? 3.078 -7.936 -12.146 1.000 0.750 241 PRO B CA 1
ATOM 6082 C C . PRO B 2 241 ? 3.163 -6.811 -13.183 1.000 0.750 241 PRO B C 1
ATOM 6083 O O . PRO B 2 241 ? 2.336 -6.677 -14.084 1.000 0.750 241 PRO B O 1
ATOM 6094 N N . GLY B 2 242 ? 4.184 -5.984 -13.023 1.000 0.710 242 GLY B N 1
ATOM 6095 C CA . GLY B 2 242 ? 4.579 -4.965 -13.978 1.000 0.710 242 GLY B CA 1
ATOM 6096 C C . GLY B 2 242 ? 6.072 -4.695 -13.850 1.000 0.710 242 GLY B C 1
ATOM 6097 O O . GLY B 2 242 ? 6.708 -5.051 -12.845 1.000 0.710 242 GLY B O 1
ATOM 6101 N N . ASP B 2 243 ? 6.633 -4.069 -14.877 1.000 0.630 243 ASP B N 1
ATOM 6102 C CA . ASP B 2 243 ? 8.068 -3.793 -14.940 1.000 0.630 243 ASP B CA 1
ATOM 6103 C C . ASP B 2 243 ? 8.502 -2.844 -13.825 1.000 0.630 243 ASP B C 1
ATOM 6104 O O . ASP B 2 243 ? 9.451 -3.141 -13.099 1.000 0.630 243 ASP B O 1
ATOM 6113 N N . ASP B 2 244 ? 7.738 -1.767 -13.639 1.000 0.670 244 ASP B N 1
ATOM 6114 C CA . ASP B 2 244 ? 7.982 -0.686 -12.684 1.000 0.670 244 ASP B CA 1
ATOM 6115 C C . ASP B 2 244 ? 7.409 -0.973 -11.291 1.000 0.670 244 ASP B C 1
ATOM 6116 O O . ASP B 2 244 ? 7.960 -0.559 -10.274 1.000 0.670 244 ASP B O 1
ATOM 6125 N N . LYS B 2 245 ? 6.272 -1.669 -11.231 1.000 0.780 245 LYS B N 1
ATOM 6126 C CA . LYS B 2 245 ? 5.504 -1.864 -9.998 1.000 0.780 245 LYS B CA 1
ATOM 6127 C C . LYS B 2 245 ? 4.515 -3.014 -10.112 1.000 0.780 245 LYS B C 1
ATOM 6128 O O . LYS B 2 245 ? 4.231 -3.497 -11.205 1.000 0.780 245 LYS B O 1
ATOM 6147 N N . LEU B 2 246 ? 3.889 -3.372 -8.994 1.000 0.870 246 LEU B N 1
ATOM 6148 C CA . LEU B 2 246 ? 2.697 -4.218 -9.005 1.000 0.870 246 LEU B CA 1
ATOM 6149 C C . LEU B 2 246 ? 1.484 -3.342 -9.333 1.000 0.870 246 LEU B C 1
ATOM 6150 O O . LEU B 2 246 ? 1.252 -2.304 -8.710 1.000 0.870 246 LEU B O 1
ATOM 6166 N N . ARG B 2 247 ? 0.699 -3.706 -10.343 1.000 0.880 247 ARG B N 1
ATOM 6167 C CA . ARG B 2 247 ? -0.458 -2.901 -10.755 1.000 0.880 247 ARG B CA 1
ATOM 6168 C C . ARG B 2 247 ? -1.708 -3.404 -10.060 1.000 0.880 247 ARG B C 1
ATOM 6169 O O . ARG B 2 247 ? -2.045 -4.581 -10.113 1.000 0.880 247 ARG B O 1
ATOM 6190 N N . LEU B 2 248 ? -2.403 -2.484 -9.404 1.000 0.920 248 LEU B N 1
ATOM 6191 C CA . LEU B 2 248 ? -3.617 -2.786 -8.665 1.000 0.920 248 LEU B CA 1
ATOM 6192 C C . LEU B 2 248 ? -4.750 -3.176 -9.623 1.000 0.920 248 LEU B C 1
ATOM 6193 O O . LEU B 2 248 ? -5.107 -2.383 -10.497 1.000 0.920 248 LEU B O 1
ATOM 6209 N N . MET B 2 249 ? -5.355 -4.342 -9.394 1.000 0.930 249 MET B N 1
ATOM 6210 C CA . MET B 2 249 ? -6.681 -4.669 -9.920 1.000 0.930 249 MET B CA 1
ATOM 6211 C C . MET B 2 249 ? -7.690 -4.363 -8.824 1.000 0.930 249 MET B C 1
ATOM 6212 O O . MET B 2 249 ? -7.781 -5.093 -7.838 1.000 0.930 249 MET B O 1
ATOM 6226 N N . SER B 2 250 ? -8.381 -3.229 -8.951 1.000 0.900 250 SER B N 1
ATOM 6227 C CA . SER B 2 250 ? -9.266 -2.693 -7.916 1.000 0.900 250 SER B CA 1
ATOM 6228 C C . SER B 2 250 ? -10.219 -3.736 -7.336 1.000 0.900 250 SER B C 1
ATOM 6229 O O . SER B 2 250 ? -10.825 -4.530 -8.048 1.000 0.900 250 SER B O 1
ATOM 6237 N N . GLU B 2 251 ? -10.463 -3.628 -6.035 1.000 0.900 251 GLU B N 1
ATOM 6238 C CA . GLU B 2 251 ? -11.544 -4.339 -5.354 1.000 0.900 251 GLU B CA 1
ATOM 6239 C C . GLU B 2 251 ? -12.940 -4.053 -5.930 1.000 0.900 251 GLU B C 1
ATOM 6240 O O . GLU B 2 251 ? -13.833 -4.874 -5.745 1.000 0.900 251 GLU B O 1
ATOM 6252 N N . SER B 2 252 ? -13.117 -2.975 -6.706 1.000 0.890 252 SER B N 1
ATOM 6253 C CA . SER B 2 252 ? -14.336 -2.775 -7.501 1.000 0.890 252 SER B CA 1
ATOM 6254 C C . SER B 2 252 ? -14.623 -3.941 -8.450 1.000 0.890 252 SER B C 1
ATOM 6255 O O . SER B 2 252 ? -15.788 -4.243 -8.663 1.000 0.890 252 SER B O 1
ATOM 6263 N N . ALA B 2 253 ? -13.610 -4.675 -8.929 1.000 0.930 253 ALA B N 1
ATOM 6264 C CA . ALA B 2 253 ? -13.827 -5.914 -9.672 1.000 0.930 253 ALA B CA 1
ATOM 6265 C C . ALA B 2 253 ? -14.659 -6.917 -8.858 1.000 0.930 253 ALA B C 1
ATOM 6266 O O . ALA B 2 253 ? -15.698 -7.373 -9.320 1.000 0.930 253 ALA B O 1
ATOM 6273 N N . ARG B 2 254 ? -14.259 -7.207 -7.612 1.000 0.920 254 ARG B N 1
ATOM 6274 C CA . ARG B 2 254 ? -15.029 -8.072 -6.697 1.000 0.920 254 ARG B CA 1
ATOM 6275 C C . ARG B 2 254 ? -16.374 -7.434 -6.323 1.000 0.920 254 ARG B C 1
ATOM 6276 O O . ARG B 2 254 ? -17.380 -8.133 -6.275 1.000 0.920 254 ARG B O 1
ATOM 6297 N N . GLY B 2 255 ? -16.401 -6.110 -6.137 1.000 0.880 255 GLY B N 1
ATOM 6298 C CA . GLY B 2 255 ? -17.604 -5.305 -5.882 1.000 0.880 255 GLY B CA 1
ATOM 6299 C C . GLY B 2 255 ? -18.690 -5.440 -6.953 1.000 0.880 255 GLY B C 1
ATOM 6300 O O . GLY B 2 255 ? -19.868 -5.526 -6.619 1.000 0.880 255 GLY B O 1
ATOM 6304 N N . GLU B 2 256 ? -18.300 -5.535 -8.225 1.000 0.900 256 GLU B N 1
ATOM 6305 C CA . GLU B 2 256 ? -19.213 -5.727 -9.363 1.000 0.900 256 GLU B CA 1
ATOM 6306 C C . GLU B 2 256 ? -19.496 -7.210 -9.679 1.000 0.900 256 GLU B C 1
ATOM 6307 O O . GLU B 2 256 ? -20.143 -7.530 -10.682 1.000 0.900 256 GLU B O 1
ATOM 6319 N N . GLY B 2 257 ? -19.059 -8.131 -8.814 1.000 0.920 257 GLY B N 1
ATOM 6320 C CA . GLY B 2 257 ? -19.326 -9.567 -8.929 1.000 0.920 257 GLY B CA 1
ATOM 6321 C C . GLY B 2 257 ? -18.155 -10.407 -9.432 1.000 0.920 257 GLY B C 1
ATOM 6322 O O . GLY B 2 257 ? -18.359 -11.564 -9.775 1.000 0.920 257 GLY B O 1
ATOM 6326 N N . GLY B 2 258 ? -16.938 -9.865 -9.472 1.000 0.960 258 GLY B N 1
ATOM 6327 C CA . GLY B 2 258 ? -15.732 -10.624 -9.795 1.000 0.960 258 GLY B CA 1
ATOM 6328 C C . GLY B 2 258 ? -15.491 -11.770 -8.815 1.000 0.960 258 GLY B C 1
ATOM 6329 O O . GLY B 2 258 ? -15.572 -11.589 -7.596 1.000 0.960 258 GLY B O 1
ATOM 6333 N N . ARG B 2 259 ? -15.183 -12.951 -9.354 1.000 0.970 259 ARG B N 1
ATOM 6334 C CA . ARG B 2 259 ? -15.088 -14.202 -8.590 1.000 0.970 259 ARG B CA 1
ATOM 6335 C C . ARG B 2 259 ? -13.656 -14.703 -8.533 1.000 0.970 259 ARG B C 1
ATOM 6336 O O . ARG B 2 259 ? -13.031 -14.869 -9.576 1.000 0.970 259 ARG B O 1
ATOM 6357 N N . VAL B 2 260 ? -13.138 -14.950 -7.333 1.000 0.980 260 VAL B N 1
ATOM 6358 C CA . VAL B 2 260 ? -11.777 -15.457 -7.141 1.000 0.980 260 VAL B CA 1
ATOM 6359 C C . VAL B 2 260 ? -11.801 -16.978 -7.077 1.000 0.980 260 VAL B C 1
ATOM 6360 O O . VAL B 2 260 ? -12.568 -17.556 -6.303 1.000 0.980 260 VAL B O 1
ATOM 6373 N N . TRP B 2 261 ? -10.970 -17.630 -7.885 1.000 0.980 261 TRP B N 1
ATOM 6374 C CA . TRP B 2 261 ? -10.873 -19.086 -7.907 1.000 0.980 261 TRP B CA 1
ATOM 6375 C C . TRP B 2 261 ? -9.511 -19.568 -8.404 1.000 0.980 261 TRP B C 1
ATOM 6376 O O . TRP B 2 261 ? -8.755 -18.835 -9.033 1.000 0.980 261 TRP B O 1
ATOM 6397 N N . THR B 2 262 ? -9.196 -20.821 -8.117 1.000 0.970 262 THR B N 1
ATOM 6398 C CA . THR B 2 262 ? -8.077 -21.559 -8.722 1.000 0.970 262 THR B CA 1
ATOM 6399 C C . THR B 2 262 ? -8.508 -23.007 -8.942 1.000 0.970 262 THR B C 1
ATOM 6400 O O . THR B 2 262 ? -9.665 -23.342 -8.687 1.000 0.970 262 THR B O 1
ATOM 6411 N N . TYR B 2 263 ? -7.633 -23.884 -9.418 1.000 0.950 263 TYR B N 1
ATOM 6412 C CA . TYR B 2 263 ? -7.965 -25.297 -9.567 1.000 0.950 263 TYR B CA 1
ATOM 6413 C C . TYR B 2 263 ? -7.731 -26.090 -8.277 1.000 0.950 263 TYR B C 1
ATOM 6414 O O . TYR B 2 263 ? -6.713 -25.939 -7.607 1.000 0.950 263 TYR B O 1
ATOM 6432 N N . LYS B 2 264 ? -8.658 -26.998 -7.972 1.000 0.930 264 LYS B N 1
ATOM 6433 C CA . LYS B 2 264 ? -8.507 -28.059 -6.970 1.000 0.930 264 LYS B CA 1
ATOM 6434 C C . LYS B 2 264 ? -9.084 -29.342 -7.555 1.000 0.930 264 LYS B C 1
ATOM 6435 O O . LYS B 2 264 ? -10.179 -29.314 -8.116 1.000 0.930 264 LYS B O 1
ATOM 6454 N N . ASP B 2 265 ? -8.322 -30.433 -7.516 1.000 0.880 265 ASP B N 1
ATOM 6455 C CA . ASP B 2 265 ? -8.687 -31.716 -8.142 1.000 0.880 265 ASP B CA 1
ATOM 6456 C C . ASP B 2 265 ? -9.140 -31.575 -9.615 1.000 0.880 265 ASP B C 1
ATOM 6457 O O . ASP B 2 265 ? -10.107 -32.197 -10.061 1.000 0.880 265 ASP B O 1
ATOM 6466 N N . GLY B 2 266 ? -8.461 -30.702 -10.375 1.000 0.880 266 GLY B N 1
ATOM 6467 C CA . GLY B 2 266 ? -8.706 -30.496 -11.808 1.000 0.880 266 GLY B CA 1
ATOM 6468 C C . GLY B 2 266 ? -9.975 -29.701 -12.126 1.000 0.880 266 GLY B C 1
ATOM 6469 O O . GLY B 2 266 ? -10.360 -29.597 -13.292 1.000 0.880 266 GLY B O 1
ATOM 6473 N N . LYS B 2 267 ? -10.639 -29.134 -11.112 1.000 0.930 267 LYS B N 1
ATOM 6474 C CA . LYS B 2 267 ? -11.869 -28.350 -11.260 1.000 0.930 267 LYS B CA 1
ATOM 6475 C C . LYS B 2 267 ? -11.706 -26.940 -10.705 1.000 0.930 267 LYS B C 1
ATOM 6476 O O . LYS B 2 267 ? -10.939 -26.746 -9.763 1.000 0.930 267 LYS B O 1
ATOM 6495 N N . PRO B 2 268 ? -12.451 -25.964 -11.244 1.000 0.950 268 PRO B N 1
ATOM 6496 C CA . PRO B 2 268 ? -12.534 -24.642 -10.641 1.000 0.950 268 PRO B CA 1
ATOM 6497 C C . PRO B 2 268 ? -13.025 -24.718 -9.189 1.000 0.950 268 PRO B C 1
ATOM 6498 O O . PRO B 2 268 ? -14.075 -25.303 -8.912 1.000 0.950 268 PRO B O 1
ATOM 6509 N N . TRP B 2 269 ? -12.277 -24.102 -8.278 1.000 0.970 269 TRP B N 1
ATOM 6510 C CA . TRP B 2 269 ? -12.565 -24.018 -6.852 1.000 0.970 269 TRP B CA 1
ATOM 6511 C C . TRP B 2 269 ? -12.655 -22.562 -6.399 1.000 0.970 269 TRP B C 1
ATOM 6512 O O . TRP B 2 269 ? -11.665 -21.828 -6.340 1.000 0.970 269 TRP B O 1
ATOM 6533 N N . TYR B 2 270 ? -13.875 -22.157 -6.055 1.000 0.9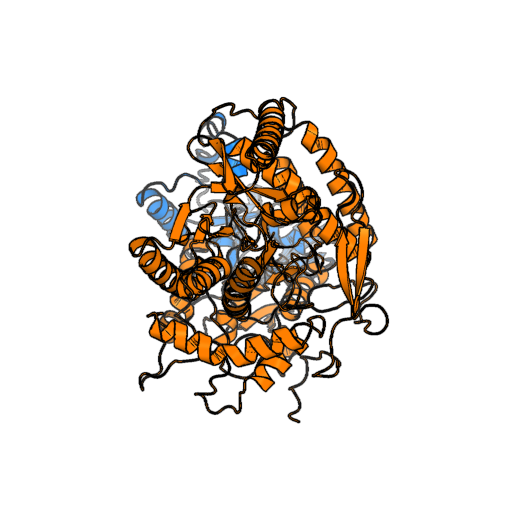80 270 TYR B N 1
ATOM 6534 C CA . TYR B 2 270 ? -14.215 -20.816 -5.588 1.000 0.980 270 TYR B CA 1
ATOM 6535 C C . TYR B 2 270 ? -14.028 -20.715 -4.067 1.000 0.980 270 TYR B C 1
ATOM 6536 O O . TYR B 2 270 ? -14.987 -20.606 -3.304 1.000 0.980 270 TYR B O 1
ATOM 6554 N N . PHE B 2 271 ? -12.775 -20.787 -3.619 1.000 0.970 271 PHE B N 1
ATOM 6555 C CA . PHE B 2 271 ? -12.420 -20.959 -2.206 1.000 0.970 271 PHE B CA 1
ATOM 6556 C C . PHE B 2 271 ? -12.933 -19.849 -1.273 1.000 0.970 271 PHE B C 1
ATOM 6557 O O . PHE B 2 271 ? -13.320 -20.152 -0.147 1.000 0.970 271 PHE B O 1
ATOM 6574 N N . LEU B 2 272 ? -12.995 -18.584 -1.715 1.000 0.970 272 LEU B N 1
ATOM 6575 C CA . LEU B 2 272 ? -13.561 -17.501 -0.894 1.000 0.970 272 LEU B CA 1
ATOM 6576 C C . LEU B 2 272 ? -15.076 -17.662 -0.686 1.000 0.970 272 LEU B C 1
ATOM 6577 O O . LEU B 2 272 ? -15.582 -17.352 0.389 1.000 0.970 272 LEU B O 1
ATOM 6593 N N . GLU B 2 273 ? -15.802 -18.154 -1.694 1.000 0.960 273 GLU B N 1
ATOM 6594 C CA . GLU B 2 273 ? -17.251 -18.400 -1.621 1.000 0.960 273 GLU B CA 1
ATOM 6595 C C . GLU B 2 273 ? -17.573 -19.592 -0.714 1.000 0.960 273 GLU B C 1
ATOM 6596 O O . GLU B 2 273 ? -18.529 -19.530 0.056 1.000 0.960 273 GLU B O 1
ATOM 6608 N N . GLU B 2 274 ? -16.750 -20.643 -0.764 1.000 0.960 274 GLU B N 1
ATOM 6609 C CA . GLU B 2 274 ? -16.887 -21.827 0.091 1.000 0.960 274 GLU B CA 1
ATOM 6610 C C . GLU B 2 274 ? -16.568 -21.516 1.559 1.000 0.960 274 GLU B C 1
ATOM 6611 O O . GLU B 2 274 ? -17.357 -21.842 2.447 1.000 0.960 274 GLU B O 1
ATOM 6623 N N . LYS B 2 275 ? -15.427 -20.863 1.822 1.000 0.940 275 LYS B N 1
ATOM 6624 C CA . LYS B 2 275 ? -14.957 -20.574 3.186 1.000 0.940 275 LYS B CA 1
ATOM 6625 C C . LYS B 2 275 ? -15.757 -19.461 3.873 1.000 0.940 275 LYS B C 1
ATOM 6626 O O . LYS B 2 275 ? -15.888 -19.477 5.096 1.000 0.940 275 LYS B O 1
ATOM 6645 N N . TYR B 2 276 ? -16.310 -18.509 3.116 1.000 0.940 276 TYR B N 1
ATOM 6646 C CA . TYR B 2 276 ? -17.012 -17.338 3.658 1.000 0.940 276 TYR B CA 1
ATOM 6647 C C . TYR B 2 276 ? -18.395 -17.139 3.025 1.000 0.940 276 TYR B C 1
ATOM 6648 O O . TYR B 2 276 ? -18.640 -16.105 2.411 1.000 0.940 276 TYR B O 1
ATOM 6666 N N . PRO B 2 277 ? -19.356 -18.056 3.206 1.000 0.920 277 PRO B N 1
ATOM 6667 C CA . PRO B 2 277 ? -20.626 -18.058 2.468 1.000 0.920 277 PRO B CA 1
ATOM 6668 C C . PRO B 2 277 ? -21.467 -16.776 2.622 1.000 0.920 277 PRO B C 1
ATOM 6669 O O . PRO B 2 277 ? -22.278 -16.459 1.755 1.000 0.920 277 PRO B O 1
ATOM 6680 N N . ALA B 2 278 ? -21.288 -16.015 3.707 1.000 0.880 278 ALA B N 1
ATOM 6681 C CA . ALA B 2 278 ? -21.996 -14.754 3.930 1.000 0.880 278 ALA B CA 1
ATOM 6682 C C . ALA B 2 278 ? -21.462 -13.571 3.096 1.000 0.880 278 ALA B C 1
ATOM 6683 O O . ALA B 2 278 ? -22.234 -12.661 2.791 1.000 0.880 278 ALA B O 1
ATOM 6690 N N . TYR B 2 279 ? -20.170 -13.567 2.753 1.000 0.890 279 TYR B N 1
ATOM 6691 C CA . TYR B 2 279 ? -19.489 -12.453 2.070 1.000 0.890 279 TYR B CA 1
ATOM 6692 C C . TYR B 2 279 ? -18.865 -12.865 0.726 1.000 0.890 279 TYR B C 1
ATOM 6693 O O . TYR B 2 279 ? -18.762 -12.047 -0.187 1.000 0.890 279 TYR B O 1
ATOM 6711 N N . GLY B 2 280 ? -18.438 -14.118 0.597 1.000 0.920 280 GLY B N 1
ATOM 6712 C CA . GLY B 2 280 ? -17.748 -14.690 -0.550 1.000 0.920 280 GLY B CA 1
ATOM 6713 C C . GLY B 2 280 ? -16.543 -13.853 -0.952 1.000 0.920 280 GLY B C 1
ATOM 6714 O O . GLY B 2 280 ? -15.656 -13.566 -0.153 1.000 0.920 280 GLY B O 1
ATOM 6718 N N . ASN B 2 281 ? -16.547 -13.375 -2.193 1.000 0.940 281 ASN B N 1
ATOM 6719 C CA . ASN B 2 281 ? -15.482 -12.518 -2.708 1.000 0.940 281 ASN B CA 1
ATOM 6720 C C . ASN B 2 281 ? -15.463 -11.104 -2.093 1.000 0.940 281 ASN B C 1
ATOM 6721 O O . ASN B 2 281 ? -14.520 -10.363 -2.350 1.000 0.940 281 ASN B O 1
ATOM 6732 N N . LEU B 2 282 ? -16.446 -10.707 -1.275 1.000 0.890 282 LEU B N 1
ATOM 6733 C CA . LEU B 2 282 ? -16.479 -9.413 -0.572 1.000 0.890 282 LEU B CA 1
ATOM 6734 C C . LEU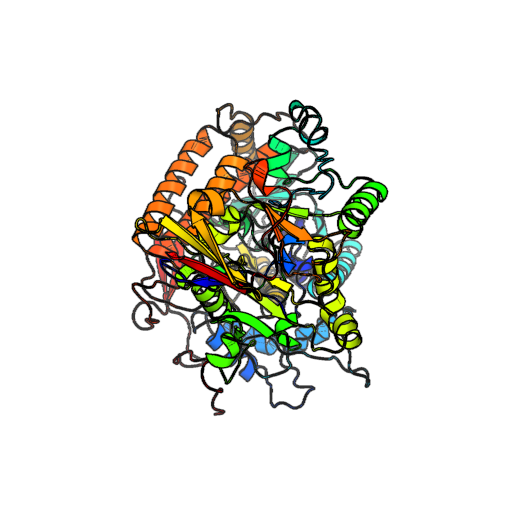 B 2 282 ? -15.912 -9.471 0.853 1.000 0.890 282 LEU B C 1
ATOM 6735 O O . LEU B 2 282 ? -16.095 -8.525 1.626 1.000 0.890 282 LEU B O 1
ATOM 6751 N N . VAL B 2 283 ? -15.208 -10.544 1.221 1.000 0.910 283 VAL B N 1
ATOM 6752 C CA . VAL B 2 283 ? -14.422 -10.544 2.461 1.000 0.910 283 VAL B CA 1
ATOM 6753 C C . VAL B 2 283 ? -13.394 -9.396 2.468 1.000 0.910 283 VAL B C 1
ATOM 6754 O O . VAL B 2 283 ? -12.930 -8.964 1.401 1.000 0.910 283 VAL B O 1
ATOM 6767 N N . PRO B 2 284 ? -13.023 -8.885 3.657 1.000 0.900 284 PRO B N 1
ATOM 6768 C CA . PRO B 2 284 ? -11.969 -7.889 3.810 1.000 0.900 284 PRO B CA 1
ATOM 6769 C C . PRO B 2 284 ? -10.642 -8.301 3.170 1.000 0.900 284 PRO B C 1
ATOM 6770 O O . PRO B 2 284 ? -10.336 -9.483 3.014 1.000 0.900 284 PRO B O 1
ATOM 6781 N N . ARG B 2 285 ? -9.820 -7.302 2.845 1.000 0.940 285 ARG B N 1
ATOM 6782 C CA . ARG B 2 285 ? -8.544 -7.489 2.141 1.000 0.940 285 ARG B CA 1
ATOM 6783 C C . ARG B 2 285 ? -7.566 -8.389 2.876 1.000 0.940 285 ARG B C 1
ATOM 6784 O O . ARG B 2 285 ? -6.990 -9.250 2.236 1.000 0.940 285 ARG B O 1
ATOM 6805 N N . ASP B 2 286 ? -7.386 -8.211 4.180 1.000 0.950 286 ASP B N 1
ATOM 6806 C CA . ASP B 2 286 ? -6.482 -9.033 4.990 1.000 0.950 286 ASP B CA 1
ATOM 6807 C C . ASP B 2 286 ? -6.896 -10.512 4.989 1.000 0.950 286 ASP B C 1
ATOM 6808 O O . ASP B 2 286 ? -6.042 -11.392 4.918 1.000 0.950 286 ASP B O 1
ATOM 6817 N N . ILE B 2 287 ? -8.204 -10.787 4.996 1.000 0.950 287 ILE B N 1
ATOM 6818 C CA . ILE B 2 287 ? -8.742 -12.144 4.862 1.000 0.950 287 ILE B CA 1
ATOM 6819 C C . ILE B 2 287 ? -8.497 -12.677 3.448 1.000 0.950 287 ILE B C 1
ATOM 6820 O O . ILE B 2 287 ? -7.821 -13.688 3.304 1.000 0.950 287 ILE B O 1
ATOM 6836 N N . ALA B 2 288 ? -8.957 -11.977 2.404 1.000 0.960 288 ALA B N 1
ATOM 6837 C CA . ALA B 2 288 ? -8.743 -12.404 1.017 1.000 0.960 288 ALA B CA 1
ATOM 6838 C C . ALA B 2 288 ? -7.256 -12.647 0.704 1.000 0.960 288 ALA B C 1
ATOM 6839 O O . ALA B 2 288 ? -6.910 -13.637 0.070 1.000 0.960 288 ALA B O 1
ATOM 6846 N N . THR B 2 289 ? -6.377 -11.761 1.172 1.000 0.970 289 THR B N 1
ATOM 6847 C CA . THR B 2 289 ? -4.925 -11.871 1.018 1.000 0.970 289 THR B CA 1
ATOM 6848 C C . THR B 2 289 ? -4.392 -13.129 1.691 1.000 0.970 289 THR B C 1
ATOM 6849 O O . THR B 2 289 ? -3.672 -13.876 1.035 1.000 0.970 289 THR B O 1
ATOM 6860 N N . ARG B 2 290 ? -4.722 -13.376 2.970 1.000 0.960 290 ARG B N 1
ATOM 6861 C CA . ARG B 2 290 ? -4.264 -14.584 3.680 1.000 0.960 290 ARG B CA 1
ATOM 6862 C C . ARG B 2 290 ? -4.742 -15.853 2.987 1.000 0.960 290 ARG B C 1
ATOM 6863 O O . ARG B 2 290 ? -3.959 -16.780 2.846 1.000 0.960 290 ARG B O 1
ATOM 6884 N N . GLU B 2 291 ? -5.981 -15.869 2.508 1.000 0.970 291 GLU B N 1
ATOM 6885 C CA . GLU B 2 291 ? -6.544 -17.019 1.797 1.000 0.970 291 GLU B CA 1
ATOM 6886 C C . GLU B 2 291 ? -5.846 -17.285 0.463 1.000 0.970 291 GLU B C 1
ATOM 6887 O O . GLU B 2 291 ? -5.479 -18.420 0.179 1.000 0.970 291 GLU B O 1
ATOM 6899 N N . ILE B 2 292 ? -5.610 -16.246 -0.343 1.000 0.980 292 ILE B N 1
ATOM 6900 C CA . ILE B 2 292 ? -4.865 -16.391 -1.601 1.000 0.980 292 ILE B CA 1
ATOM 6901 C C . ILE B 2 292 ? -3.423 -16.831 -1.319 1.000 0.980 292 ILE B C 1
ATOM 6902 O O . ILE B 2 292 ? -2.897 -17.697 -2.015 1.000 0.980 292 ILE B O 1
ATOM 6918 N N . PHE B 2 293 ? -2.787 -16.259 -0.293 1.000 0.960 293 PHE B N 1
ATOM 6919 C CA . PHE B 2 293 ? -1.437 -16.638 0.112 1.000 0.960 293 PHE B CA 1
ATOM 6920 C C . PHE B 2 293 ? -1.376 -18.107 0.538 1.000 0.960 293 PHE B C 1
ATOM 6921 O O . PHE B 2 293 ? -0.525 -18.835 0.046 1.000 0.960 293 PHE B O 1
ATOM 6938 N N . ASP B 2 294 ? -2.288 -18.564 1.395 1.000 0.960 294 ASP B N 1
ATOM 6939 C CA . ASP B 2 294 ? -2.345 -19.954 1.853 1.000 0.960 294 ASP B CA 1
ATOM 6940 C C . ASP B 2 294 ? -2.554 -20.934 0.688 1.000 0.960 294 ASP B C 1
ATOM 6941 O O . ASP B 2 294 ? -1.804 -21.900 0.534 1.000 0.960 294 ASP B O 1
ATOM 6950 N N . VAL B 2 295 ? -3.516 -20.636 -0.190 1.000 0.970 295 VAL B N 1
ATOM 6951 C CA . VAL B 2 295 ? -3.822 -21.443 -1.381 1.000 0.970 295 VAL B CA 1
ATOM 6952 C C . VAL B 2 295 ? -2.612 -21.565 -2.312 1.000 0.970 295 VAL B C 1
ATOM 6953 O O . VAL B 2 295 ? -2.323 -22.656 -2.802 1.000 0.970 295 VAL B O 1
ATOM 6966 N N . CYS B 2 296 ? -1.881 -20.478 -2.549 1.000 0.950 296 CYS B N 1
ATOM 6967 C CA . CYS B 2 296 ? -0.727 -20.487 -3.447 1.000 0.950 296 CYS B CA 1
ATOM 6968 C C . CYS B 2 296 ? 0.546 -21.046 -2.802 1.000 0.950 296 CYS B C 1
ATOM 6969 O O . CYS B 2 296 ? 1.236 -21.861 -3.409 1.000 0.950 296 CYS B O 1
ATOM 6977 N N . VAL B 2 297 ? 0.876 -20.592 -1.592 1.000 0.920 297 VAL B N 1
ATOM 6978 C CA . VAL B 2 297 ? 2.187 -20.811 -0.967 1.000 0.920 297 VAL B CA 1
ATOM 6979 C C . VAL B 2 297 ? 2.210 -22.104 -0.158 1.000 0.920 297 VAL B C 1
ATOM 6980 O O . VAL B 2 297 ? 3.134 -22.892 -0.333 1.000 0.920 297 VAL B O 1
ATOM 6993 N N . ASN B 2 298 ? 1.200 -22.345 0.685 1.000 0.920 298 ASN B N 1
ATOM 6994 C CA . ASN B 2 298 ? 1.169 -23.512 1.576 1.000 0.920 298 ASN B CA 1
ATOM 6995 C C . ASN B 2 298 ? 0.550 -24.739 0.900 1.000 0.920 298 ASN B C 1
ATOM 6996 O O . ASN B 2 298 ? 1.021 -25.855 1.094 1.000 0.920 298 ASN B O 1
ATOM 7007 N N . GLN B 2 299 ? -0.515 -24.543 0.116 1.000 0.950 299 GLN B N 1
ATOM 7008 C CA . GLN B 2 299 ? -1.219 -25.645 -0.548 1.000 0.950 299 GLN B CA 1
ATOM 7009 C C . GLN B 2 299 ? -0.713 -25.922 -1.972 1.000 0.950 299 GLN B C 1
ATOM 7010 O O . GLN B 2 299 ? -1.074 -26.951 -2.538 1.000 0.950 299 GLN B O 1
ATOM 7024 N N . LYS B 2 300 ? 0.082 -25.017 -2.571 1.000 0.940 300 LYS B N 1
ATOM 7025 C CA . LYS B 2 300 ? 0.539 -25.097 -3.977 1.000 0.940 300 LYS B CA 1
ATOM 7026 C C . LYS B 2 300 ? -0.598 -25.259 -4.998 1.000 0.940 300 LYS B C 1
ATOM 7027 O O . LYS B 2 300 ? -0.408 -25.804 -6.081 1.000 0.940 300 LYS B O 1
ATOM 7046 N N . LEU B 2 301 ? -1.782 -24.736 -4.683 1.000 0.960 301 LEU B N 1
ATOM 7047 C CA . LEU B 2 301 ? -2.973 -24.794 -5.537 1.000 0.960 301 LEU B CA 1
ATOM 7048 C C . LEU B 2 301 ? -3.143 -23.557 -6.424 1.000 0.960 301 LEU B C 1
ATOM 7049 O O . LEU B 2 301 ? -4.157 -23.432 -7.110 1.000 0.960 301 LEU B O 1
ATOM 7065 N N . GLY B 2 302 ? -2.190 -22.626 -6.426 1.000 0.960 302 GLY B N 1
ATOM 7066 C CA . GLY B 2 302 ? -2.188 -21.559 -7.420 1.000 0.960 302 GLY B CA 1
ATOM 7067 C C . GLY B 2 302 ? -2.056 -22.116 -8.843 1.000 0.960 302 GLY B C 1
ATOM 7068 O O . GLY B 2 302 ? -1.730 -23.287 -9.057 1.000 0.960 302 GLY B O 1
ATOM 7072 N N . ILE B 2 303 ? -2.358 -21.291 -9.840 1.000 0.930 303 ILE B N 1
ATOM 7073 C CA . ILE B 2 303 ? -2.303 -21.674 -11.255 1.000 0.930 303 ILE B CA 1
ATOM 7074 C C . ILE B 2 303 ? -0.899 -22.206 -11.551 1.000 0.930 303 ILE B C 1
ATOM 7075 O O . ILE B 2 303 ? 0.078 -21.551 -11.203 1.000 0.930 303 ILE B O 1
ATOM 7091 N N . ASN B 2 304 ? -0.782 -23.382 -12.176 1.000 0.910 304 ASN B N 1
ATOM 7092 C CA . ASN B 2 304 ? 0.512 -24.015 -12.460 1.000 0.910 304 ASN B CA 1
ATOM 7093 C C . ASN B 2 304 ? 1.360 -24.362 -11.212 1.000 0.910 304 ASN B C 1
ATOM 7094 O O . ASN B 2 304 ? 2.560 -24.613 -11.335 1.000 0.910 304 ASN B O 1
ATOM 7105 N N . GLY B 2 305 ? 0.760 -24.388 -10.015 1.000 0.920 305 GLY B N 1
ATOM 7106 C CA . GLY B 2 305 ? 1.481 -24.506 -8.740 1.000 0.920 305 GLY B CA 1
ATOM 7107 C C . GLY B 2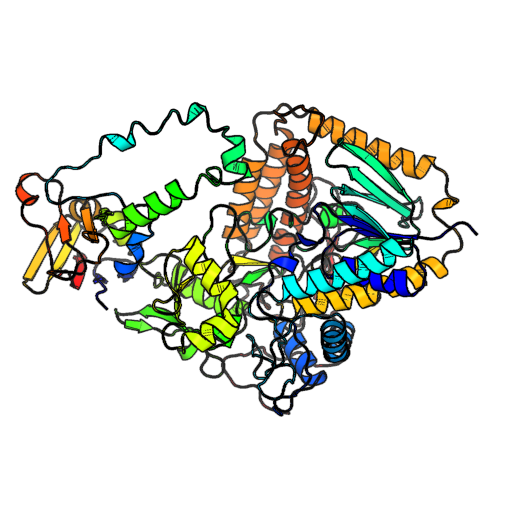 305 ? 2.265 -23.244 -8.361 1.000 0.920 305 GLY B C 1
ATOM 7108 O O . GLY B 2 305 ? 3.113 -23.277 -7.468 1.000 0.920 305 GLY B O 1
ATOM 7112 N N . GLU B 2 306 ? 2.017 -22.140 -9.063 1.000 0.930 306 GLU B N 1
ATOM 7113 C CA . GLU B 2 306 ? 2.708 -20.864 -8.902 1.000 0.930 306 GLU B CA 1
ATOM 7114 C C . GLU B 2 306 ? 1.862 -19.878 -8.091 1.000 0.930 306 GLU B C 1
ATOM 7115 O O . GLU B 2 306 ? 0.691 -20.111 -7.798 1.000 0.930 306 GLU B O 1
ATOM 7127 N N . ASN B 2 307 ? 2.450 -18.739 -7.727 1.000 0.920 307 ASN B N 1
ATOM 7128 C CA . ASN B 2 307 ? 1.812 -17.737 -6.876 1.000 0.920 307 ASN B CA 1
ATOM 7129 C C . ASN B 2 307 ? 0.816 -16.863 -7.646 1.000 0.920 307 ASN B C 1
ATOM 7130 O O . ASN B 2 307 ? 1.029 -15.664 -7.806 1.000 0.920 307 ASN B O 1
ATOM 7141 N N . MET B 2 308 ? -0.268 -17.461 -8.145 1.000 0.940 308 MET B N 1
ATOM 7142 C CA . MET B 2 308 ? -1.341 -16.753 -8.844 1.000 0.940 308 MET B CA 1
ATOM 7143 C C . MET B 2 308 ? -2.682 -17.480 -8.697 1.000 0.940 308 MET B C 1
ATOM 7144 O O . MET B 2 308 ? -2.738 -18.707 -8.726 1.000 0.940 308 MET B O 1
ATOM 7158 N N . VAL B 2 309 ? -3.776 -16.726 -8.635 1.000 0.970 309 VAL B N 1
ATOM 7159 C CA . VAL B 2 309 ? -5.150 -17.245 -8.759 1.000 0.970 309 VAL B CA 1
ATOM 7160 C C . VAL B 2 309 ? -5.919 -16.433 -9.800 1.000 0.970 309 VAL B C 1
ATOM 7161 O O . VAL B 2 309 ? -5.459 -15.375 -10.237 1.000 0.970 309 VAL B O 1
ATOM 7174 N N . TYR B 2 310 ? -7.096 -16.901 -10.204 1.000 0.960 310 TYR B N 1
ATOM 7175 C CA . TYR B 2 310 ? -7.963 -16.174 -11.122 1.000 0.960 310 TYR B CA 1
ATOM 7176 C C . TYR B 2 310 ? -8.878 -15.190 -10.393 1.000 0.960 310 TYR B C 1
ATOM 7177 O O . TYR B 2 310 ? -9.397 -15.482 -9.319 1.000 0.960 310 TYR B O 1
ATOM 7195 N N . LEU B 2 311 ? -9.121 -14.043 -11.021 1.000 0.970 311 LEU B N 1
ATOM 7196 C CA . LEU B 2 311 ? -10.198 -13.102 -10.733 1.000 0.970 311 LEU B CA 1
ATOM 7197 C C . LEU B 2 311 ? -11.073 -12.984 -11.984 1.000 0.970 311 LEU B C 1
ATOM 7198 O O . LEU B 2 311 ? -10.700 -12.358 -12.975 1.000 0.970 311 LEU B O 1
ATOM 7214 N N . ASP B 2 312 ? -12.243 -13.600 -11.935 1.000 0.970 312 ASP B N 1
ATOM 7215 C CA . ASP B 2 312 ? -13.102 -13.824 -13.088 1.000 0.970 312 ASP B CA 1
ATOM 7216 C C . ASP B 2 312 ? -14.267 -12.835 -13.145 1.000 0.970 312 ASP B C 1
ATOM 7217 O O . ASP B 2 312 ? -15.120 -12.812 -12.256 1.000 0.970 312 ASP B O 1
ATOM 7226 N N . LEU B 2 313 ? -14.305 -12.041 -14.215 1.000 0.970 313 LEU B N 1
ATOM 7227 C CA . LEU B 2 313 ? -15.407 -11.146 -14.579 1.000 0.970 313 LEU B CA 1
ATOM 7228 C C . LEU B 2 313 ? -16.122 -11.586 -15.867 1.000 0.970 313 LEU B C 1
ATOM 7229 O O . LEU B 2 313 ? -17.099 -10.955 -16.256 1.000 0.970 313 LEU B O 1
ATOM 7245 N N . SER B 2 314 ? -15.681 -12.665 -16.519 1.000 0.940 314 SER B N 1
ATOM 7246 C CA . SER B 2 314 ? -16.113 -13.059 -17.873 1.000 0.940 314 SER B CA 1
ATOM 7247 C C . SER B 2 314 ? -17.596 -13.434 -17.986 1.000 0.940 314 SER B C 1
ATOM 7248 O O . SER B 2 314 ? -18.167 -13.463 -19.071 1.000 0.940 314 SER B O 1
ATOM 7256 N N . HIS B 2 315 ? -18.244 -13.700 -16.855 1.000 0.960 315 HIS B N 1
ATOM 7257 C CA . HIS B 2 315 ? -19.668 -14.011 -16.756 1.000 0.960 315 HIS B CA 1
ATOM 7258 C C . HIS B 2 315 ? -20.563 -12.757 -16.658 1.000 0.960 315 HIS B C 1
ATOM 7259 O O . HIS B 2 315 ? -21.787 -12.885 -16.597 1.000 0.960 315 HIS B O 1
ATOM 7273 N N . LYS B 2 316 ? -19.977 -11.554 -16.589 1.000 0.950 316 LYS B N 1
ATOM 7274 C CA . LYS B 2 316 ? -20.684 -10.267 -16.488 1.000 0.950 316 LYS B CA 1
ATOM 7275 C C . LYS B 2 316 ? -20.982 -9.681 -17.870 1.000 0.950 316 LYS B C 1
ATOM 7276 O O . LYS B 2 316 ? -20.323 -10.010 -18.851 1.000 0.950 316 LYS B O 1
ATOM 7295 N N . ASP B 2 317 ? -21.959 -8.773 -17.936 1.000 0.960 317 ASP B N 1
ATOM 7296 C CA . ASP B 2 317 ? -22.278 -8.052 -19.171 1.000 0.960 317 ASP B CA 1
ATOM 7297 C C . ASP B 2 317 ? -21.087 -7.158 -19.593 1.000 0.960 317 ASP B C 1
ATOM 7298 O O . ASP B 2 317 ? -20.690 -6.277 -18.820 1.000 0.960 317 ASP B O 1
ATOM 7307 N N . PRO B 2 318 ? -20.528 -7.333 -20.809 1.000 0.950 318 PRO B N 1
ATOM 7308 C CA . PRO B 2 318 ? -19.397 -6.542 -21.298 1.000 0.950 318 PRO B CA 1
ATOM 7309 C C . PRO B 2 318 ? -19.634 -5.024 -21.296 1.000 0.950 318 PRO B C 1
ATOM 7310 O O . PRO B 2 318 ? -18.707 -4.268 -21.010 1.000 0.950 318 PRO B O 1
ATOM 7321 N N . LYS B 2 319 ? -20.862 -4.558 -21.569 1.000 0.930 319 LYS B N 1
ATOM 7322 C CA . LYS B 2 319 ? -21.202 -3.124 -21.517 1.000 0.930 319 LYS B CA 1
ATOM 7323 C C . LYS B 2 319 ? -21.203 -2.600 -20.093 1.000 0.930 319 LYS B C 1
ATOM 7324 O O . LYS B 2 319 ? -20.754 -1.483 -19.850 1.000 0.930 319 LYS B O 1
ATOM 7343 N N . GLU B 2 320 ? -21.734 -3.381 -19.158 1.000 0.910 320 GLU B N 1
ATOM 7344 C CA . GLU B 2 320 ? -21.748 -2.986 -17.751 1.000 0.910 320 GLU B CA 1
ATOM 7345 C C . GLU B 2 320 ? -20.313 -2.917 -17.200 1.000 0.910 320 GLU B C 1
ATOM 7346 O O . GLU B 2 320 ? -19.963 -1.968 -16.493 1.000 0.910 320 GLU B O 1
ATOM 7358 N N . LEU B 2 321 ? -19.464 -3.869 -17.608 1.000 0.940 321 LEU B N 1
ATOM 7359 C CA . LEU B 2 321 ? -18.030 -3.886 -17.319 1.000 0.940 321 LEU B CA 1
ATOM 7360 C C . LEU B 2 321 ? -17.312 -2.637 -17.849 1.000 0.940 321 LEU B C 1
ATOM 7361 O O . LEU B 2 321 ? -16.568 -2.013 -17.094 1.000 0.940 321 LEU B O 1
ATOM 7377 N N . ASP B 2 322 ? -17.559 -2.221 -19.092 1.000 0.930 322 ASP B N 1
ATOM 7378 C CA . ASP B 2 322 ? -16.943 -1.008 -19.649 1.000 0.930 322 ASP B CA 1
ATOM 7379 C C . ASP B 2 322 ? -17.350 0.260 -18.883 1.000 0.930 322 ASP B C 1
ATOM 7380 O O . ASP B 2 322 ? -16.500 1.094 -18.566 1.000 0.930 322 ASP B O 1
ATOM 7389 N N . ILE B 2 323 ? -18.630 0.390 -18.515 1.000 0.880 323 ILE B N 1
ATOM 7390 C CA . ILE B 2 323 ? -19.144 1.570 -17.798 1.000 0.880 323 ILE B CA 1
ATOM 7391 C C . ILE B 2 323 ? -18.543 1.680 -16.391 1.000 0.880 323 ILE B C 1
ATOM 7392 O O . ILE B 2 323 ? -18.203 2.776 -15.936 1.000 0.880 323 ILE B O 1
ATOM 7408 N N . LYS B 2 324 ? -18.437 0.557 -15.675 1.000 0.890 324 LYS B N 1
ATOM 7409 C CA . LYS B 2 324 ? -18.107 0.560 -14.241 1.000 0.890 324 LYS B CA 1
ATOM 7410 C C . LYS B 2 324 ? -16.645 0.254 -13.932 1.000 0.890 324 LYS B C 1
ATOM 7411 O O . LYS B 2 324 ? -16.120 0.724 -12.917 1.000 0.890 324 LYS B O 1
ATOM 7430 N N . LEU B 2 325 ? -15.999 -0.538 -14.785 1.000 0.930 325 LEU B N 1
ATOM 7431 C CA . LEU B 2 325 ? -14.652 -1.083 -14.601 1.000 0.930 325 LEU B CA 1
ATOM 7432 C C . LEU B 2 325 ? -13.724 -0.805 -15.791 1.000 0.930 325 LEU B C 1
ATOM 7433 O O . LEU B 2 325 ? -12.586 -1.273 -15.773 1.000 0.930 325 LEU B O 1
ATOM 7449 N N . GLY B 2 326 ? -14.151 -0.006 -16.778 1.000 0.910 326 GLY B N 1
ATOM 7450 C CA . GLY B 2 326 ? -13.385 0.265 -17.999 1.000 0.910 326 GLY B CA 1
ATOM 7451 C C . GLY B 2 326 ? -11.916 0.616 -17.744 1.000 0.910 326 GLY B C 1
ATOM 7452 O O . GLY B 2 326 ? -11.039 0.053 -18.384 1.000 0.910 326 GLY B O 1
ATOM 7456 N N . GLY B 2 327 ? -11.623 1.435 -16.725 1.000 0.880 327 GLY B N 1
ATOM 7457 C CA . GLY B 2 327 ? -10.244 1.804 -16.383 1.000 0.880 327 GLY B CA 1
ATOM 7458 C C . GLY B 2 327 ? -9.353 0.640 -15.918 1.000 0.880 327 GLY B C 1
ATOM 7459 O O . GLY B 2 327 ? -8.185 0.598 -16.291 1.000 0.880 327 GLY B O 1
ATOM 7463 N N . ILE B 2 328 ? -9.860 -0.325 -15.132 1.000 0.890 328 ILE B N 1
ATOM 7464 C CA . ILE B 2 328 ? -9.050 -1.502 -14.743 1.000 0.890 328 ILE B CA 1
ATOM 7465 C C . ILE B 2 328 ? -8.957 -2.527 -15.867 1.000 0.890 328 ILE B C 1
ATOM 7466 O O . ILE B 2 328 ? -7.932 -3.194 -15.993 1.000 0.890 328 ILE B O 1
ATOM 7482 N N . ILE B 2 329 ? -10.000 -2.617 -16.691 1.000 0.920 329 ILE B N 1
ATOM 7483 C CA . ILE B 2 329 ? -10.024 -3.484 -17.864 1.000 0.920 329 ILE B CA 1
ATOM 7484 C C . ILE B 2 329 ? -8.971 -3.019 -18.868 1.000 0.920 329 ILE B C 1
ATOM 7485 O O . ILE B 2 329 ? -8.132 -3.821 -19.266 1.000 0.920 329 ILE B O 1
ATOM 7501 N N . GLU B 2 330 ? -8.921 -1.718 -19.170 1.000 0.890 330 GLU B N 1
ATOM 7502 C CA . GLU B 2 330 ? -7.884 -1.122 -20.021 1.000 0.890 330 GLU B CA 1
ATOM 7503 C C . GLU B 2 330 ? -6.475 -1.369 -19.476 1.000 0.890 330 GLU B C 1
ATOM 7504 O O . GLU B 2 330 ? -5.549 -1.634 -20.240 1.000 0.890 330 GLU B O 1
ATOM 7516 N N . ILE B 2 331 ? -6.285 -1.271 -18.156 1.000 0.860 331 ILE B N 1
ATOM 7517 C CA . ILE B 2 331 ? -4.990 -1.567 -17.536 1.000 0.860 331 ILE B CA 1
ATOM 7518 C C . ILE B 2 331 ? -4.632 -3.034 -17.782 1.000 0.860 331 ILE B C 1
ATOM 7519 O O . ILE B 2 331 ? -3.540 -3.306 -18.278 1.000 0.860 331 ILE B O 1
ATOM 7535 N N . TYR B 2 332 ? -5.522 -3.975 -17.467 1.000 0.880 332 TYR B N 1
ATOM 7536 C CA . TYR B 2 332 ? -5.223 -5.393 -17.648 1.000 0.880 332 TYR B CA 1
ATOM 7537 C C . TYR B 2 332 ? -4.958 -5.732 -19.122 1.000 0.880 332 TYR B C 1
ATOM 7538 O O . TYR B 2 332 ? -3.936 -6.338 -19.419 1.000 0.880 332 TYR B O 1
ATOM 7556 N N . GLU B 2 333 ? -5.771 -5.240 -20.058 1.000 0.860 333 GLU B N 1
ATOM 7557 C CA . GLU B 2 333 ? -5.532 -5.415 -21.499 1.000 0.860 333 GLU B CA 1
ATOM 7558 C C . GLU B 2 333 ? -4.182 -4.834 -21.935 1.000 0.860 333 GLU B C 1
ATOM 7559 O O . GLU B 2 333 ? -3.444 -5.444 -22.707 1.000 0.860 333 GLU B O 1
ATOM 7571 N N . LYS B 2 334 ? -3.822 -3.650 -21.434 1.000 0.790 334 LYS B N 1
ATOM 7572 C CA . LYS B 2 334 ? -2.578 -2.970 -21.806 1.000 0.790 334 LYS B CA 1
ATOM 7573 C C . LYS B 2 334 ? -1.322 -3.680 -21.300 1.000 0.790 334 LYS B C 1
ATOM 7574 O O . LYS B 2 334 ? -0.301 -3.589 -21.982 1.000 0.790 334 LYS B O 1
ATOM 7593 N N . PHE B 2 335 ? -1.371 -4.305 -20.122 1.000 0.770 335 PHE B N 1
ATOM 7594 C CA . PHE B 2 335 ? -0.197 -4.908 -19.469 1.000 0.770 335 PHE B CA 1
ATOM 7595 C C . PHE B 2 335 ? -0.153 -6.436 -19.547 1.000 0.770 335 PHE B C 1
ATOM 7596 O O . PHE B 2 335 ? 0.937 -6.991 -19.554 1.000 0.770 335 PHE B O 1
ATOM 7613 N N . MET B 2 336 ? -1.303 -7.105 -19.649 1.000 0.750 336 MET B N 1
ATOM 7614 C CA . MET B 2 336 ? -1.413 -8.565 -19.753 1.000 0.750 336 MET B CA 1
ATOM 7615 C C . MET B 2 336 ? -1.934 -9.034 -21.115 1.000 0.750 336 MET B C 1
ATOM 7616 O O . MET B 2 336 ? -1.911 -10.227 -21.372 1.000 0.750 336 MET B O 1
ATOM 7630 N N . GLY B 2 337 ? -2.429 -8.145 -21.985 1.000 0.740 337 GLY B N 1
ATOM 7631 C CA . GLY B 2 337 ? -2.863 -8.473 -23.354 1.000 0.740 337 GLY B CA 1
ATOM 7632 C C . GLY B 2 337 ? -4.219 -9.180 -23.482 1.000 0.740 337 GLY B C 1
ATOM 7633 O O . GLY B 2 337 ? -4.846 -9.099 -24.539 1.000 0.740 337 GLY B O 1
ATOM 7637 N N . ASP B 2 338 ? -4.671 -9.841 -22.421 1.000 0.790 338 ASP B N 1
ATOM 7638 C CA . ASP B 2 338 ? -5.954 -10.538 -22.311 1.000 0.790 338 ASP B CA 1
ATOM 7639 C C . ASP B 2 338 ? -7.123 -9.562 -22.102 1.000 0.790 338 ASP B C 1
ATOM 7640 O O . ASP B 2 338 ? -6.967 -8.544 -21.433 1.000 0.790 338 ASP B O 1
ATOM 7649 N N . ASP B 2 339 ? -8.307 -9.910 -22.620 1.000 0.880 339 ASP B N 1
ATOM 7650 C CA . ASP B 2 339 ? -9.568 -9.180 -22.408 1.000 0.880 339 ASP B CA 1
ATOM 7651 C C . ASP B 2 339 ? -10.324 -9.758 -21.188 1.000 0.880 339 ASP B C 1
ATOM 7652 O O . ASP B 2 339 ? -10.905 -10.849 -21.298 1.000 0.880 339 ASP B O 1
ATOM 7661 N N . PRO B 2 340 ? -10.382 -9.043 -20.042 1.000 0.940 340 PRO B N 1
ATOM 7662 C CA . PRO B 2 340 ? -11.104 -9.467 -18.837 1.000 0.940 340 PRO B CA 1
ATOM 7663 C C . PRO B 2 340 ? -12.597 -9.742 -19.038 1.000 0.940 340 PRO B C 1
ATOM 7664 O O . PRO B 2 340 ? -13.217 -10.410 -18.209 1.000 0.940 340 PRO B O 1
ATOM 7675 N N . ARG B 2 341 ? -13.202 -9.218 -20.114 1.000 0.940 341 ARG B N 1
ATOM 7676 C CA . ARG B 2 341 ? -14.612 -9.470 -20.458 1.000 0.940 341 ARG B CA 1
ATOM 7677 C C . ARG B 2 341 ? -14.817 -10.891 -20.992 1.000 0.940 341 ARG B C 1
ATOM 7678 O O . ARG B 2 341 ? -15.952 -11.345 -21.082 1.000 0.940 341 ARG B O 1
ATOM 7699 N N . LYS B 2 342 ? -13.739 -11.587 -21.371 1.000 0.910 342 LYS B N 1
ATOM 7700 C CA . LYS B 2 342 ? -13.770 -12.933 -21.969 1.000 0.910 342 LYS B CA 1
ATOM 7701 C C . LYS B 2 342 ? -12.965 -13.960 -21.190 1.000 0.910 342 LYS B C 1
ATOM 7702 O O . LYS B 2 342 ? -13.331 -15.131 -21.203 1.000 0.910 342 LYS B O 1
ATOM 7721 N N . LEU B 2 343 ? -11.876 -13.539 -20.549 1.000 0.890 343 LEU B N 1
ATOM 7722 C CA . LEU B 2 343 ? -10.965 -14.408 -19.812 1.000 0.890 343 LEU B CA 1
ATOM 7723 C C . LEU B 2 343 ? -10.765 -13.894 -18.382 1.000 0.890 343 LEU B C 1
ATOM 7724 O O . LEU B 2 343 ? -10.711 -12.683 -18.174 1.000 0.890 343 LEU B O 1
ATOM 7740 N N . PRO B 2 344 ? -10.623 -14.783 -17.388 1.000 0.940 344 PRO B N 1
ATOM 7741 C CA . PRO B 2 344 ? -10.299 -14.365 -16.032 1.000 0.940 344 PRO B CA 1
ATOM 7742 C C . PRO B 2 344 ? -8.937 -13.660 -15.947 1.000 0.940 344 PRO B C 1
ATOM 7743 O O . PRO B 2 344 ? -7.966 -14.061 -16.593 1.000 0.940 344 PRO B O 1
ATOM 7754 N N . MET B 2 345 ? -8.841 -12.642 -15.090 1.000 0.940 345 MET B N 1
ATOM 7755 C CA . MET B 2 345 ? -7.568 -12.005 -14.757 1.000 0.940 345 MET B CA 1
ATOM 7756 C C . MET B 2 345 ? -6.716 -12.923 -13.876 1.000 0.940 345 MET B C 1
ATOM 7757 O O . MET B 2 345 ? -7.257 -13.606 -13.014 1.000 0.940 345 MET B O 1
ATOM 7771 N N . LYS B 2 346 ? -5.391 -12.910 -14.029 1.000 0.930 346 LYS B N 1
ATOM 7772 C CA . LYS B 2 346 ? -4.441 -13.631 -13.159 1.000 0.930 346 LYS B CA 1
ATOM 7773 C C . LYS B 2 346 ? -3.893 -12.656 -12.129 1.000 0.930 346 LYS B C 1
ATOM 7774 O O . LYS B 2 346 ? -3.343 -11.631 -12.520 1.000 0.930 346 LYS B O 1
ATOM 7793 N N . ILE B 2 347 ? -4.066 -12.937 -10.844 1.000 0.940 347 ILE B N 1
ATOM 7794 C CA . ILE B 2 347 ? -3.729 -11.999 -9.769 1.000 0.940 347 ILE B CA 1
ATOM 7795 C C . ILE B 2 347 ? -2.974 -12.672 -8.627 1.000 0.940 347 ILE B C 1
ATOM 7796 O O . ILE B 2 347 ? -3.083 -13.880 -8.414 1.000 0.940 347 ILE B O 1
ATOM 7812 N N . PHE B 2 348 ? -2.250 -11.862 -7.860 1.000 0.950 348 PHE B N 1
ATOM 7813 C CA . PHE B 2 348 ? -1.647 -12.251 -6.587 1.000 0.950 348 PHE B CA 1
ATOM 7814 C C . PHE B 2 348 ? -1.624 -11.059 -5.610 1.000 0.950 348 PHE B C 1
ATOM 7815 O O . PHE B 2 348 ? -1.758 -9.911 -6.060 1.000 0.950 348 PHE B O 1
ATOM 7832 N N . PRO B 2 349 ? -1.483 -11.282 -4.287 1.000 0.960 349 PRO B N 1
ATOM 7833 C CA . PRO B 2 349 ? -1.450 -10.191 -3.332 1.000 0.960 349 PRO B CA 1
ATOM 7834 C C . PRO B 2 349 ? -0.201 -9.304 -3.442 1.000 0.960 349 PRO B C 1
ATOM 7835 O O . PRO B 2 349 ? 0.882 -9.769 -3.787 1.000 0.960 349 PRO B O 1
ATOM 7846 N N . ALA B 2 350 ? -0.350 -8.016 -3.120 1.000 0.960 350 ALA B N 1
ATOM 7847 C CA . ALA B 2 350 ? 0.706 -7.004 -3.224 1.000 0.960 350 ALA B CA 1
ATOM 7848 C C . ALA B 2 350 ? 0.599 -5.924 -2.137 1.000 0.960 350 ALA B C 1
ATOM 7849 O O . ALA B 2 350 ? -0.507 -5.499 -1.794 1.000 0.960 350 ALA B O 1
ATOM 7856 N N . VAL B 2 351 ? 1.734 -5.426 -1.631 1.000 0.980 351 VAL B N 1
ATOM 7857 C CA . VAL B 2 351 ? 1.773 -4.309 -0.665 1.000 0.980 351 VAL B CA 1
ATOM 7858 C C . VAL B 2 351 ? 1.046 -3.085 -1.229 1.000 0.980 351 VAL B C 1
ATOM 7859 O O . VAL B 2 351 ? 1.166 -2.764 -2.419 1.000 0.980 351 VAL B O 1
ATOM 7872 N N . HIS B 2 352 ? 0.241 -2.428 -0.391 1.000 0.970 352 HIS B N 1
ATOM 7873 C CA . HIS B 2 352 ? -0.720 -1.447 -0.883 1.000 0.970 352 HIS B CA 1
ATOM 7874 C C . HIS B 2 352 ? -0.906 -0.190 -0.052 1.000 0.970 352 HIS B C 1
ATOM 7875 O O . HIS B 2 352 ? -1.030 0.886 -0.636 1.000 0.970 352 HIS B O 1
ATOM 7889 N N . TYR B 2 353 ? -1.006 -0.315 1.266 1.000 0.980 353 TYR B N 1
ATOM 7890 C CA . TYR B 2 353 ? -1.341 0.825 2.112 1.000 0.980 353 TYR B CA 1
ATOM 7891 C C . TYR B 2 353 ? -0.701 0.680 3.488 1.000 0.980 353 TYR B C 1
ATOM 7892 O O . TYR B 2 353 ? -0.692 -0.429 4.024 1.000 0.980 353 TYR B O 1
ATOM 7910 N N . SER B 2 354 ? -0.214 1.770 4.075 1.000 0.990 354 SER B N 1
ATOM 7911 C CA . SER B 2 354 ? 0.225 1.788 5.478 1.000 0.990 354 SER B CA 1
ATOM 7912 C C . SER B 2 354 ? -0.879 2.337 6.367 1.000 0.990 354 SER B C 1
ATOM 7913 O O . SER B 2 354 ? -1.324 3.462 6.170 1.000 0.990 354 SER B O 1
ATOM 7921 N N . MET B 2 355 ? -1.350 1.543 7.331 1.000 0.990 355 MET B N 1
ATOM 7922 C CA . MET B 2 355 ? -2.260 2.054 8.361 1.000 0.990 355 MET B CA 1
ATOM 7923 C C . MET B 2 355 ? -1.516 2.821 9.455 1.000 0.990 355 MET B C 1
ATOM 7924 O O . MET B 2 355 ? -2.124 3.674 10.092 1.000 0.990 355 MET B O 1
ATOM 7938 N N . GLY B 2 356 ? -0.236 2.512 9.674 1.000 0.990 356 GLY B N 1
ATOM 7939 C CA . GLY B 2 356 ? 0.647 3.306 10.519 1.000 0.990 356 GLY B CA 1
ATOM 7940 C C . GLY B 2 356 ? 1.138 4.572 9.823 1.000 0.990 356 GLY B C 1
ATOM 7941 O O . GLY B 2 356 ? 1.023 4.714 8.603 1.000 0.990 356 GLY B O 1
ATOM 7945 N N . GLY B 2 357 ? 1.730 5.467 10.601 1.000 0.990 357 GLY B N 1
ATOM 7946 C CA . GLY B 2 357 ? 2.196 6.772 10.147 1.000 0.990 357 GLY B CA 1
ATOM 7947 C C . GLY B 2 357 ? 2.679 7.618 11.318 1.000 0.990 357 GLY B C 1
ATOM 7948 O O . GLY B 2 357 ? 2.852 7.119 12.424 1.000 0.990 357 GLY B O 1
ATOM 7952 N N . LEU B 2 358 ? 2.867 8.913 11.101 1.000 0.990 358 LEU B N 1
ATOM 7953 C CA . LEU B 2 358 ? 3.129 9.863 12.176 1.000 0.990 358 LEU B CA 1
ATOM 7954 C C . LEU B 2 358 ? 1.973 9.853 13.175 1.000 0.990 358 LEU B C 1
ATOM 7955 O O . LEU B 2 358 ? 0.801 9.905 12.785 1.000 0.990 358 LEU B O 1
ATOM 7971 N N . TRP B 2 359 ? 2.317 9.783 14.458 1.000 0.990 359 TRP B N 1
ATOM 7972 C CA . TRP B 2 359 ? 1.348 9.968 15.523 1.000 0.990 359 TRP B CA 1
ATOM 7973 C C . TRP B 2 359 ? 0.840 11.405 15.496 1.000 0.990 359 TRP B C 1
ATOM 7974 O O . TRP B 2 359 ? 1.604 12.358 15.329 1.000 0.990 359 TRP B O 1
ATOM 7995 N N . VAL B 2 360 ? -0.463 11.528 15.689 1.000 0.990 360 VAL B N 1
ATOM 7996 C CA . VAL B 2 360 ? -1.186 12.786 15.778 1.000 0.990 360 VAL B CA 1
ATOM 7997 C C . VAL B 2 360 ? -2.252 12.704 16.864 1.000 0.990 360 VAL B C 1
ATOM 7998 O O . VAL B 2 360 ? -2.811 11.632 17.131 1.000 0.990 360 VAL B O 1
ATOM 8011 N N . ASP B 2 361 ? -2.549 13.844 17.466 1.000 0.990 361 ASP B N 1
ATOM 8012 C CA . ASP B 2 361 ? -3.735 14.030 18.288 1.000 0.990 361 ASP B CA 1
ATOM 8013 C C . ASP B 2 361 ? -5.009 14.168 17.426 1.000 0.990 361 ASP B C 1
ATOM 8014 O O . ASP B 2 361 ? -5.002 13.991 16.204 1.000 0.990 361 ASP B O 1
ATOM 8023 N N . TYR B 2 362 ? -6.141 14.469 18.065 1.000 0.980 362 TYR B N 1
ATOM 8024 C CA . TYR B 2 362 ? -7.423 14.626 17.367 1.000 0.980 362 TYR B CA 1
ATOM 8025 C C . TYR B 2 362 ? -7.515 15.917 16.544 1.000 0.980 362 TYR B C 1
ATOM 8026 O O . TYR B 2 362 ? -8.401 16.024 15.696 1.000 0.980 362 TYR B O 1
ATOM 8044 N N . ASP B 2 363 ? -6.596 16.862 16.751 1.000 0.990 363 ASP B N 1
ATOM 8045 C CA . ASP B 2 363 ? -6.467 18.075 15.953 1.000 0.990 363 ASP B CA 1
ATOM 8046 C C . ASP B 2 363 ? -5.494 17.895 14.768 1.000 0.990 363 ASP B C 1
ATOM 8047 O O . ASP B 2 363 ? -5.264 18.851 14.020 1.000 0.990 363 ASP B O 1
ATOM 8056 N N . GLN B 2 364 ? -5.003 16.663 14.545 1.000 0.990 364 GLN B N 1
ATOM 8057 C CA . GLN B 2 364 ? -3.996 16.268 13.549 1.000 0.990 364 GLN B CA 1
ATOM 8058 C C . GLN B 2 364 ? -2.590 16.836 13.823 1.000 0.990 364 GLN B C 1
ATOM 8059 O O . GLN B 2 364 ? -1.736 16.816 12.928 1.000 0.990 364 GLN B O 1
ATOM 8073 N N . MET B 2 365 ? -2.320 17.347 15.028 1.000 0.990 365 MET B N 1
ATOM 8074 C CA . MET B 2 365 ? -0.992 17.822 15.415 1.000 0.990 365 MET B CA 1
ATOM 8075 C C . MET B 2 365 ? -0.147 16.655 15.929 1.000 0.990 365 MET B C 1
ATOM 8076 O O . MET B 2 365 ? -0.629 15.799 16.666 1.000 0.990 365 MET B O 1
ATOM 8090 N N . THR B 2 366 ? 1.123 16.603 15.537 1.000 0.990 366 THR B N 1
ATOM 8091 C CA . THR B 2 366 ? 2.086 15.646 16.097 1.000 0.990 366 THR B CA 1
ATOM 8092 C C . THR B 2 366 ? 2.506 16.053 17.514 1.000 0.990 366 THR B C 1
ATOM 8093 O O . THR B 2 366 ? 2.121 17.102 18.024 1.000 0.990 366 THR B O 1
ATOM 8104 N N . ASN B 2 367 ? 3.380 15.270 18.152 1.000 0.990 367 ASN B N 1
ATOM 8105 C CA . ASN B 2 367 ? 4.010 15.666 19.414 1.000 0.990 367 ASN B CA 1
ATOM 8106 C C . ASN B 2 367 ? 5.028 16.824 19.272 1.000 0.990 367 ASN B C 1
ATOM 8107 O O . ASN B 2 367 ? 5.588 17.252 20.280 1.000 0.990 367 ASN B O 1
ATOM 8118 N N . ILE B 2 368 ? 5.303 17.309 18.053 1.000 0.990 368 ILE B N 1
ATOM 8119 C CA . ILE B 2 368 ? 6.101 18.516 17.801 1.000 0.990 368 ILE B CA 1
ATOM 8120 C C . ILE B 2 368 ? 5.137 19.703 17.612 1.000 0.990 368 ILE B C 1
ATOM 8121 O O . ILE B 2 368 ? 4.373 19.700 16.641 1.000 0.990 368 ILE B O 1
ATOM 8137 N N . PRO B 2 369 ? 5.171 20.733 18.485 1.000 0.990 369 PRO B N 1
ATOM 8138 C CA . PRO B 2 369 ? 4.294 21.898 18.375 1.000 0.990 369 PRO B CA 1
ATOM 8139 C C . PRO B 2 369 ? 4.403 22.580 17.008 1.000 0.990 369 PRO B C 1
ATOM 8140 O O . PRO B 2 369 ? 5.503 22.823 16.510 1.000 0.990 369 PRO B O 1
ATOM 8151 N N . GLY B 2 370 ? 3.259 22.872 16.386 1.000 0.990 370 GLY B N 1
ATOM 8152 C CA . GLY B 2 370 ? 3.193 23.509 15.065 1.000 0.990 370 GLY B CA 1
ATOM 8153 C C . GLY B 2 370 ? 3.454 22.574 13.880 1.000 0.990 370 GLY B C 1
ATOM 8154 O O . GLY B 2 370 ? 3.328 23.008 12.733 1.000 0.990 370 GLY B O 1
ATOM 8158 N N . LEU B 2 371 ? 3.765 21.296 14.129 1.000 0.990 371 LEU B N 1
ATOM 8159 C CA . LEU B 2 371 ? 3.906 20.271 13.099 1.000 0.990 371 LEU B CA 1
ATOM 8160 C C . LEU B 2 371 ? 2.692 19.341 13.107 1.000 0.990 371 LEU B C 1
ATOM 8161 O O . LEU B 2 371 ? 2.474 18.576 14.046 1.000 0.990 371 LEU B O 1
ATOM 8177 N N . PHE B 2 372 ? 1.930 19.374 12.025 1.000 0.990 372 PHE B N 1
ATOM 8178 C CA . PHE B 2 372 ? 0.749 18.553 11.791 1.000 0.990 372 PHE B CA 1
ATOM 8179 C C . PHE B 2 372 ? 1.048 17.452 10.774 1.000 0.990 372 PHE B C 1
ATOM 8180 O O . PHE B 2 372 ? 1.995 17.557 9.990 1.000 0.990 372 PHE B O 1
ATOM 8197 N N . ALA B 2 373 ? 0.211 16.419 10.730 1.000 0.990 373 ALA B N 1
ATOM 8198 C CA . ALA B 2 373 ? 0.246 15.411 9.674 1.000 0.990 373 ALA B CA 1
ATOM 8199 C C . ALA B 2 373 ? -1.169 15.017 9.234 1.000 0.990 373 ALA B C 1
ATOM 8200 O O . ALA B 2 373 ? -2.081 15.009 10.053 1.000 0.990 373 ALA B O 1
ATOM 8207 N N . ALA B 2 374 ? -1.359 14.706 7.950 1.000 0.990 374 ALA B N 1
ATOM 8208 C CA . ALA B 2 374 ? -2.647 14.303 7.390 1.000 0.990 374 ALA B CA 1
ATOM 8209 C C . ALA B 2 374 ? -2.510 13.347 6.189 1.000 0.990 374 ALA B C 1
ATOM 8210 O O . ALA B 2 374 ? -1.682 13.545 5.295 1.000 0.990 374 ALA B O 1
ATOM 8217 N N . GLY B 2 375 ? -3.403 12.365 6.091 1.000 0.990 375 GLY B N 1
ATOM 8218 C CA . GLY B 2 375 ? -3.458 11.400 4.990 1.000 0.990 375 GLY B CA 1
ATOM 8219 C C . GLY B 2 375 ? -2.670 10.129 5.294 1.000 0.990 375 GLY B C 1
ATOM 8220 O O . GLY B 2 375 ? -2.516 9.748 6.441 1.000 0.990 375 GLY B O 1
ATOM 8224 N N . GLU B 2 376 ? -2.154 9.438 4.273 1.000 0.980 376 GLU B N 1
ATOM 8225 C CA . GLU B 2 376 ? -1.458 8.149 4.485 1.000 0.980 376 GLU B CA 1
ATOM 8226 C C . GLU B 2 376 ? -0.102 8.287 5.214 1.000 0.980 376 GLU B C 1
ATOM 8227 O O . GLU B 2 376 ? 0.525 7.288 5.546 1.000 0.980 376 GLU B O 1
ATOM 8239 N N . CYS B 2 377 ? 0.373 9.509 5.480 1.000 0.980 377 CYS B N 1
ATOM 8240 C CA . CYS B 2 377 ? 1.527 9.707 6.357 1.000 0.980 377 CYS B CA 1
ATOM 8241 C C . CYS B 2 377 ? 1.154 9.837 7.843 1.000 0.980 377 CYS B C 1
ATOM 8242 O O . CYS B 2 377 ? 2.074 9.925 8.649 1.000 0.980 377 CYS B O 1
ATOM 8250 N N . ASP B 2 378 ? -0.132 9.871 8.215 1.000 0.980 378 ASP B N 1
ATOM 8251 C CA . ASP B 2 378 ? -0.609 9.783 9.604 1.000 0.980 378 ASP B CA 1
ATOM 8252 C C . ASP B 2 378 ? -1.239 8.402 9.891 1.000 0.980 378 ASP B C 1
ATOM 8253 O O . ASP B 2 378 ? -1.574 7.656 8.971 1.000 0.980 378 ASP B O 1
ATOM 8262 N N . TYR B 2 379 ? -1.374 8.044 11.171 1.000 0.980 379 TYR B N 1
ATOM 8263 C CA . TYR B 2 379 ? -1.861 6.725 11.621 1.000 0.980 379 TYR B CA 1
ATOM 8264 C C . TYR B 2 379 ? -3.373 6.641 11.957 1.000 0.980 379 TYR B C 1
ATOM 8265 O O . TYR B 2 379 ? -3.905 5.561 12.231 1.000 0.980 379 TYR B O 1
ATOM 8283 N N . SER B 2 380 ? -4.080 7.769 12.018 1.000 0.930 380 SER B N 1
ATOM 8284 C CA . SER B 2 380 ? -5.200 7.991 12.955 1.000 0.930 380 SER B CA 1
ATOM 8285 C C . SER B 2 380 ? -6.522 7.265 12.640 1.000 0.930 380 SER B C 1
ATOM 8286 O O . SER B 2 380 ? -7.341 7.059 13.536 1.000 0.930 380 SER B O 1
ATOM 8294 N N . MET B 2 381 ? -6.764 6.854 11.388 1.000 0.980 381 MET B N 1
ATOM 8295 C CA . MET B 2 381 ? -8.127 6.528 10.914 1.000 0.980 381 MET B CA 1
ATOM 8296 C C . MET B 2 381 ? -8.440 5.039 10.728 1.000 0.980 381 MET B C 1
ATOM 8297 O O . MET B 2 381 ? -9.602 4.672 10.533 1.000 0.980 381 MET B O 1
ATOM 8311 N N . HIS B 2 382 ? -7.434 4.169 10.668 1.000 0.980 382 HIS B N 1
ATOM 8312 C CA . HIS B 2 382 ? -7.612 2.834 10.076 1.000 0.980 382 HIS B CA 1
ATOM 8313 C C . HIS B 2 382 ? -7.326 1.661 11.015 1.000 0.980 382 HIS B C 1
ATOM 8314 O O . HIS B 2 382 ? -7.749 0.541 10.714 1.000 0.980 382 HIS B O 1
ATOM 8328 N N . GLY B 2 383 ? -6.650 1.897 12.140 1.000 0.980 383 GLY B N 1
ATOM 8329 C CA . GLY B 2 383 ? -6.330 0.854 13.112 1.000 0.980 383 GLY B CA 1
ATOM 8330 C C . GLY B 2 383 ? -5.549 -0.299 12.479 1.000 0.980 383 GLY B C 1
ATOM 8331 O O . GLY B 2 383 ? -4.608 -0.083 11.720 1.000 0.980 383 GLY B O 1
ATOM 8335 N N . GLY B 2 384 ? -5.963 -1.538 12.746 1.000 0.980 384 GLY B N 1
ATOM 8336 C CA . GLY B 2 384 ? -5.240 -2.728 12.306 1.000 0.980 384 GLY B CA 1
ATOM 8337 C C . GLY B 2 384 ? -5.466 -3.112 10.841 1.000 0.980 384 GLY B C 1
ATOM 8338 O O . GLY B 2 384 ? -4.736 -3.944 10.300 1.000 0.980 384 GLY B O 1
ATOM 8342 N N . ASN B 2 385 ? -6.485 -2.555 10.180 1.000 0.980 385 ASN B N 1
ATOM 8343 C CA . ASN B 2 385 ? -6.792 -2.852 8.783 1.000 0.980 385 ASN B CA 1
ATOM 8344 C C . ASN B 2 385 ? -7.736 -1.810 8.164 1.000 0.980 385 ASN B C 1
ATOM 8345 O O . ASN B 2 385 ? -8.837 -1.556 8.643 1.000 0.980 385 ASN B O 1
ATOM 8356 N N . ARG B 2 386 ? -7.347 -1.257 7.015 1.000 0.970 386 ARG B N 1
ATOM 8357 C CA . ARG B 2 386 ? -8.155 -0.252 6.328 1.000 0.970 386 ARG B CA 1
ATOM 8358 C C . ARG B 2 386 ? -9.305 -0.867 5.524 1.000 0.970 386 ARG B C 1
ATOM 8359 O O . ARG B 2 386 ? -9.080 -1.662 4.610 1.000 0.970 386 ARG B O 1
ATOM 8380 N N . LEU B 2 387 ? -10.524 -0.374 5.742 1.000 0.930 387 LEU B N 1
ATOM 8381 C CA . LEU B 2 387 ? -11.673 -0.685 4.888 1.000 0.930 387 LEU B CA 1
ATOM 8382 C C . LEU B 2 387 ? -11.485 -0.148 3.452 1.000 0.930 387 LEU B C 1
ATOM 8383 O O . LEU B 2 387 ? -10.949 0.947 3.225 1.000 0.930 387 LEU B O 1
ATOM 8399 N N . GLY B 2 388 ? -11.943 -0.904 2.454 1.000 0.920 388 GLY B N 1
ATOM 8400 C CA . GLY B 2 388 ? -11.941 -0.462 1.060 1.000 0.920 388 GLY B CA 1
ATOM 8401 C C . GLY B 2 388 ? -12.672 0.877 0.889 1.000 0.920 388 GLY B C 1
ATOM 8402 O O . GLY B 2 388 ? -13.657 1.125 1.572 1.000 0.920 388 GLY B O 1
ATOM 8406 N N . ALA B 2 389 ? -12.161 1.754 0.018 1.000 0.940 389 ALA B N 1
ATOM 8407 C CA . ALA B 2 389 ? -12.680 3.110 -0.236 1.000 0.940 389 ALA B CA 1
ATOM 8408 C C . ALA B 2 389 ? -12.655 4.118 0.945 1.000 0.940 389 ALA B C 1
ATOM 8409 O O . ALA B 2 389 ? -12.967 5.291 0.736 1.000 0.940 389 ALA B O 1
ATOM 8416 N N . ASN B 2 390 ? -12.179 3.740 2.143 1.000 0.970 390 ASN B N 1
ATOM 8417 C CA . ASN B 2 390 ? -11.982 4.700 3.244 1.000 0.970 390 ASN B CA 1
ATOM 8418 C C . ASN B 2 390 ? -10.725 5.576 3.097 1.000 0.970 390 ASN B C 1
ATOM 8419 O O . ASN B 2 390 ? -10.680 6.620 3.722 1.000 0.970 390 ASN B O 1
ATOM 8430 N N . SER B 2 391 ? -9.716 5.201 2.296 1.000 0.970 391 SER B N 1
ATOM 8431 C CA . SER B 2 391 ? -8.469 5.992 2.184 1.000 0.970 391 SER B CA 1
ATOM 8432 C C . SER B 2 391 ? -8.673 7.356 1.516 1.000 0.970 391 SER B C 1
ATOM 8433 O O . SER B 2 391 ? -8.129 8.356 1.970 1.000 0.970 391 SER B O 1
ATOM 8441 N N . LEU B 2 392 ? -9.462 7.418 0.436 1.000 0.980 392 LEU B N 1
ATOM 8442 C CA . LEU B 2 392 ? -9.742 8.705 -0.212 1.000 0.980 392 LEU B CA 1
ATOM 8443 C C . LEU B 2 392 ? -10.556 9.609 0.716 1.000 0.980 392 LEU B C 1
ATOM 8444 O O . LEU B 2 392 ? -10.312 10.811 0.761 1.000 0.980 392 LEU B O 1
ATOM 8460 N N . LEU B 2 393 ? -11.473 9.011 1.486 1.000 0.990 393 LEU B N 1
ATOM 8461 C CA . LEU B 2 393 ? -12.236 9.709 2.513 1.000 0.990 393 LEU B CA 1
ATOM 8462 C C . LEU B 2 393 ? -11.324 10.236 3.626 1.000 0.990 393 LEU B C 1
ATOM 8463 O O . LEU B 2 393 ? -11.365 11.429 3.903 1.000 0.990 393 LEU B O 1
ATOM 8479 N N . SER B 2 394 ? -10.503 9.379 4.238 1.000 0.990 394 SER B N 1
ATOM 8480 C CA . SER B 2 394 ? -9.639 9.757 5.361 1.000 0.990 394 SER B CA 1
ATOM 8481 C C . SER B 2 394 ? -8.599 10.794 4.963 1.000 0.990 394 SER B C 1
ATOM 8482 O O . SER B 2 394 ? -8.366 11.717 5.728 1.000 0.990 394 SER B O 1
ATOM 8490 N N . ALA B 2 395 ? -8.029 10.716 3.757 1.000 0.990 395 ALA B N 1
ATOM 8491 C CA . ALA B 2 395 ? -7.100 11.733 3.273 1.000 0.990 395 ALA B CA 1
ATOM 8492 C C . ALA B 2 395 ? -7.770 13.110 3.173 1.000 0.990 395 ALA B C 1
ATOM 8493 O O . ALA B 2 395 ? -7.240 14.098 3.676 1.000 0.990 395 ALA B O 1
ATOM 8500 N N . ILE B 2 396 ? -8.952 13.180 2.556 1.000 0.990 396 ILE B N 1
ATOM 8501 C CA . ILE B 2 396 ? -9.700 14.436 2.434 1.000 0.990 396 ILE B CA 1
ATOM 8502 C C . ILE B 2 396 ? -10.140 14.940 3.812 1.000 0.990 396 ILE B C 1
ATOM 8503 O O . ILE B 2 396 ? -9.953 16.115 4.118 1.000 0.990 396 ILE B O 1
ATOM 8519 N N . TYR B 2 397 ? -10.685 14.060 4.652 1.000 0.990 397 TYR B N 1
ATOM 8520 C CA . TYR B 2 397 ? -11.126 14.405 6.000 1.000 0.990 397 TYR B CA 1
ATOM 8521 C C . TYR B 2 397 ? -9.964 14.894 6.877 1.000 0.990 397 TYR B C 1
ATOM 8522 O O . TYR B 2 397 ? -10.075 15.956 7.479 1.000 0.990 397 TYR B O 1
ATOM 8540 N N . GLY B 2 398 ? -8.824 14.202 6.875 1.000 0.990 398 GLY B N 1
ATOM 8541 C CA . GLY B 2 398 ? -7.619 14.617 7.597 1.000 0.990 398 GLY B CA 1
ATOM 8542 C C . GLY B 2 398 ? -7.132 15.995 7.148 1.000 0.990 398 GLY B C 1
ATOM 8543 O O . GLY B 2 398 ? -6.832 16.842 7.983 1.000 0.990 398 GLY B O 1
ATOM 8547 N N . GLY B 2 399 ? -7.163 16.282 5.841 1.000 0.990 399 GLY B N 1
ATOM 8548 C CA . GLY B 2 399 ? -6.899 17.631 5.329 1.000 0.990 399 GLY B CA 1
ATOM 8549 C C . GLY B 2 399 ? -7.915 18.678 5.814 1.000 0.990 399 GLY B C 1
ATOM 8550 O O . GLY B 2 399 ? -7.533 19.807 6.121 1.000 0.990 399 GLY B O 1
ATOM 8554 N N . MET B 2 400 ? -9.196 18.307 5.939 1.000 0.990 400 MET B N 1
ATOM 8555 C CA . MET B 2 400 ? -10.243 19.180 6.489 1.000 0.990 400 MET B CA 1
ATOM 8556 C C . MET B 2 400 ? -10.099 19.458 7.987 1.000 0.990 400 MET B C 1
ATOM 8557 O O . MET B 2 400 ? -10.621 20.473 8.442 1.000 0.990 400 MET B O 1
ATOM 8571 N N . VAL B 2 401 ? -9.418 18.589 8.732 1.000 0.990 401 VAL B N 1
ATOM 8572 C CA . VAL B 2 401 ? -9.116 18.789 10.155 1.000 0.990 401 VAL B CA 1
ATOM 8573 C C . VAL B 2 401 ? -7.812 19.576 10.316 1.000 0.990 401 VAL B C 1
ATOM 8574 O O . VAL B 2 401 ? -7.796 20.607 10.987 1.000 0.990 401 VAL B O 1
ATOM 8587 N N . ALA B 2 402 ? -6.738 19.166 9.637 1.000 0.990 402 ALA B N 1
ATOM 8588 C CA . ALA B 2 402 ? -5.410 19.749 9.826 1.000 0.990 402 ALA B CA 1
ATOM 8589 C C . ALA B 2 402 ? -5.316 21.209 9.353 1.000 0.990 402 ALA B C 1
ATOM 8590 O O . ALA B 2 402 ? -4.691 22.024 10.022 1.000 0.990 402 ALA B O 1
ATOM 8597 N N . GLY B 2 403 ? -5.951 21.571 8.230 1.000 0.990 403 GLY B N 1
ATOM 8598 C CA . GLY B 2 403 ? -5.912 22.943 7.702 1.000 0.990 403 GLY B CA 1
ATOM 8599 C C . GLY B 2 403 ? -6.448 23.983 8.700 1.000 0.990 403 GLY B C 1
ATOM 8600 O O . GLY B 2 403 ? -5.697 24.864 9.121 1.000 0.990 403 GLY B O 1
ATOM 8604 N N . PRO B 2 404 ? -7.719 23.883 9.133 1.000 0.990 404 PRO B N 1
ATOM 8605 C CA . PRO B 2 404 ? -8.299 24.803 10.110 1.000 0.990 404 PRO B CA 1
ATOM 8606 C C . PRO B 2 404 ? -7.609 24.769 11.480 1.000 0.990 404 PRO B C 1
ATOM 8607 O O . PRO B 2 404 ? -7.464 25.819 12.106 1.000 0.990 404 PRO B O 1
ATOM 8618 N N . ASN B 2 405 ? -7.159 23.599 11.947 1.000 0.990 405 ASN B N 1
ATOM 8619 C CA . ASN B 2 405 ? -6.458 23.498 13.230 1.000 0.990 405 ASN B CA 1
ATOM 8620 C C . ASN B 2 405 ? -5.056 24.113 13.186 1.000 0.990 405 ASN B C 1
ATOM 8621 O O . ASN B 2 405 ? -4.665 24.784 14.141 1.000 0.990 405 ASN B O 1
ATOM 8632 N N . ALA B 2 406 ? -4.344 24.005 12.063 1.000 0.990 406 ALA B N 1
ATOM 8633 C CA . ALA B 2 406 ? -3.110 24.752 11.848 1.000 0.990 406 ALA B CA 1
ATOM 8634 C C . ALA B 2 406 ? -3.371 26.265 11.842 1.000 0.990 406 ALA B C 1
ATOM 8635 O O . ALA B 2 406 ? -2.652 27.006 12.504 1.000 0.990 406 ALA B O 1
ATOM 8642 N N . VAL B 2 407 ? -4.447 26.738 11.202 1.000 0.980 407 VAL B N 1
ATOM 8643 C CA . VAL B 2 407 ? -4.840 28.161 11.257 1.000 0.980 407 VAL B CA 1
ATOM 8644 C C . VAL B 2 407 ? -5.140 28.610 12.690 1.000 0.980 407 VAL B C 1
ATOM 8645 O O . VAL B 2 407 ? -4.672 29.665 13.115 1.000 0.980 407 VAL B O 1
ATOM 8658 N N . LYS B 2 408 ? -5.895 27.816 13.457 1.000 0.980 408 LYS B N 1
ATOM 8659 C CA . LYS B 2 408 ? -6.205 28.098 14.867 1.000 0.980 408 LYS B CA 1
ATOM 8660 C C . LYS B 2 408 ? -4.939 28.159 15.724 1.000 0.980 408 LYS B C 1
ATOM 8661 O O . LYS B 2 408 ? -4.833 29.059 16.551 1.000 0.980 408 LYS B O 1
ATOM 8680 N N . TYR B 2 409 ? -4.002 27.233 15.516 1.000 0.980 409 TYR B N 1
ATOM 8681 C CA . TYR B 2 409 ? -2.710 27.217 16.200 1.000 0.980 409 TYR B CA 1
ATOM 8682 C C . TYR B 2 409 ? -1.907 28.482 15.904 1.000 0.980 409 TYR B C 1
ATOM 8683 O O . TYR B 2 409 ? -1.505 29.175 16.832 1.000 0.980 409 TYR B O 1
ATOM 8701 N N . VAL B 2 410 ? -1.758 28.827 14.622 1.000 0.970 410 VAL B N 1
ATOM 8702 C CA . VAL B 2 410 ? -1.037 30.028 14.178 1.000 0.970 410 VAL B CA 1
ATOM 8703 C C . VAL B 2 410 ? -1.640 31.294 14.784 1.000 0.970 410 VAL B C 1
ATOM 8704 O O . VAL B 2 410 ? -0.917 32.129 15.317 1.000 0.970 410 VAL B O 1
ATOM 8717 N N . ASN B 2 411 ? -2.969 31.409 14.784 1.000 0.950 411 ASN B N 1
ATOM 8718 C CA . ASN B 2 411 ? -3.668 32.543 15.395 1.000 0.950 411 ASN B CA 1
ATOM 8719 C C . ASN B 2 411 ? -3.509 32.613 16.928 1.000 0.950 411 ASN B C 1
ATOM 8720 O O . ASN B 2 411 ? -3.839 33.639 17.518 1.000 0.950 411 ASN B O 1
ATOM 8731 N N . GLY B 2 412 ? -3.059 31.535 17.576 1.000 0.940 412 GLY B N 1
ATOM 8732 C CA . GLY B 2 412 ? -2.776 31.477 19.010 1.000 0.940 412 GLY B CA 1
ATOM 8733 C C . GLY B 2 412 ? -1.317 31.761 19.380 1.000 0.940 412 GLY B C 1
ATOM 8734 O O . GLY B 2 412 ? -1.001 31.752 20.567 1.000 0.940 412 GLY B O 1
ATOM 8738 N N . LEU B 2 413 ? -0.429 31.989 18.406 1.000 0.930 413 LEU B N 1
ATOM 8739 C CA . LEU B 2 413 ? 0.990 32.234 18.662 1.000 0.930 413 LEU B CA 1
ATOM 8740 C C . LEU B 2 413 ? 1.253 33.671 19.122 1.000 0.930 413 LEU B C 1
ATOM 8741 O O . LEU B 2 413 ? 0.761 34.637 18.541 1.000 0.930 413 LEU B O 1
ATOM 8757 N N . GLU B 2 414 ? 2.115 33.809 20.131 1.000 0.880 414 GLU B N 1
ATOM 8758 C CA . GLU B 2 414 ? 2.609 35.117 20.579 1.000 0.880 414 GLU B CA 1
ATOM 8759 C C . GLU B 2 414 ? 3.680 35.698 19.645 1.000 0.880 414 GLU B C 1
ATOM 8760 O O . GLU B 2 414 ? 3.879 36.912 19.610 1.000 0.880 414 GLU B O 1
ATOM 8772 N N . SER B 2 415 ? 4.374 34.845 18.888 1.000 0.860 415 SER B N 1
ATOM 8773 C CA . SER B 2 415 ? 5.473 35.226 18.001 1.000 0.860 415 SER B CA 1
ATOM 8774 C C . SER B 2 415 ? 5.400 34.501 16.661 1.000 0.860 415 SER B C 1
ATOM 8775 O O . SER B 2 415 ? 5.107 33.300 16.603 1.000 0.860 415 SER B O 1
ATOM 8783 N N . SER B 2 416 ? 5.708 35.231 15.585 1.000 0.910 416 SER B N 1
ATOM 8784 C CA . SER B 2 416 ? 5.765 34.681 14.231 1.000 0.910 416 SER B CA 1
ATOM 8785 C C . SER B 2 416 ? 7.186 34.269 13.837 1.000 0.910 416 SER B C 1
ATOM 8786 O O . SER B 2 416 ? 8.168 34.910 14.215 1.000 0.910 416 SER B O 1
ATOM 8794 N N . ALA B 2 417 ? 7.291 33.232 13.007 1.000 0.930 417 ALA B N 1
ATOM 8795 C CA . ALA B 2 417 ? 8.515 32.777 12.357 1.000 0.930 417 ALA B CA 1
ATOM 8796 C C . ALA B 2 417 ? 9.170 33.855 11.465 1.000 0.930 417 ALA B C 1
ATOM 8797 O O . ALA B 2 417 ? 10.390 33.836 11.273 1.000 0.930 417 ALA B O 1
ATOM 8804 N N . GLU B 2 418 ? 8.399 34.812 10.932 1.000 0.910 418 GLU B N 1
ATOM 8805 C CA . GLU B 2 418 ? 8.940 35.956 10.173 1.000 0.910 418 GLU B CA 1
ATOM 8806 C C . GLU B 2 418 ? 9.777 36.899 11.050 1.000 0.910 418 GLU B C 1
ATOM 8807 O O . GLU B 2 418 ? 10.757 37.473 10.578 1.000 0.910 418 GLU B O 1
ATOM 8819 N N . ASP B 2 419 ? 9.465 36.992 12.343 1.000 0.900 419 ASP B N 1
ATOM 8820 C CA . ASP B 2 419 ? 10.157 37.895 13.270 1.000 0.900 419 ASP B CA 1
ATOM 8821 C C . ASP B 2 419 ? 11.395 37.242 13.914 1.000 0.900 419 ASP B C 1
ATOM 8822 O O . ASP B 2 419 ? 12.168 37.892 14.620 1.000 0.900 419 ASP B O 1
ATOM 8831 N N . MET B 2 420 ? 11.606 35.945 13.678 1.000 0.920 420 MET B N 1
ATOM 8832 C CA . MET B 2 420 ? 12.732 35.202 14.238 1.000 0.920 420 MET B CA 1
ATOM 8833 C C . MET B 2 420 ? 14.047 35.512 13.515 1.000 0.920 420 MET B C 1
ATOM 8834 O O . MET B 2 420 ? 14.086 35.840 12.324 1.000 0.920 420 MET B O 1
ATOM 8848 N N . SER B 2 421 ? 15.160 35.343 14.234 1.000 0.940 421 SER B N 1
ATOM 8849 C CA . SER B 2 421 ? 16.503 35.510 13.673 1.000 0.940 421 SER B CA 1
ATOM 8850 C C . SER B 2 421 ? 16.716 34.618 12.446 1.000 0.940 421 SER B C 1
ATOM 8851 O O . SER B 2 421 ? 16.400 33.425 12.475 1.000 0.940 421 SER B O 1
ATOM 8859 N N . SER B 2 422 ? 17.316 35.169 11.383 1.000 0.950 422 SER B N 1
ATOM 8860 C CA . SER B 2 422 ? 17.695 34.379 10.203 1.000 0.950 422 SER B CA 1
ATOM 8861 C C . SER B 2 422 ? 18.682 33.264 10.537 1.000 0.950 422 SER B C 1
ATOM 8862 O O . SER B 2 422 ? 18.605 32.204 9.928 1.000 0.950 422 SER B O 1
ATOM 8870 N N . SER B 2 423 ? 19.508 33.438 11.577 1.000 0.970 423 SER B N 1
ATOM 8871 C CA . SER B 2 423 ? 20.509 32.452 11.997 1.000 0.970 423 SER B CA 1
ATOM 8872 C C . SER B 2 423 ? 19.932 31.063 12.284 1.000 0.970 423 SER B C 1
ATOM 8873 O O . SER B 2 423 ? 20.622 30.075 12.053 1.000 0.970 423 SER B O 1
ATOM 8881 N N . LEU B 2 424 ? 18.683 30.975 12.768 1.000 0.970 424 LEU B N 1
ATOM 8882 C CA . LEU B 2 424 ? 17.996 29.700 13.009 1.000 0.970 424 LEU B CA 1
ATOM 8883 C C . LEU B 2 424 ? 17.800 28.923 11.701 1.000 0.970 424 LEU B C 1
ATOM 8884 O O . LEU B 2 424 ? 18.097 27.731 11.620 1.000 0.970 424 LEU B O 1
ATOM 8900 N N . PHE B 2 425 ? 17.303 29.611 10.678 1.000 0.980 425 PHE B N 1
ATOM 8901 C CA . PHE B 2 425 ? 17.012 29.041 9.369 1.000 0.980 425 PHE B CA 1
ATOM 8902 C C . PHE B 2 425 ? 18.300 28.756 8.595 1.000 0.980 425 PHE B C 1
ATOM 8903 O O . PHE B 2 425 ? 18.464 27.654 8.072 1.000 0.980 425 PHE B O 1
ATOM 8920 N N . ASP B 2 426 ? 19.246 29.697 8.617 1.000 0.980 426 ASP B N 1
ATOM 8921 C CA . ASP B 2 426 ? 20.553 29.572 7.968 1.000 0.980 426 ASP B CA 1
ATOM 8922 C C . ASP B 2 426 ? 21.337 28.369 8.528 1.000 0.980 426 ASP B C 1
ATOM 8923 O O . ASP B 2 426 ? 21.952 27.614 7.774 1.000 0.980 426 ASP B O 1
ATOM 8932 N N . ALA B 2 427 ? 21.274 28.129 9.845 1.000 0.980 427 ALA B N 1
ATOM 8933 C CA . ALA B 2 427 ? 21.901 26.965 10.473 1.000 0.980 427 ALA B CA 1
ATOM 8934 C C . ALA B 2 427 ? 21.298 25.633 9.991 1.000 0.980 427 ALA B C 1
ATOM 8935 O O . ALA B 2 427 ? 22.034 24.664 9.796 1.000 0.980 427 ALA B O 1
ATOM 8942 N N . HIS B 2 428 ? 19.980 25.579 9.769 1.000 0.980 428 HIS B N 1
ATOM 8943 C CA . HIS B 2 428 ? 19.315 24.389 9.233 1.000 0.980 428 HIS B CA 1
ATOM 8944 C C . HIS B 2 428 ? 19.645 24.162 7.753 1.000 0.980 428 HIS B C 1
ATOM 8945 O O . HIS B 2 428 ? 19.917 23.024 7.375 1.000 0.980 428 HIS B O 1
ATOM 8959 N N . VAL B 2 429 ? 19.671 25.221 6.931 1.000 0.990 429 VAL B N 1
ATOM 8960 C CA . VAL B 2 429 ? 20.116 25.136 5.526 1.000 0.990 429 VAL B CA 1
ATOM 8961 C C . VAL B 2 429 ? 21.529 24.576 5.468 1.000 0.990 429 VAL B C 1
ATOM 8962 O O . VAL B 2 429 ? 21.751 23.564 4.810 1.000 0.990 429 VAL B O 1
ATOM 8975 N N . LYS B 2 430 ? 22.452 25.157 6.242 1.000 0.980 430 LYS B N 1
ATOM 8976 C CA . LYS B 2 430 ? 23.852 24.734 6.278 1.000 0.980 430 LYS B CA 1
ATOM 8977 C C . LYS B 2 430 ? 24.011 23.261 6.670 1.000 0.980 430 LYS B C 1
ATOM 8978 O O . LYS B 2 430 ? 24.794 22.546 6.056 1.000 0.980 430 LYS B O 1
ATOM 8997 N N . LYS B 2 431 ? 23.233 22.779 7.645 1.000 0.980 431 LYS B N 1
ATOM 8998 C CA . LYS B 2 431 ? 23.244 21.366 8.060 1.000 0.980 431 LYS B CA 1
ATOM 8999 C C . LYS B 2 431 ? 22.796 20.419 6.940 1.000 0.980 431 LYS B C 1
ATOM 9000 O O . LYS B 2 431 ? 23.351 19.333 6.801 1.000 0.980 431 LYS B O 1
ATOM 9019 N N . GLU B 2 432 ? 21.790 20.799 6.158 1.000 0.980 432 GLU B N 1
ATOM 9020 C CA . GLU B 2 432 ? 21.337 19.991 5.019 1.000 0.980 432 GLU B CA 1
ATOM 9021 C C . GLU B 2 432 ? 22.291 20.085 3.819 1.000 0.980 432 GLU B C 1
ATOM 9022 O O . GLU B 2 432 ? 22.494 19.086 3.129 1.000 0.980 432 GLU B O 1
ATOM 9034 N N . GLU B 2 433 ? 22.934 21.236 3.602 1.000 0.980 433 GLU B N 1
ATOM 9035 C CA . GLU B 2 433 ? 24.025 21.385 2.629 1.000 0.980 433 GLU B CA 1
ATOM 9036 C C . GLU B 2 433 ? 25.229 20.506 2.982 1.000 0.980 433 GLU B C 1
ATOM 9037 O O . GLU B 2 433 ? 25.793 19.871 2.092 1.000 0.980 433 GLU B O 1
ATOM 9049 N N . GLU B 2 434 ? 25.592 20.420 4.264 1.000 0.980 434 GLU B N 1
ATOM 9050 C CA . GLU B 2 434 ? 26.661 19.546 4.763 1.000 0.980 434 GLU B CA 1
ATOM 9051 C C . GLU B 2 434 ? 26.334 18.069 4.502 1.000 0.980 434 GLU B C 1
ATOM 9052 O O . GLU B 2 434 ? 27.109 17.373 3.852 1.000 0.980 434 GLU B O 1
ATOM 9064 N N . LYS B 2 435 ? 25.141 17.600 4.884 1.000 0.970 435 LYS B N 1
ATOM 9065 C CA . LYS B 2 435 ? 24.706 16.226 4.574 1.000 0.970 435 LYS B CA 1
ATOM 9066 C C . LYS B 2 435 ? 24.660 15.942 3.074 1.000 0.970 435 LYS B C 1
ATOM 9067 O O . LYS B 2 435 ? 24.947 14.827 2.642 1.000 0.970 435 LYS B O 1
ATOM 9086 N N . TRP B 2 436 ? 24.238 16.921 2.271 1.000 0.950 436 TRP B N 1
ATOM 9087 C CA . TRP B 2 436 ? 24.212 16.774 0.820 1.000 0.950 436 TRP B CA 1
ATOM 9088 C C . TRP B 2 436 ? 25.623 16.646 0.257 1.000 0.950 436 TRP B C 1
ATOM 9089 O O . TRP B 2 436 ? 25.862 15.795 -0.596 1.000 0.950 436 TRP B O 1
ATOM 9110 N N . ALA B 2 437 ? 26.562 17.447 0.756 1.000 0.950 437 ALA B N 1
ATOM 9111 C CA . ALA B 2 437 ? 27.967 17.330 0.400 1.000 0.950 437 ALA B CA 1
ATOM 9112 C C . ALA B 2 437 ? 28.535 15.957 0.791 1.000 0.950 437 ALA B C 1
ATOM 9113 O O . ALA B 2 437 ? 29.212 15.343 -0.033 1.000 0.950 437 ALA B O 1
ATOM 9120 N N . ASP B 2 438 ? 28.195 15.449 1.980 1.000 0.960 438 ASP B N 1
ATOM 9121 C CA . ASP B 2 438 ? 28.599 14.113 2.427 1.000 0.960 438 ASP B CA 1
ATOM 9122 C C . ASP B 2 438 ? 28.100 13.038 1.452 1.000 0.960 438 ASP B C 1
ATOM 9123 O O . ASP B 2 438 ? 28.902 12.238 0.969 1.000 0.960 438 ASP B O 1
ATOM 9132 N N . ILE B 2 439 ? 26.813 13.066 1.077 1.000 0.950 439 ILE B N 1
ATOM 9133 C CA . ILE B 2 439 ? 26.238 12.134 0.090 1.000 0.950 439 ILE B CA 1
ATOM 9134 C C . ILE B 2 439 ? 26.959 12.248 -1.255 1.000 0.950 439 ILE B C 1
ATOM 9135 O O . ILE B 2 439 ? 27.374 11.241 -1.819 1.000 0.950 439 ILE B O 1
ATOM 9151 N N . MET B 2 440 ? 27.147 13.468 -1.761 1.000 0.930 440 MET B N 1
ATOM 9152 C CA . MET B 2 440 ? 27.823 13.718 -3.039 1.000 0.930 440 MET B CA 1
ATOM 9153 C C . MET B 2 440 ? 29.306 13.305 -3.046 1.000 0.930 440 MET B C 1
ATOM 9154 O O . MET B 2 440 ? 29.898 13.233 -4.122 1.000 0.930 440 MET B O 1
ATOM 9168 N N . SER B 2 441 ? 29.909 13.057 -1.878 1.000 0.940 441 SER B N 1
ATOM 9169 C CA . SER B 2 441 ? 31.295 12.593 -1.725 1.000 0.940 441 SER B CA 1
ATOM 9170 C C . SER B 2 441 ? 31.434 11.077 -1.560 1.000 0.940 441 SER B C 1
ATOM 9171 O O . SER B 2 441 ? 32.557 10.580 -1.507 1.000 0.940 441 SER B O 1
ATOM 9179 N N . MET B 2 442 ? 30.318 10.340 -1.473 1.000 0.950 442 MET B N 1
ATOM 9180 C CA . MET B 2 442 ? 30.343 8.888 -1.293 1.000 0.950 442 MET B CA 1
ATOM 9181 C C . MET B 2 442 ? 30.918 8.196 -2.541 1.000 0.950 442 MET B C 1
ATOM 9182 O O . MET B 2 442 ? 30.356 8.309 -3.631 1.000 0.950 442 MET B O 1
ATOM 9196 N N . ASP B 2 443 ? 32.016 7.455 -2.371 1.000 0.920 443 ASP B N 1
ATOM 9197 C CA . ASP B 2 443 ? 32.831 6.870 -3.450 1.000 0.920 443 ASP B CA 1
ATOM 9198 C C . ASP B 2 443 ? 33.067 5.355 -3.292 1.000 0.920 443 ASP B C 1
ATOM 9199 O O . ASP B 2 443 ? 34.074 4.810 -3.749 1.000 0.920 443 ASP B O 1
ATOM 9208 N N . GLY B 2 444 ? 32.157 4.658 -2.608 1.000 0.940 444 GLY B N 1
ATOM 9209 C CA . GLY B 2 444 ? 32.352 3.249 -2.283 1.000 0.940 444 GLY B CA 1
ATOM 9210 C C . GLY B 2 444 ? 32.131 2.281 -3.456 1.000 0.940 444 GLY B C 1
ATOM 9211 O O . GLY B 2 444 ? 32.333 2.586 -4.629 1.000 0.940 444 GLY B O 1
ATOM 9215 N N . THR B 2 445 ? 31.734 1.050 -3.135 1.000 0.950 445 THR B N 1
ATOM 9216 C CA . THR B 2 445 ? 31.577 -0.049 -4.108 1.000 0.950 445 THR B CA 1
ATOM 9217 C C . THR B 2 445 ? 30.148 -0.569 -4.220 1.000 0.950 445 THR B C 1
ATOM 9218 O O . THR B 2 445 ? 29.882 -1.469 -5.011 1.000 0.950 445 THR B O 1
ATOM 9229 N N . GLU B 2 446 ? 29.237 -0.061 -3.397 1.000 0.950 446 GLU B N 1
ATOM 9230 C CA . GLU B 2 446 ? 27.840 -0.481 -3.356 1.000 0.950 446 GLU B CA 1
ATOM 9231 C C . GLU B 2 446 ? 26.976 0.433 -4.234 1.000 0.950 446 GLU B C 1
ATOM 9232 O O . GLU B 2 446 ? 27.294 1.601 -4.471 1.000 0.950 446 GLU B O 1
ATOM 9244 N N . ASN B 2 447 ? 25.837 -0.088 -4.688 1.000 0.930 447 ASN B N 1
ATOM 9245 C CA . ASN B 2 447 ? 24.845 0.666 -5.450 1.000 0.930 447 ASN B CA 1
ATOM 9246 C C . ASN B 2 447 ? 23.545 0.774 -4.640 1.000 0.930 447 ASN B C 1
ATOM 9247 O O . ASN B 2 447 ? 22.983 -0.242 -4.226 1.000 0.930 447 ASN B O 1
ATOM 9258 N N . ALA B 2 448 ? 23.041 1.997 -4.450 1.000 0.940 448 ALA B N 1
ATOM 9259 C CA . ALA B 2 448 ? 21.850 2.261 -3.639 1.000 0.940 448 ALA B CA 1
ATOM 9260 C C . ALA B 2 448 ? 20.612 1.472 -4.102 1.000 0.940 448 ALA B C 1
ATOM 9261 O O . ALA B 2 448 ? 19.840 0.987 -3.277 1.000 0.940 448 ALA B O 1
ATOM 9268 N N . TYR B 2 449 ? 20.429 1.304 -5.413 1.000 0.920 449 TYR B N 1
ATOM 9269 C CA . TYR B 2 449 ? 19.289 0.580 -5.968 1.000 0.920 449 TYR B CA 1
ATOM 9270 C C . TYR B 2 449 ? 19.400 -0.938 -5.771 1.000 0.920 449 TYR B C 1
ATOM 9271 O O . TYR B 2 449 ? 18.386 -1.606 -5.571 1.000 0.920 449 TYR B O 1
ATOM 9289 N N . VAL B 2 450 ? 20.615 -1.496 -5.772 1.000 0.940 450 VAL B N 1
ATOM 9290 C CA . VAL B 2 450 ? 20.841 -2.912 -5.426 1.000 0.940 450 VAL B CA 1
ATOM 9291 C C . VAL B 2 450 ? 20.509 -3.154 -3.955 1.000 0.940 450 VAL B C 1
ATOM 9292 O O . VAL B 2 450 ? 19.742 -4.066 -3.645 1.000 0.940 450 VAL B O 1
ATOM 9305 N N . LEU B 2 451 ? 21.011 -2.297 -3.060 1.000 0.970 451 LEU B N 1
ATOM 9306 C CA . LEU B 2 451 ? 20.709 -2.378 -1.627 1.000 0.970 451 LEU B CA 1
ATOM 9307 C C . LEU B 2 451 ? 19.207 -2.218 -1.348 1.000 0.970 451 LEU B C 1
ATOM 9308 O O . LEU B 2 451 ? 18.653 -2.923 -0.506 1.000 0.970 451 LEU B O 1
ATOM 9324 N N . HIS B 2 452 ? 18.527 -1.331 -2.080 1.000 0.970 452 HIS B N 1
ATOM 9325 C CA . HIS B 2 452 ? 17.074 -1.173 -1.998 1.000 0.970 452 HIS B CA 1
ATOM 9326 C C . HIS B 2 452 ? 16.312 -2.411 -2.476 1.000 0.970 452 HIS B C 1
ATOM 9327 O O . HIS B 2 452 ? 15.341 -2.809 -1.831 1.000 0.970 452 HIS B O 1
ATOM 9341 N N . LYS B 2 453 ? 16.758 -3.060 -3.558 1.000 0.940 453 LYS B N 1
ATOM 9342 C CA . LYS B 2 453 ? 16.176 -4.328 -4.013 1.000 0.940 453 LYS B CA 1
ATOM 9343 C C . LYS B 2 453 ? 16.320 -5.416 -2.945 1.000 0.940 453 LYS B C 1
ATOM 9344 O O . LYS B 2 453 ? 15.328 -6.076 -2.642 1.000 0.940 453 LYS B O 1
ATOM 9363 N N . GLU B 2 454 ? 17.501 -5.551 -2.334 1.000 0.970 454 GLU B N 1
ATOM 9364 C CA . GLU B 2 454 ? 17.722 -6.482 -1.216 1.000 0.970 454 GLU B CA 1
ATOM 9365 C C . GLU B 2 454 ? 16.789 -6.169 -0.032 1.000 0.970 454 GLU B C 1
ATOM 9366 O O . GLU B 2 454 ? 16.153 -7.080 0.499 1.000 0.970 454 GLU B O 1
ATOM 9378 N N . LEU B 2 455 ? 16.640 -4.893 0.354 1.000 0.990 455 LEU B N 1
ATOM 9379 C CA . LEU B 2 455 ? 15.687 -4.488 1.396 1.000 0.990 455 LEU B CA 1
ATOM 9380 C C . LEU B 2 455 ? 14.265 -4.935 1.039 1.000 0.990 455 LEU B C 1
ATOM 9381 O O . LEU B 2 455 ? 13.596 -5.580 1.845 1.000 0.990 455 LEU B O 1
ATOM 9397 N N . GLY B 2 456 ? 13.811 -4.620 -0.176 1.000 0.970 456 GLY B N 1
ATOM 9398 C CA . GLY B 2 456 ? 12.471 -4.957 -0.644 1.000 0.970 456 GLY B CA 1
ATOM 9399 C C . GLY B 2 456 ? 12.198 -6.461 -0.640 1.000 0.970 456 GLY B C 1
ATOM 9400 O O . GLY B 2 456 ? 11.108 -6.877 -0.244 1.000 0.970 456 GLY B O 1
ATOM 9404 N N . GLU B 2 457 ? 13.181 -7.283 -1.016 1.000 0.960 457 GLU B N 1
ATOM 9405 C CA . GLU B 2 457 ? 13.095 -8.749 -0.981 1.000 0.960 457 GLU B CA 1
ATOM 9406 C C . GLU B 2 457 ? 12.927 -9.275 0.450 1.000 0.960 457 GLU B C 1
ATOM 9407 O O . GLU B 2 457 ? 12.009 -10.058 0.714 1.000 0.960 457 GLU B O 1
ATOM 9419 N N . TRP B 2 458 ? 13.745 -8.799 1.392 1.000 0.980 458 TRP B N 1
ATOM 9420 C CA . TRP B 2 458 ? 13.660 -9.195 2.801 1.000 0.980 458 TRP B CA 1
ATOM 9421 C C . TRP B 2 458 ? 12.362 -8.723 3.467 1.000 0.980 458 TRP B C 1
ATOM 9422 O O . TRP B 2 458 ? 11.672 -9.516 4.117 1.000 0.980 458 TRP B O 1
ATOM 9443 N N . MET B 2 459 ? 11.981 -7.461 3.254 1.000 0.990 459 MET B N 1
ATOM 9444 C CA . MET B 2 459 ? 10.740 -6.888 3.785 1.000 0.990 459 MET B CA 1
ATOM 9445 C C . MET B 2 459 ? 9.512 -7.611 3.227 1.000 0.990 459 MET B C 1
ATOM 9446 O O . MET B 2 459 ? 8.593 -7.951 3.976 1.000 0.990 459 MET B O 1
ATOM 9460 N N . THR B 2 460 ? 9.502 -7.907 1.924 1.000 0.950 460 THR B N 1
ATOM 9461 C CA . THR B 2 460 ? 8.398 -8.632 1.281 1.000 0.950 460 THR B CA 1
ATOM 9462 C C . THR B 2 460 ? 8.287 -10.061 1.798 1.000 0.950 460 THR B C 1
ATOM 9463 O O . THR B 2 460 ? 7.179 -10.503 2.108 1.000 0.950 460 THR B O 1
ATOM 9474 N N . ALA B 2 461 ? 9.411 -10.769 1.932 1.000 0.950 461 ALA B N 1
ATOM 9475 C CA . ALA B 2 461 ? 9.431 -12.167 2.354 1.000 0.950 461 ALA B CA 1
ATOM 9476 C C . ALA B 2 461 ? 9.011 -12.371 3.819 1.000 0.950 461 ALA B C 1
ATOM 9477 O O . ALA B 2 461 ? 8.387 -13.386 4.126 1.000 0.950 461 ALA B O 1
ATOM 9484 N N . ASN B 2 462 ? 9.340 -11.430 4.713 1.000 0.980 462 ASN B N 1
ATOM 9485 C CA . ASN B 2 462 ? 9.249 -11.663 6.161 1.000 0.980 462 ASN B CA 1
ATOM 9486 C C . ASN B 2 462 ? 8.322 -10.695 6.917 1.000 0.980 462 ASN B C 1
ATOM 9487 O O . ASN B 2 462 ? 7.952 -10.983 8.057 1.000 0.980 462 ASN B O 1
ATOM 9498 N N . VAL B 2 463 ? 7.939 -9.557 6.321 1.000 0.980 463 VAL B N 1
ATOM 9499 C CA . VAL B 2 463 ? 7.233 -8.455 7.013 1.000 0.980 463 VAL B CA 1
ATOM 9500 C C . VAL B 2 463 ? 5.899 -8.100 6.331 1.000 0.980 463 VAL B C 1
ATOM 9501 O O . VAL B 2 463 ? 5.359 -7.010 6.508 1.000 0.980 463 VAL B O 1
ATOM 9514 N N . THR B 2 464 ? 5.322 -9.027 5.557 1.000 0.960 464 THR B N 1
ATOM 9515 C CA . THR B 2 464 ? 4.040 -8.831 4.853 1.000 0.960 464 THR B CA 1
ATOM 9516 C C . THR B 2 464 ? 2.906 -9.673 5.452 1.000 0.960 464 THR B C 1
ATOM 9517 O O . THR B 2 464 ? 2.406 -9.325 6.526 1.000 0.960 464 THR B O 1
ATOM 9528 N N . VAL B 2 465 ? 2.476 -10.740 4.765 1.000 0.940 465 VAL B N 1
ATOM 9529 C CA . VAL B 2 465 ? 1.230 -11.490 5.025 1.000 0.940 465 VAL B CA 1
ATOM 9530 C C . VAL B 2 465 ? 1.336 -12.408 6.241 1.000 0.940 465 VAL B C 1
ATOM 9531 O O . VAL B 2 465 ? 0.415 -12.452 7.051 1.000 0.940 465 VAL B O 1
ATOM 9544 N N . VAL B 2 466 ? 2.440 -13.145 6.364 1.000 0.960 466 VAL B N 1
ATOM 9545 C CA . VAL B 2 466 ? 2.694 -14.103 7.448 1.000 0.960 466 VAL B CA 1
ATOM 9546 C C . VAL B 2 466 ? 4.054 -13.788 8.046 1.000 0.960 466 VAL B C 1
ATOM 9547 O O . VAL B 2 466 ? 5.027 -13.638 7.307 1.000 0.960 466 VAL B O 1
ATOM 9560 N N . ARG B 2 467 ? 4.123 -13.656 9.372 1.000 0.980 467 ARG B N 1
ATOM 9561 C CA . ARG B 2 467 ? 5.330 -13.198 10.067 1.000 0.980 467 ARG B CA 1
ATOM 9562 C C . ARG B 2 467 ? 5.699 -14.169 11.180 1.000 0.980 467 ARG B C 1
ATOM 9563 O O . ARG B 2 467 ? 4.840 -14.574 11.955 1.000 0.980 467 ARG B O 1
ATOM 9584 N N . HIS B 2 468 ? 6.981 -14.503 11.272 1.000 0.980 468 HIS B N 1
ATOM 9585 C CA . HIS B 2 468 ? 7.544 -15.329 12.340 1.000 0.980 468 HIS B CA 1
ATOM 9586 C C . HIS B 2 468 ? 8.624 -14.534 13.070 1.000 0.980 468 HIS B C 1
ATOM 9587 O O . HIS B 2 468 ? 9.406 -13.830 12.427 1.000 0.980 468 HIS B O 1
ATOM 9601 N N . ASN B 2 469 ? 8.668 -14.619 14.402 1.000 0.990 469 ASN B N 1
ATOM 9602 C CA . ASN B 2 469 ? 9.554 -13.777 15.217 1.000 0.990 469 ASN B CA 1
ATOM 9603 C C . ASN B 2 469 ? 11.040 -13.976 14.881 1.000 0.990 469 ASN B C 1
ATOM 9604 O O . ASN B 2 469 ? 11.782 -12.998 14.817 1.000 0.990 469 ASN B O 1
ATOM 9615 N N . ASP B 2 470 ? 11.466 -15.210 14.607 1.000 0.990 470 ASP B N 1
ATOM 9616 C CA . ASP B 2 470 ? 12.842 -15.516 14.204 1.000 0.990 470 ASP B CA 1
ATOM 9617 C C . ASP B 2 470 ? 13.210 -14.853 12.865 1.000 0.990 470 ASP B C 1
ATOM 9618 O O . ASP B 2 470 ? 14.310 -14.321 12.708 1.000 0.990 470 ASP B O 1
ATOM 9627 N N . LYS B 2 471 ? 12.281 -14.838 11.901 1.000 0.990 471 LYS B N 1
ATOM 9628 C CA . LYS B 2 471 ? 12.472 -14.180 10.603 1.000 0.990 471 LYS B CA 1
ATOM 9629 C C . LYS B 2 471 ? 12.414 -12.660 10.695 1.000 0.990 471 LYS B C 1
ATOM 9630 O O . LYS B 2 471 ? 13.152 -12.000 9.967 1.000 0.990 471 LYS B O 1
ATOM 9649 N N . LEU B 2 472 ? 11.580 -12.104 11.576 1.000 0.990 472 LEU B N 1
ATOM 9650 C CA . LEU B 2 472 ? 11.544 -10.663 11.849 1.000 0.990 472 LEU B CA 1
ATOM 9651 C C . LEU B 2 472 ? 12.880 -10.188 12.429 1.000 0.990 472 LEU B C 1
ATOM 9652 O O . LEU B 2 472 ? 13.437 -9.218 11.923 1.000 0.990 472 LEU B O 1
ATOM 9668 N N . LEU B 2 473 ? 13.442 -10.916 13.400 1.000 0.990 473 LEU B N 1
ATOM 9669 C CA . LEU B 2 473 ? 14.766 -10.613 13.956 1.000 0.990 473 LEU B CA 1
ATOM 9670 C C . LEU B 2 473 ? 15.869 -10.693 12.897 1.000 0.990 473 LEU B C 1
ATOM 9671 O O . LEU B 2 473 ? 16.608 -9.732 12.721 1.000 0.990 473 LEU B O 1
ATOM 9687 N N . LYS B 2 474 ? 15.911 -11.775 12.107 1.000 0.990 474 LYS B N 1
ATOM 9688 C CA . LYS B 2 474 ? 16.863 -11.892 10.985 1.000 0.990 474 LYS B CA 1
ATOM 9689 C C . LYS B 2 474 ? 16.707 -10.770 9.957 1.000 0.990 474 LYS B C 1
ATOM 9690 O O . LYS B 2 474 ? 17.667 -10.415 9.281 1.000 0.990 474 LYS B O 1
ATOM 9709 N N . THR B 2 475 ? 15.496 -10.240 9.802 1.000 0.990 475 THR B N 1
ATOM 9710 C CA . THR B 2 475 ? 15.243 -9.108 8.909 1.000 0.990 475 THR B CA 1
ATOM 9711 C C . THR B 2 475 ? 15.784 -7.812 9.500 1.000 0.990 475 THR B C 1
ATOM 9712 O O . THR B 2 475 ? 16.407 -7.063 8.758 1.000 0.990 475 THR B O 1
ATOM 9723 N N . ASP B 2 476 ? 15.635 -7.560 10.806 1.000 0.990 476 ASP B N 1
ATOM 9724 C CA . ASP B 2 476 ? 16.283 -6.403 11.447 1.000 0.990 476 ASP B CA 1
ATOM 9725 C C . ASP B 2 476 ? 17.812 -6.500 11.378 1.000 0.990 476 ASP B C 1
ATOM 9726 O O . ASP B 2 476 ? 18.456 -5.514 11.025 1.000 0.990 476 ASP B O 1
ATOM 9735 N N . ASP B 2 477 ? 18.388 -7.689 11.589 1.000 0.990 477 ASP B N 1
ATOM 9736 C CA . ASP B 2 477 ? 19.826 -7.924 11.396 1.000 0.990 477 ASP B CA 1
ATOM 9737 C C . ASP B 2 477 ? 20.257 -7.573 9.963 1.000 0.990 477 ASP B C 1
ATOM 9738 O O . ASP B 2 477 ? 21.253 -6.877 9.752 1.000 0.990 477 ASP B O 1
ATOM 9747 N N . LYS B 2 478 ? 19.477 -7.992 8.956 1.000 0.990 478 LYS B N 1
ATOM 9748 C CA . LYS B 2 478 ? 19.750 -7.640 7.558 1.000 0.990 478 LYS B CA 1
ATOM 9749 C C . LYS B 2 478 ? 19.601 -6.141 7.298 1.000 0.990 478 LYS B C 1
ATOM 9750 O O . LYS B 2 478 ? 20.401 -5.583 6.554 1.000 0.990 478 LYS B O 1
ATOM 9769 N N . ILE B 2 479 ? 18.611 -5.467 7.884 1.000 0.990 479 ILE B N 1
ATOM 9770 C CA . ILE B 2 479 ? 18.454 -4.012 7.740 1.000 0.990 479 ILE B CA 1
ATOM 9771 C C . ILE B 2 479 ? 19.673 -3.297 8.331 1.000 0.990 479 ILE B C 1
ATOM 9772 O O . ILE B 2 479 ? 20.218 -2.406 7.684 1.000 0.990 479 ILE B O 1
ATOM 9788 N N . GLN B 2 480 ? 20.147 -3.718 9.505 1.000 0.990 480 GLN B N 1
ATOM 9789 C CA . GLN B 2 480 ? 21.369 -3.186 10.110 1.000 0.990 480 GLN B CA 1
ATOM 9790 C C . GLN B 2 480 ? 22.608 -3.441 9.229 1.000 0.990 480 GLN B C 1
ATOM 9791 O O . GLN B 2 480 ? 23.408 -2.527 9.029 1.000 0.990 480 GLN B O 1
ATOM 9805 N N . GLU B 2 481 ? 22.749 -4.629 8.627 1.000 0.990 481 GLU B N 1
ATOM 9806 C CA . GLU B 2 481 ? 23.798 -4.905 7.627 1.000 0.990 481 GLU B CA 1
ATOM 9807 C C . GLU B 2 481 ? 23.714 -3.926 6.441 1.000 0.990 481 GLU B C 1
ATOM 9808 O O . GLU B 2 481 ? 24.725 -3.357 6.025 1.000 0.990 481 GLU B O 1
ATOM 9820 N N . LEU B 2 482 ? 22.510 -3.690 5.908 1.000 0.990 482 LEU B N 1
ATOM 9821 C CA . LEU B 2 482 ? 22.283 -2.755 4.803 1.000 0.990 482 LEU B CA 1
ATOM 9822 C C . LEU B 2 482 ? 22.584 -1.301 5.194 1.000 0.990 482 LEU B C 1
ATOM 9823 O O . LEU B 2 482 ? 23.117 -0.565 4.368 1.000 0.990 482 LEU B O 1
ATOM 9839 N N . MET B 2 483 ? 22.306 -0.887 6.434 1.000 0.990 483 MET B N 1
ATOM 9840 C CA . MET B 2 483 ? 22.700 0.430 6.961 1.000 0.990 483 MET B CA 1
ATOM 9841 C C . MET B 2 483 ? 24.219 0.596 7.019 1.000 0.990 483 MET B C 1
ATOM 9842 O O . MET B 2 483 ? 24.725 1.703 6.845 1.000 0.990 483 MET B O 1
ATOM 9856 N N . GLU B 2 484 ? 24.959 -0.494 7.203 1.000 0.980 484 GLU B N 1
ATOM 9857 C CA . GLU B 2 484 ? 26.417 -0.445 7.198 1.000 0.980 484 GLU B CA 1
ATOM 9858 C C . GLU B 2 484 ? 27.003 -0.483 5.790 1.000 0.980 484 GLU B C 1
ATOM 9859 O O . GLU B 2 484 ? 27.954 0.242 5.486 1.000 0.980 484 GLU B O 1
ATOM 9871 N N . ARG B 2 485 ? 26.374 -1.234 4.883 1.000 0.980 485 ARG B N 1
ATOM 9872 C CA . ARG B 2 485 ? 26.679 -1.193 3.445 1.000 0.980 485 ARG B CA 1
ATOM 9873 C C . ARG B 2 485 ? 26.300 0.146 2.808 1.000 0.980 485 ARG B C 1
ATOM 9874 O O . ARG B 2 485 ? 26.997 0.582 1.897 1.000 0.980 485 ARG B O 1
ATOM 9895 N N . PHE B 2 486 ? 25.286 0.848 3.326 1.000 0.980 486 PHE B N 1
ATOM 9896 C CA . PHE B 2 486 ? 24.902 2.196 2.889 1.000 0.980 486 PHE B CA 1
ATOM 9897 C C . PHE B 2 486 ? 26.101 3.149 2.868 1.000 0.980 486 PHE B C 1
ATOM 9898 O O . PHE B 2 486 ? 26.289 3.883 1.905 1.000 0.980 486 PHE B O 1
ATOM 9915 N N . LYS B 2 487 ? 26.972 3.081 3.883 1.000 0.970 487 LYS B N 1
ATOM 9916 C CA . LYS B 2 487 ? 28.180 3.920 4.001 1.000 0.970 487 LYS B CA 1
ATOM 9917 C C . LYS B 2 487 ? 29.183 3.722 2.858 1.000 0.970 487 LYS B C 1
ATOM 9918 O O . LYS B 2 487 ? 30.103 4.518 2.719 1.000 0.970 487 LYS B O 1
ATOM 9937 N N . LYS B 2 488 ? 29.029 2.656 2.069 1.000 0.970 488 LYS B N 1
ATOM 9938 C CA . LYS B 2 488 ? 29.875 2.304 0.925 1.000 0.970 488 LYS B CA 1
ATOM 9939 C C . LYS B 2 488 ? 29.157 2.476 -0.413 1.000 0.970 488 LYS B C 1
ATOM 9940 O O . LYS B 2 488 ? 29.616 1.912 -1.402 1.000 0.970 488 LYS B O 1
ATOM 9959 N N . ILE B 2 489 ? 28.036 3.193 -0.465 1.000 0.960 489 ILE B N 1
ATOM 9960 C CA . ILE B 2 489 ? 27.403 3.549 -1.741 1.000 0.960 489 ILE B CA 1
ATOM 9961 C C . ILE B 2 489 ? 28.343 4.457 -2.546 1.000 0.960 489 ILE B C 1
ATOM 9962 O O . ILE B 2 489 ? 29.120 5.216 -1.973 1.000 0.960 489 ILE B O 1
ATOM 9978 N N . ASN B 2 490 ? 28.271 4.370 -3.870 1.000 0.920 490 ASN B N 1
ATOM 9979 C CA . ASN B 2 490 ? 28.934 5.292 -4.785 1.000 0.920 490 ASN B CA 1
ATOM 9980 C C . ASN B 2 490 ? 27.920 6.224 -5.462 1.000 0.920 490 ASN B C 1
ATOM 9981 O O . ASN B 2 490 ? 26.889 5.765 -5.966 1.000 0.920 490 ASN B O 1
ATOM 9992 N N . ILE B 2 491 ? 28.231 7.519 -5.503 1.000 0.880 491 ILE B N 1
ATOM 9993 C CA . ILE B 2 491 ? 27.556 8.502 -6.352 1.000 0.880 491 ILE B CA 1
ATOM 9994 C C . ILE B 2 491 ? 28.364 8.704 -7.643 1.000 0.880 491 ILE B C 1
ATOM 9995 O O . ILE B 2 491 ? 29.213 9.587 -7.747 1.000 0.880 491 ILE B O 1
ATOM 10011 N N . ASN B 2 492 ? 28.057 7.888 -8.655 1.000 0.740 492 ASN B N 1
ATOM 10012 C CA . ASN B 2 492 ? 28.707 7.953 -9.970 1.000 0.740 492 ASN B CA 1
ATOM 10013 C C . ASN B 2 492 ? 28.393 9.260 -10.708 1.000 0.740 492 ASN B C 1
ATOM 10014 O O . ASN B 2 492 ? 29.281 9.939 -11.232 1.000 0.740 492 ASN B O 1
ATOM 10025 N N . ASP B 2 493 ? 27.108 9.613 -10.758 1.000 0.690 493 ASP B N 1
ATOM 10026 C CA . ASP B 2 493 ? 26.666 10.873 -11.331 1.000 0.690 493 ASP B CA 1
ATOM 10027 C C . ASP B 2 493 ? 26.971 12.007 -10.351 1.000 0.690 493 ASP B C 1
ATOM 10028 O O . ASP B 2 493 ? 26.277 12.202 -9.358 1.000 0.690 493 ASP B O 1
ATOM 10037 N N . THR B 2 494 ? 28.014 12.776 -10.639 1.000 0.680 494 THR B N 1
ATOM 10038 C CA . THR B 2 494 ? 28.412 13.947 -9.844 1.000 0.680 494 THR B CA 1
ATOM 10039 C C . THR B 2 494 ? 27.846 15.251 -10.403 1.000 0.680 494 THR B C 1
ATOM 10040 O O . THR B 2 494 ? 28.246 16.349 -9.992 1.000 0.680 494 THR B O 1
ATOM 10051 N N . THR B 2 495 ? 26.902 15.172 -11.346 1.000 0.680 495 THR B N 1
ATOM 10052 C CA . THR B 2 495 ? 26.258 16.362 -11.889 1.000 0.680 495 THR B CA 1
ATOM 10053 C C . THR B 2 495 ? 25.517 17.122 -10.793 1.000 0.680 495 THR B C 1
ATOM 10054 O O . THR B 2 495 ? 24.877 16.564 -9.901 1.000 0.680 495 THR B O 1
ATOM 10065 N N . LYS B 2 496 ? 25.607 18.451 -10.864 1.000 0.700 496 LYS B N 1
ATOM 10066 C CA . LYS B 2 496 ? 24.943 19.361 -9.922 1.000 0.700 496 LYS B CA 1
ATOM 10067 C C . LYS B 2 496 ? 23.516 19.727 -10.346 1.000 0.700 496 LYS B C 1
ATOM 10068 O O . LYS B 2 496 ? 22.946 20.661 -9.799 1.000 0.700 496 LYS B O 1
ATOM 10087 N N . TRP B 2 497 ? 22.949 19.040 -11.337 1.000 0.740 497 TRP B N 1
ATOM 10088 C CA . TRP B 2 497 ? 21.623 19.325 -11.888 1.000 0.740 497 TRP B CA 1
ATOM 10089 C C . TRP B 2 497 ? 20.850 18.018 -12.054 1.000 0.740 497 TRP B C 1
ATOM 10090 O O . TRP B 2 497 ? 21.384 17.050 -12.576 1.000 0.740 497 TRP B O 1
ATOM 10111 N N . SER B 2 498 ? 19.603 17.978 -11.581 1.000 0.720 498 SER B N 1
ATOM 10112 C CA . SER B 2 498 ? 18.708 16.810 -11.676 1.000 0.720 498 SER B CA 1
ATOM 10113 C C . SER B 2 498 ? 19.307 15.428 -11.285 1.000 0.720 498 SER B C 1
ATOM 10114 O O . SER B 2 498 ? 18.883 14.402 -11.820 1.000 0.720 498 SER B O 1
ATOM 10122 N N . ASN B 2 499 ? 20.245 15.386 -10.330 1.000 0.780 499 ASN B N 1
ATOM 10123 C CA . ASN B 2 499 ? 20.919 14.198 -9.795 1.000 0.780 499 ASN B CA 1
ATOM 10124 C C . ASN B 2 499 ? 19.977 13.239 -9.027 1.000 0.780 499 ASN B C 1
ATOM 10125 O O . ASN B 2 499 ? 19.822 13.309 -7.804 1.000 0.780 499 ASN B O 1
ATOM 10136 N N . GLN B 2 500 ? 19.336 12.327 -9.763 1.000 0.840 500 GLN B N 1
ATOM 10137 C CA . GLN B 2 500 ? 18.400 11.326 -9.226 1.000 0.840 500 GLN B CA 1
ATOM 10138 C C . GLN B 2 500 ? 19.084 10.292 -8.316 1.000 0.840 500 GLN B C 1
ATOM 10139 O O . GLN B 2 500 ? 18.452 9.788 -7.389 1.000 0.840 500 GLN B O 1
ATOM 10153 N N . GLY B 2 501 ? 20.358 9.969 -8.568 1.000 0.870 501 GLY B N 1
ATOM 10154 C CA . GLY B 2 501 ? 21.109 8.974 -7.797 1.000 0.870 501 GLY B CA 1
ATOM 10155 C C . GLY B 2 501 ? 21.324 9.416 -6.352 1.000 0.870 501 GLY B C 1
ATOM 10156 O O . GLY B 2 501 ? 20.910 8.719 -5.428 1.000 0.870 501 GLY B O 1
ATOM 10160 N N . ALA B 2 502 ? 21.876 10.615 -6.153 1.000 0.920 502 ALA B N 1
ATOM 10161 C CA . ALA B 2 502 ? 22.107 11.174 -4.821 1.000 0.920 502 ALA B CA 1
ATOM 10162 C C . ALA B 2 502 ? 20.801 11.385 -4.035 1.000 0.920 502 ALA B C 1
ATOM 10163 O O . ALA B 2 502 ? 20.728 11.084 -2.840 1.000 0.920 502 ALA B O 1
ATOM 10170 N N . MET B 2 503 ? 19.735 11.825 -4.712 1.000 0.930 503 MET B N 1
ATOM 10171 C CA . MET B 2 503 ? 18.393 11.892 -4.123 1.000 0.930 503 MET B CA 1
ATOM 10172 C C . MET B 2 503 ? 17.914 10.530 -3.618 1.000 0.930 503 MET B C 1
ATOM 10173 O O . MET B 2 503 ? 17.465 10.415 -2.476 1.000 0.930 503 MET B O 1
ATOM 10187 N N . PHE B 2 504 ? 17.989 9.502 -4.465 1.000 0.940 504 PHE B N 1
ATOM 10188 C CA . PHE B 2 504 ? 17.537 8.166 -4.098 1.000 0.940 504 PHE B CA 1
ATOM 10189 C C . PHE B 2 504 ? 18.356 7.608 -2.931 1.000 0.940 504 PHE B C 1
ATOM 10190 O O . PHE B 2 504 ? 17.777 7.054 -1.999 1.000 0.940 504 PHE B O 1
ATOM 10207 N N . THR B 2 505 ? 19.673 7.840 -2.916 1.000 0.960 505 THR B N 1
ATOM 10208 C CA . THR B 2 505 ? 20.550 7.503 -1.785 1.000 0.960 505 THR B CA 1
ATOM 10209 C C . THR B 2 505 ? 20.072 8.164 -0.488 1.000 0.960 505 THR B C 1
ATOM 10210 O O . THR B 2 505 ? 19.911 7.476 0.520 1.000 0.960 505 THR B O 1
ATOM 10221 N N . ARG B 2 506 ? 19.722 9.458 -0.492 1.000 0.970 506 ARG B N 1
ATOM 10222 C CA . ARG B 2 506 ? 19.132 10.118 0.691 1.000 0.970 506 ARG B CA 1
ATOM 10223 C C . ARG B 2 506 ? 17.836 9.444 1.143 1.000 0.970 506 ARG B C 1
ATOM 10224 O O . ARG B 2 506 ? 17.675 9.124 2.320 1.000 0.970 506 ARG B O 1
ATOM 10245 N N . GLN B 2 507 ? 16.909 9.228 0.214 1.000 0.980 507 GLN B N 1
ATOM 10246 C CA . GLN B 2 507 ? 15.615 8.608 0.512 1.000 0.980 507 GLN B CA 1
ATOM 10247 C C . GLN B 2 507 ? 15.777 7.178 1.032 1.000 0.980 507 GLN B C 1
ATOM 10248 O O . GLN B 2 507 ? 15.009 6.754 1.891 1.000 0.980 507 GLN B O 1
ATOM 10262 N N . PHE B 2 508 ? 16.781 6.446 0.551 1.000 0.980 508 PHE B N 1
ATOM 10263 C CA . PHE B 2 508 ? 17.065 5.086 0.982 1.000 0.980 508 PHE B CA 1
ATOM 10264 C C . PHE B 2 508 ? 17.529 5.013 2.439 1.000 0.980 508 PHE B C 1
ATOM 10265 O O . PHE B 2 508 ? 17.023 4.169 3.177 1.000 0.980 508 PHE B O 1
ATOM 10282 N N . SER B 2 509 ? 18.368 5.947 2.898 1.000 0.980 509 SER B N 1
ATOM 10283 C CA . SER B 2 509 ? 18.697 6.071 4.331 1.000 0.980 509 SER B CA 1
ATOM 10284 C C . SER B 2 509 ? 17.431 6.210 5.188 1.000 0.980 509 SER B C 1
ATOM 10285 O O . SER B 2 509 ? 17.222 5.486 6.163 1.000 0.980 509 SER B O 1
ATOM 10293 N N . ASN B 2 510 ? 16.507 7.068 4.752 1.000 0.990 510 ASN B N 1
ATOM 10294 C CA . ASN B 2 510 ? 15.230 7.279 5.428 1.000 0.990 510 ASN B CA 1
ATOM 10295 C C . ASN B 2 510 ? 14.303 6.048 5.374 1.000 0.990 510 ASN B C 1
ATOM 10296 O O . ASN B 2 510 ? 13.558 5.799 6.327 1.000 0.990 510 ASN B O 1
ATOM 10307 N N . MET B 2 511 ? 14.348 5.273 4.284 1.000 0.990 511 MET B N 1
ATOM 10308 C CA . MET B 2 511 ? 13.620 4.006 4.147 1.000 0.990 511 MET B CA 1
ATOM 10309 C C . MET B 2 511 ? 14.126 2.955 5.137 1.000 0.990 511 MET B C 1
ATOM 10310 O O . MET B 2 511 ? 13.307 2.271 5.746 1.000 0.990 511 MET B O 1
ATOM 10324 N N . LEU B 2 512 ? 15.444 2.855 5.340 1.000 0.990 512 LEU B N 1
ATOM 10325 C CA . LEU B 2 512 ? 16.044 1.921 6.299 1.000 0.990 512 LEU B CA 1
ATOM 10326 C C . LEU B 2 512 ? 15.577 2.208 7.733 1.000 0.990 512 LEU B C 1
ATOM 10327 O O . LEU B 2 512 ? 15.195 1.280 8.443 1.000 0.990 512 LEU B O 1
ATOM 10343 N N . GLN B 2 513 ? 15.511 3.485 8.127 1.000 0.990 513 GLN B N 1
ATOM 10344 C CA . GLN B 2 513 ? 15.000 3.887 9.446 1.000 0.990 513 GLN B CA 1
ATOM 10345 C C . GLN B 2 513 ? 13.559 3.403 9.676 1.000 0.990 513 GLN B C 1
ATOM 10346 O O . GLN B 2 513 ? 13.264 2.740 10.672 1.000 0.990 513 GLN B O 1
ATOM 10360 N N . LEU B 2 514 ? 12.655 3.655 8.722 1.000 0.990 514 LEU B N 1
ATOM 10361 C CA . LEU B 2 514 ? 11.268 3.188 8.834 1.000 0.990 514 LEU B CA 1
ATOM 10362 C C . LEU B 2 514 ? 11.138 1.666 8.705 1.000 0.990 514 LEU B C 1
ATOM 10363 O O . LEU B 2 514 ? 10.268 1.082 9.347 1.000 0.990 514 LEU B O 1
ATOM 10379 N N . ALA B 2 515 ? 11.997 0.996 7.934 1.000 0.990 515 ALA B N 1
ATOM 10380 C CA . ALA B 2 515 ? 11.991 -0.462 7.842 1.000 0.990 515 ALA B CA 1
ATOM 10381 C C . ALA B 2 515 ? 12.216 -1.117 9.215 1.000 0.990 515 ALA B C 1
ATOM 10382 O O . ALA B 2 515 ? 11.530 -2.090 9.544 1.000 0.990 515 ALA B O 1
ATOM 10389 N N . ARG B 2 516 ? 13.102 -0.549 10.047 1.000 0.990 516 ARG B N 1
ATOM 10390 C CA . ARG B 2 516 ? 13.312 -1.002 11.433 1.000 0.990 516 ARG B CA 1
ATOM 10391 C C . ARG B 2 516 ? 12.100 -0.746 12.316 1.000 0.990 516 ARG B C 1
ATOM 10392 O O . ARG B 2 516 ? 11.688 -1.647 13.040 1.000 0.990 516 ARG B O 1
ATOM 10413 N N . VAL B 2 517 ? 11.484 0.435 12.211 1.000 0.990 517 VAL B N 1
ATOM 10414 C CA . VAL B 2 517 ? 10.233 0.756 12.925 1.000 0.990 517 VAL B CA 1
ATOM 10415 C C . VAL B 2 517 ? 9.148 -0.282 12.620 1.000 0.990 517 VAL B C 1
ATOM 10416 O O . VAL B 2 517 ? 8.549 -0.836 13.541 1.000 0.990 517 VAL B O 1
ATOM 10429 N N . ILE B 2 518 ? 8.932 -0.600 11.341 1.000 0.990 518 ILE B N 1
ATOM 10430 C CA . ILE B 2 518 ? 7.926 -1.578 10.895 1.000 0.990 518 ILE B CA 1
ATOM 10431 C C . ILE B 2 518 ? 8.270 -2.989 11.400 1.000 0.990 518 ILE B C 1
ATOM 10432 O O . ILE B 2 518 ? 7.402 -3.695 11.920 1.000 0.990 518 ILE B O 1
ATOM 10448 N N . THR B 2 519 ? 9.530 -3.410 11.251 1.000 0.990 519 THR B N 1
ATOM 10449 C CA . THR B 2 519 ? 9.983 -4.777 11.560 1.000 0.990 519 THR B CA 1
ATOM 10450 C C . THR B 2 519 ? 9.994 -5.051 13.059 1.000 0.990 519 THR B C 1
ATOM 10451 O O . THR B 2 519 ? 9.451 -6.066 13.498 1.000 0.990 519 THR B O 1
ATOM 10462 N N . LEU B 2 520 ? 10.553 -4.142 13.861 1.000 0.990 520 LEU B N 1
ATOM 10463 C CA . LEU B 2 520 ? 10.627 -4.298 15.314 1.000 0.990 520 LEU B CA 1
ATOM 10464 C C . LEU B 2 520 ? 9.273 -4.058 15.988 1.000 0.990 520 LEU B C 1
ATOM 10465 O O . LEU B 2 520 ? 8.937 -4.768 16.936 1.000 0.990 520 LEU B O 1
ATOM 10481 N N . GLY B 2 521 ? 8.444 -3.157 15.447 1.000 0.990 521 GLY B N 1
ATOM 10482 C CA . GLY B 2 521 ? 7.048 -3.025 15.872 1.000 0.990 521 GLY B CA 1
ATOM 10483 C C . GLY B 2 521 ? 6.286 -4.333 15.657 1.000 0.990 521 GLY B C 1
ATOM 10484 O O . GLY B 2 521 ? 5.593 -4.820 16.552 1.000 0.990 521 GLY B O 1
ATOM 10488 N N . ALA B 2 522 ? 6.498 -4.976 14.502 1.000 0.990 522 ALA B N 1
ATOM 10489 C CA . ALA B 2 522 ? 5.918 -6.280 14.218 1.000 0.990 522 ALA B CA 1
ATOM 10490 C C . ALA B 2 522 ? 6.490 -7.371 15.127 1.000 0.990 522 ALA B C 1
ATOM 10491 O O . ALA B 2 522 ? 5.739 -8.249 15.529 1.000 0.990 522 ALA B O 1
ATOM 10498 N N . TYR B 2 523 ? 7.786 -7.354 15.448 1.000 0.990 523 TYR B N 1
ATOM 10499 C CA . TYR B 2 523 ? 8.413 -8.338 16.336 1.000 0.990 523 TYR B CA 1
ATOM 10500 C C . TYR B 2 523 ? 7.830 -8.271 17.749 1.000 0.990 523 TYR B C 1
ATOM 10501 O O . TYR B 2 523 ? 7.443 -9.308 18.287 1.000 0.990 523 TYR B O 1
ATOM 10519 N N . ASN B 2 524 ? 7.677 -7.066 18.300 1.000 0.990 524 ASN B N 1
ATOM 10520 C CA . ASN B 2 524 ? 7.192 -6.870 19.662 1.000 0.990 524 ASN B CA 1
ATOM 10521 C C . ASN B 2 524 ? 5.732 -7.303 19.840 1.000 0.990 524 ASN B C 1
ATOM 10522 O O . ASN B 2 524 ? 5.412 -7.951 20.835 1.000 0.990 524 ASN B O 1
ATOM 10533 N N . ARG B 2 525 ? 4.854 -6.990 18.876 1.000 0.990 525 ARG B N 1
ATOM 10534 C CA . ARG B 2 525 ? 3.419 -7.299 18.953 1.000 0.990 525 ARG B CA 1
ATOM 10535 C C . ARG B 2 525 ? 3.159 -8.800 18.824 1.000 0.990 525 ARG B C 1
ATOM 10536 O O . ARG B 2 525 ? 3.161 -9.345 17.725 1.000 0.990 525 ARG B O 1
ATOM 10557 N N . ASN B 2 526 ? 2.954 -9.496 19.938 1.000 0.990 526 ASN B N 1
ATOM 10558 C CA . ASN B 2 526 ? 2.682 -10.940 19.967 1.000 0.990 526 ASN B CA 1
ATOM 10559 C C . ASN B 2 526 ? 1.173 -11.222 20.045 1.000 0.990 526 ASN B C 1
ATOM 10560 O O . ASN B 2 526 ? 0.653 -11.731 21.034 1.000 0.990 526 ASN B O 1
ATOM 10571 N N . GLU B 2 527 ? 0.480 -10.874 18.965 1.000 0.990 527 GLU B N 1
ATOM 10572 C CA . GLU B 2 527 ? -0.917 -11.217 18.689 1.000 0.990 527 GLU B CA 1
ATOM 10573 C C . GLU B 2 527 ? -1.124 -11.280 17.169 1.000 0.990 527 GLU B C 1
ATOM 10574 O O . GLU B 2 527 ? -0.219 -10.963 16.394 1.000 0.990 527 GLU B O 1
ATOM 10586 N N . SER B 2 528 ? -2.337 -11.601 16.731 1.000 0.980 528 SER B N 1
ATOM 10587 C CA . SER B 2 528 ? -2.770 -11.375 15.353 1.000 0.980 528 SER B CA 1
ATOM 10588 C C . SER B 2 528 ? -3.978 -10.449 15.320 1.000 0.980 528 SER B C 1
ATOM 10589 O O . SER B 2 528 ? -4.985 -10.693 15.980 1.000 0.980 528 SER B O 1
ATOM 10597 N N . ARG B 2 529 ? -3.903 -9.381 14.524 1.000 0.980 529 ARG B N 1
ATOM 10598 C CA . ARG B 2 529 ? -4.945 -8.353 14.430 1.000 0.980 529 ARG B CA 1
ATOM 10599 C C . ARG B 2 529 ? -4.931 -7.711 13.054 1.000 0.980 529 ARG B C 1
ATOM 10600 O O . ARG B 2 529 ? -3.890 -7.254 12.586 1.000 0.980 529 ARG B O 1
ATOM 10621 N N . GLY B 2 530 ? -6.088 -7.625 12.401 1.000 0.970 530 GLY B N 1
ATOM 10622 C CA . GLY B 2 530 ? -6.184 -7.002 11.082 1.000 0.970 530 GLY B CA 1
ATOM 10623 C C . GLY B 2 530 ? -5.177 -7.587 10.083 1.000 0.970 530 GLY B C 1
ATOM 10624 O O . GLY B 2 530 ? -5.157 -8.796 9.832 1.000 0.970 530 GLY B O 1
ATOM 10628 N N . ALA B 2 531 ? -4.338 -6.709 9.530 1.000 0.980 531 ALA B N 1
ATOM 10629 C CA . ALA B 2 531 ? -3.285 -7.048 8.575 1.000 0.980 531 ALA B CA 1
ATOM 10630 C C . ALA B 2 531 ? -1.998 -7.608 9.219 1.000 0.980 531 ALA B C 1
ATOM 10631 O O . ALA B 2 531 ? -1.125 -8.093 8.502 1.000 0.980 531 ALA B O 1
ATOM 10638 N N . HIS B 2 532 ? -1.864 -7.549 10.547 1.000 0.990 532 HIS B N 1
ATOM 10639 C CA . HIS B 2 532 ? -0.765 -8.171 11.279 1.000 0.990 532 HIS B CA 1
ATOM 10640 C C . HIS B 2 532 ? -1.134 -9.615 11.641 1.000 0.990 532 HIS B C 1
ATOM 10641 O O . HIS B 2 532 ? -2.127 -9.847 12.332 1.000 0.990 532 HIS B O 1
ATOM 10655 N N . TYR B 2 533 ? -0.355 -10.589 11.168 1.000 0.980 533 TYR B N 1
ATOM 10656 C CA . TYR B 2 533 ? -0.603 -12.006 11.431 1.000 0.980 533 TYR B CA 1
ATOM 10657 C C . TYR B 2 533 ? 0.684 -12.755 11.766 1.000 0.980 533 TYR B C 1
ATOM 10658 O O . TYR B 2 533 ? 1.652 -12.729 10.996 1.000 0.980 533 TYR B O 1
ATOM 10676 N N . LYS B 2 534 ? 0.651 -13.455 12.900 1.000 0.980 534 LYS B N 1
ATOM 10677 C CA . LYS B 2 534 ? 1.714 -14.327 13.393 1.000 0.980 534 LYS B CA 1
ATOM 10678 C C . LYS B 2 534 ? 1.146 -15.714 13.685 1.000 0.980 534 LYS B C 1
ATOM 10679 O O . LYS B 2 534 ? 0.329 -15.833 14.594 1.000 0.980 534 LYS B O 1
ATOM 10698 N N . PRO B 2 535 ? 1.592 -16.772 12.989 1.000 0.970 535 PRO B N 1
ATOM 10699 C CA . PRO B 2 535 ? 1.111 -18.130 13.245 1.000 0.970 535 PRO B CA 1
ATOM 10700 C C . PRO B 2 535 ? 1.312 -18.608 14.690 1.000 0.970 535 PRO B C 1
ATOM 10701 O O . PRO B 2 535 ? 0.474 -19.343 15.199 1.000 0.970 535 PRO B O 1
ATOM 10712 N N . ASP B 2 536 ? 2.378 -18.154 15.359 1.000 0.980 536 ASP B N 1
ATOM 10713 C CA . ASP B 2 536 ? 2.679 -18.511 16.756 1.000 0.980 536 ASP B CA 1
ATOM 10714 C C . ASP B 2 536 ? 1.764 -17.792 17.772 1.000 0.980 536 ASP B C 1
ATOM 10715 O O . ASP B 2 536 ? 1.665 -18.207 18.924 1.000 0.980 536 ASP B O 1
ATOM 10724 N N . TYR B 2 537 ? 1.067 -16.734 17.338 1.000 0.980 537 TYR B N 1
ATOM 10725 C CA . TYR B 2 537 ? 0.111 -15.944 18.124 1.000 0.980 537 TYR B CA 1
ATOM 10726 C C . TYR B 2 537 ? -1.138 -15.656 17.268 1.000 0.980 537 TYR B C 1
ATOM 10727 O O . TYR B 2 537 ? -1.372 -14.512 16.871 1.000 0.980 537 TYR B O 1
ATOM 10745 N N . PRO B 2 538 ? -1.923 -16.688 16.905 1.000 0.970 538 PRO B N 1
ATOM 10746 C CA . PRO B 2 538 ? -2.918 -16.594 15.833 1.000 0.970 538 PRO B CA 1
ATOM 10747 C C . PRO B 2 538 ? -4.177 -15.812 16.224 1.000 0.970 538 PRO B C 1
ATOM 10748 O O . PRO B 2 538 ? -4.943 -15.402 15.352 1.000 0.970 538 PRO B O 1
ATOM 10759 N N . GLU B 2 539 ? -4.395 -15.603 17.523 1.000 0.980 539 GLU B N 1
ATOM 10760 C CA . GLU B 2 539 ? -5.564 -14.913 18.057 1.000 0.980 539 GLU B CA 1
ATOM 10761 C C . GLU B 2 539 ? -5.246 -13.451 18.398 1.000 0.980 539 GLU B C 1
ATOM 10762 O O . GLU B 2 539 ? -4.119 -13.081 18.738 1.000 0.980 539 GLU B O 1
ATOM 10774 N N . ARG B 2 540 ? -6.284 -12.619 18.326 1.000 0.980 540 ARG B N 1
ATOM 10775 C CA . ARG B 2 540 ? -6.264 -11.229 18.789 1.000 0.980 540 ARG B CA 1
ATOM 10776 C C . ARG B 2 540 ? -6.225 -11.188 20.320 1.000 0.980 540 ARG B C 1
ATOM 10777 O O . ARG B 2 540 ? -7.001 -11.905 20.950 1.000 0.980 540 ARG B O 1
ATOM 10798 N N . ASN B 2 541 ? -5.393 -10.331 20.915 1.000 0.980 541 ASN B N 1
ATOM 10799 C CA . ASN B 2 541 ? -5.239 -10.200 22.368 1.000 0.980 541 ASN B CA 1
ATOM 10800 C C . ASN B 2 541 ? -5.564 -8.765 22.813 1.000 0.980 541 ASN B C 1
ATOM 10801 O O . ASN B 2 541 ? -4.713 -7.878 22.803 1.000 0.980 541 ASN B O 1
ATOM 10812 N N . ASP B 2 542 ? -6.820 -8.526 23.190 1.000 0.980 542 ASP B N 1
ATOM 10813 C CA . ASP B 2 542 ? -7.249 -7.192 23.616 1.000 0.980 542 ASP B CA 1
ATOM 10814 C C . ASP B 2 542 ? -6.678 -6.789 24.994 1.000 0.980 542 ASP B C 1
ATOM 10815 O O . ASP B 2 542 ? -6.465 -5.601 25.219 1.000 0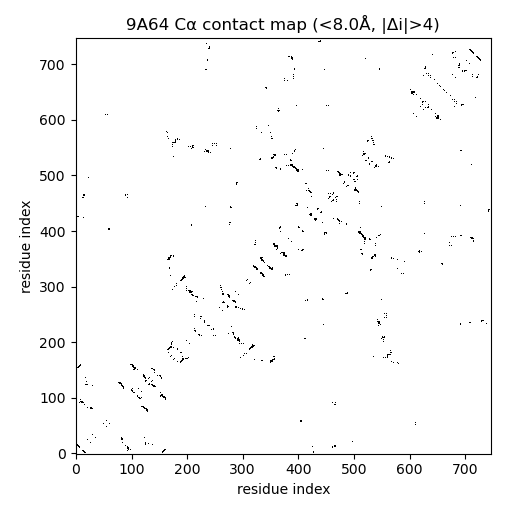.980 542 ASP B O 1
ATOM 10824 N N . ASP B 2 543 ? -6.366 -7.742 25.881 1.000 0.980 543 ASP B N 1
ATOM 10825 C CA . ASP B 2 543 ? -5.881 -7.456 27.243 1.000 0.980 543 ASP B CA 1
ATOM 10826 C C . ASP B 2 543 ? -4.464 -6.857 27.248 1.000 0.980 543 ASP B C 1
ATOM 10827 O O . ASP B 2 543 ? -4.169 -5.934 28.012 1.000 0.980 543 ASP B O 1
ATOM 10836 N N . GLU B 2 544 ? -3.577 -7.352 26.379 1.000 0.980 544 GLU B N 1
ATOM 10837 C CA . GLU B 2 544 ? -2.196 -6.857 26.289 1.000 0.980 544 GLU B CA 1
ATOM 10838 C C . GLU B 2 544 ? -1.979 -5.867 25.139 1.000 0.980 544 GLU B C 1
ATOM 10839 O O . GLU B 2 544 ? -1.173 -4.941 25.278 1.000 0.980 544 GLU B O 1
ATOM 10851 N N . TRP B 2 545 ? -2.694 -6.038 24.020 1.000 0.980 545 TRP B N 1
ATOM 10852 C CA . TRP B 2 545 ? -2.350 -5.415 22.737 1.000 0.980 545 TRP B CA 1
ATOM 10853 C C . TRP B 2 545 ? -3.435 -4.512 22.138 1.000 0.980 545 TRP B C 1
ATOM 10854 O O . TRP B 2 545 ? -3.236 -3.991 21.034 1.000 0.980 545 TRP B O 1
ATOM 10875 N N . LEU B 2 546 ? -4.533 -4.221 22.850 1.000 0.990 546 LEU B N 1
ATOM 10876 C CA . LEU B 2 546 ? -5.461 -3.139 22.472 1.000 0.990 546 LEU B CA 1
ATOM 10877 C C . LEU B 2 546 ? -4.850 -1.750 22.747 1.000 0.990 546 LEU B C 1
ATOM 10878 O O . LEU B 2 546 ? -5.373 -0.934 23.502 1.000 0.990 546 LEU B O 1
ATOM 10894 N N . LYS B 2 547 ? -3.691 -1.500 22.140 1.000 0.990 547 LYS B N 1
ATOM 10895 C CA . LYS B 2 547 ? -2.842 -0.329 22.339 1.000 0.990 547 LYS B CA 1
ATOM 10896 C C . LYS B 2 547 ? -2.251 0.113 21.011 1.000 0.990 547 LYS B C 1
ATOM 10897 O O . LYS B 2 547 ? -1.896 -0.725 20.179 1.000 0.990 547 LYS B O 1
ATOM 10916 N N . THR B 2 548 ? -2.101 1.415 20.833 1.000 0.990 548 THR B N 1
ATOM 10917 C CA . THR B 2 548 ? -1.317 2.023 19.758 1.000 0.990 548 THR B CA 1
ATOM 10918 C C . THR B 2 548 ? 0.167 1.784 20.028 1.000 0.990 548 THR B C 1
ATOM 10919 O O . THR B 2 548 ? 0.659 2.150 21.095 1.000 0.990 548 THR B O 1
ATOM 10930 N N . THR B 2 549 ? 0.879 1.191 19.069 1.000 0.990 549 THR B N 1
ATOM 10931 C CA . THR B 2 549 ? 2.348 1.081 19.092 1.000 0.990 549 THR B CA 1
ATOM 10932 C C . THR B 2 549 ? 2.935 2.440 18.743 1.000 0.990 549 THR B C 1
ATOM 10933 O O . THR B 2 549 ? 2.574 2.972 17.699 1.000 0.990 549 THR B O 1
ATOM 10944 N N . MET B 2 550 ? 3.836 3.000 19.549 1.000 0.990 550 MET B N 1
ATOM 10945 C CA . MET B 2 550 ? 4.498 4.280 19.271 1.000 0.990 550 MET B CA 1
ATOM 10946 C C . MET B 2 550 ? 6.013 4.113 19.254 1.000 0.990 550 MET B C 1
ATOM 10947 O O . MET B 2 550 ? 6.619 3.834 20.284 1.000 0.990 550 MET B O 1
ATOM 10961 N N . ALA B 2 551 ? 6.632 4.308 18.094 1.000 0.990 551 ALA B N 1
ATOM 10962 C CA . ALA B 2 551 ? 8.078 4.287 17.951 1.000 0.990 551 ALA B CA 1
ATOM 10963 C C . ALA B 2 551 ? 8.672 5.690 18.129 1.000 0.990 551 ALA B C 1
ATOM 10964 O O . ALA B 2 551 ? 8.221 6.659 17.507 1.000 0.990 551 ALA B O 1
ATOM 10971 N N . LYS B 2 552 ? 9.744 5.768 18.913 1.000 0.990 552 LYS B N 1
ATOM 10972 C CA . LYS B 2 552 ? 10.636 6.919 19.067 1.000 0.990 552 LYS B CA 1
ATOM 10973 C C . LYS B 2 552 ? 11.966 6.642 18.389 1.000 0.990 552 LYS B C 1
ATOM 10974 O O . LYS B 2 552 ? 12.501 5.537 18.465 1.000 0.990 552 LYS B O 1
ATOM 10993 N N . HIS B 2 553 ? 12.501 7.654 17.720 1.000 0.990 553 HIS B N 1
ATOM 10994 C CA . HIS B 2 553 ? 13.861 7.601 17.207 1.000 0.990 553 HIS B CA 1
ATOM 10995 C C . HIS B 2 553 ? 14.847 7.889 18.344 1.000 0.990 553 HIS B C 1
ATOM 10996 O O . HIS B 2 553 ? 14.694 8.892 19.041 1.000 0.990 553 HIS B O 1
ATOM 11010 N N . VAL B 2 554 ? 15.847 7.022 18.515 1.000 0.980 554 VAL B N 1
ATOM 11011 C CA . VAL B 2 554 ? 16.880 7.155 19.557 1.000 0.980 554 VAL B CA 1
ATOM 11012 C C . VAL B 2 554 ? 18.147 7.756 18.954 1.000 0.980 554 VAL B C 1
ATOM 11013 O O . VAL B 2 554 ? 18.539 8.873 19.288 1.000 0.980 554 VAL B O 1
ATOM 11026 N N . SER B 2 555 ? 18.759 7.050 18.005 1.000 0.960 555 SER B N 1
ATOM 11027 C CA . SER B 2 555 ? 19.931 7.514 17.268 1.000 0.960 555 SER B CA 1
ATOM 11028 C C . SER B 2 555 ? 20.019 6.821 15.902 1.000 0.960 555 SER B C 1
ATOM 11029 O O . SER B 2 555 ? 19.310 5.839 15.677 1.000 0.960 555 SER B O 1
ATOM 11037 N N . PRO B 2 556 ? 20.896 7.284 14.986 1.000 0.930 556 PRO B N 1
ATOM 11038 C CA . PRO B 2 556 ? 20.961 6.764 13.621 1.000 0.930 556 PRO B CA 1
ATOM 11039 C C . PRO B 2 556 ? 21.238 5.261 13.498 1.000 0.930 556 PRO B C 1
ATOM 11040 O O . PRO B 2 556 ? 20.927 4.696 12.455 1.000 0.930 556 PRO B O 1
ATOM 11051 N N . TYR B 2 557 ? 21.833 4.625 14.512 1.000 0.930 557 TYR B N 1
ATOM 11052 C CA . TYR B 2 557 ? 22.238 3.212 14.465 1.000 0.930 557 TYR B CA 1
ATOM 11053 C C . TYR B 2 557 ? 21.589 2.355 15.564 1.000 0.930 557 TYR B C 1
ATOM 11054 O O . TYR B 2 557 ? 21.703 1.130 15.541 1.000 0.930 557 TYR B O 1
ATOM 11072 N N . GLU B 2 558 ? 20.875 2.964 16.510 1.000 0.970 558 GLU B N 1
ATOM 11073 C CA . GLU B 2 558 ? 20.182 2.240 17.576 1.000 0.970 558 GLU B CA 1
ATOM 11074 C C . GLU B 2 558 ? 18.782 1.800 17.154 1.000 0.970 558 GLU B C 1
ATOM 11075 O O . GLU B 2 558 ? 18.198 2.306 16.195 1.000 0.970 558 GLU B O 1
ATOM 11087 N N . ALA B 2 559 ? 18.252 0.805 17.862 1.000 0.980 559 ALA B N 1
ATOM 11088 C CA . ALA B 2 559 ? 16.880 0.377 17.659 1.000 0.980 559 ALA B CA 1
ATOM 11089 C C . ALA B 2 559 ? 15.895 1.477 18.109 1.000 0.980 559 ALA B C 1
ATOM 11090 O O . ALA B 2 559 ? 16.170 2.182 19.083 1.000 0.980 559 ALA B O 1
ATOM 11097 N N . PRO B 2 560 ? 14.736 1.613 17.441 1.000 0.990 560 PRO B N 1
ATOM 11098 C CA . PRO B 2 560 ? 13.648 2.451 17.920 1.000 0.990 560 PRO B CA 1
ATOM 11099 C C . PRO B 2 560 ? 13.197 2.021 19.317 1.000 0.990 560 PRO B C 1
ATOM 11100 O O . PRO B 2 560 ? 13.053 0.829 19.600 1.000 0.990 560 PRO B O 1
ATOM 11111 N N . GLU B 2 561 ? 12.913 3.002 20.165 1.000 0.990 561 GLU B N 1
ATOM 11112 C CA . GLU B 2 561 ? 12.270 2.765 21.453 1.000 0.990 561 GLU B CA 1
ATOM 11113 C C . GLU B 2 561 ? 10.753 2.714 21.254 1.000 0.990 561 GLU B C 1
ATOM 11114 O O . GLU B 2 561 ? 10.199 3.517 20.501 1.000 0.990 561 GLU B O 1
ATOM 11126 N N . PHE B 2 562 ? 10.079 1.770 21.910 1.000 0.990 562 PHE B N 1
ATOM 11127 C CA . PHE B 2 562 ? 8.635 1.599 21.786 1.000 0.990 562 PHE B CA 1
ATOM 11128 C C . PHE B 2 562 ? 7.920 1.938 23.085 1.000 0.990 562 PHE B C 1
ATOM 11129 O O . PHE B 2 562 ? 8.192 1.355 24.132 1.000 0.990 562 PHE B O 1
ATOM 11146 N N . GLU B 2 563 ? 6.936 2.819 22.972 1.000 0.980 563 GLU B N 1
ATOM 11147 C CA . GLU B 2 563 ? 5.920 3.068 23.986 1.000 0.980 563 GLU B CA 1
ATOM 11148 C C . GLU B 2 563 ? 4.551 2.608 23.462 1.000 0.980 563 GLU B C 1
ATOM 11149 O O . GLU B 2 563 ? 4.343 2.444 22.257 1.000 0.980 563 GLU B O 1
ATOM 11161 N N . TYR B 2 564 ? 3.602 2.392 24.374 1.000 0.990 564 TYR B N 1
ATOM 11162 C CA . TYR B 2 564 ? 2.255 1.937 24.036 1.000 0.990 564 TYR B CA 1
ATOM 11163 C C . TYR B 2 564 ? 1.212 2.825 24.698 1.000 0.990 564 TYR B C 1
ATOM 11164 O O . TYR B 2 564 ? 1.302 3.110 25.891 1.000 0.990 564 TYR B O 1
ATOM 11182 N N . GLN B 2 565 ? 0.208 3.231 23.926 1.000 0.980 565 GLN B N 1
ATOM 11183 C CA . GLN B 2 565 ? -0.892 4.074 24.390 1.000 0.980 565 GLN B CA 1
ATOM 11184 C C . GLN B 2 565 ? -2.219 3.330 24.249 1.000 0.980 565 GLN B C 1
ATOM 11185 O O . GLN B 2 565 ? -2.464 2.717 23.213 1.000 0.980 565 GLN B O 1
ATOM 11199 N N . ASP B 2 566 ? -3.085 3.397 25.257 1.000 0.980 566 ASP B N 1
ATOM 11200 C CA . ASP B 2 566 ? -4.414 2.783 25.188 1.000 0.980 566 ASP B CA 1
ATOM 11201 C C . ASP B 2 566 ? -5.260 3.391 24.058 1.000 0.980 566 ASP B C 1
ATOM 11202 O O . ASP B 2 566 ? -5.171 4.584 23.760 1.000 0.980 566 ASP B O 1
ATOM 11211 N N . VAL B 2 567 ? -6.084 2.559 23.422 1.000 0.990 567 VAL B N 1
ATOM 11212 C CA . VAL B 2 567 ? -6.996 2.995 22.356 1.000 0.990 567 VAL B CA 1
ATOM 11213 C C . VAL B 2 567 ? -8.325 3.444 22.962 1.000 0.990 567 VAL B C 1
ATOM 11214 O O . VAL B 2 567 ? -8.941 2.717 23.744 1.000 0.990 567 VAL B O 1
ATOM 11227 N N . ASP B 2 568 ? -8.816 4.617 22.562 1.000 0.990 568 ASP B N 1
ATOM 11228 C CA . ASP B 2 568 ? -10.141 5.101 22.953 1.000 0.990 568 ASP B CA 1
ATOM 11229 C C . ASP B 2 568 ? -11.235 4.280 22.256 1.000 0.990 568 ASP B C 1
ATOM 11230 O O . ASP B 2 568 ? -11.583 4.520 21.096 1.000 0.990 568 ASP B O 1
ATOM 11239 N N . VAL B 2 569 ? -11.778 3.305 22.987 1.000 0.980 569 VAL B N 1
ATOM 11240 C CA . VAL B 2 569 ? -12.878 2.431 22.554 1.000 0.980 569 VAL B CA 1
ATOM 11241 C C . VAL B 2 569 ? -14.216 2.757 23.235 1.000 0.980 569 VAL B C 1
ATOM 11242 O O . VAL B 2 569 ? -15.058 1.879 23.434 1.000 0.980 569 VAL B O 1
ATOM 11255 N N . SER B 2 570 ? -14.421 4.019 23.624 1.000 0.980 570 SER B N 1
ATOM 11256 C CA . SER B 2 570 ? -15.552 4.450 24.464 1.000 0.980 570 SER B CA 1
ATOM 11257 C C . SER B 2 570 ? -16.937 4.410 23.799 1.000 0.980 570 SER B C 1
ATOM 11258 O O . SER B 2 570 ? -17.946 4.415 24.506 1.000 0.980 570 SER B O 1
ATOM 11266 N N . LEU B 2 571 ? -17.026 4.364 22.465 1.000 0.980 571 LEU B N 1
ATOM 11267 C CA . LEU B 2 571 ? -18.288 4.497 21.720 1.000 0.980 571 LEU B CA 1
ATOM 11268 C C . LEU B 2 571 ? -18.880 3.148 21.283 1.000 0.980 571 LEU B C 1
ATOM 11269 O O . LEU B 2 571 ? -20.099 2.980 21.274 1.000 0.980 571 LEU B O 1
ATOM 11285 N N . ILE B 2 572 ? -18.036 2.185 20.909 1.000 0.980 572 ILE B N 1
ATOM 11286 C CA . ILE B 2 572 ? -18.415 0.832 20.489 1.000 0.980 572 ILE B CA 1
ATOM 11287 C C . ILE B 2 572 ? -17.476 -0.169 21.154 1.000 0.980 572 ILE B C 1
ATOM 11288 O O . ILE B 2 572 ? -16.280 -0.204 20.875 1.000 0.980 572 ILE B O 1
ATOM 11304 N N . THR B 2 573 ? -18.032 -1.055 21.975 1.000 0.970 573 THR B N 1
ATOM 11305 C CA . THR B 2 573 ? -17.256 -2.114 22.622 1.000 0.970 573 THR B CA 1
ATOM 11306 C C . THR B 2 573 ? -16.648 -3.073 21.587 1.000 0.970 573 THR B C 1
ATOM 11307 O O . THR B 2 573 ? -17.386 -3.578 20.725 1.000 0.970 573 THR B O 1
ATOM 11318 N N . PRO B 2 574 ? -15.336 -3.375 21.680 1.000 0.970 574 PRO B N 1
ATOM 11319 C CA . PRO B 2 574 ? -14.698 -4.394 20.862 1.000 0.970 574 PRO B CA 1
ATOM 11320 C C . PRO B 2 574 ? -15.411 -5.741 20.959 1.000 0.970 574 PRO B C 1
ATOM 11321 O O . PRO B 2 574 ? -15.904 -6.154 22.005 1.000 0.970 574 PRO B O 1
ATOM 11332 N N . ARG B 2 575 ? -15.471 -6.450 19.836 1.000 0.950 575 ARG B N 1
ATOM 11333 C CA . ARG B 2 575 ? -16.090 -7.779 19.732 1.000 0.950 575 ARG B CA 1
ATOM 11334 C C . ARG B 2 575 ? -15.307 -8.647 18.761 1.000 0.950 575 ARG B C 1
ATOM 11335 O O . ARG B 2 575 ? -14.449 -8.138 18.033 1.000 0.950 575 ARG B O 1
ATOM 11356 N N . LYS B 2 576 ? -15.599 -9.949 18.740 1.000 0.930 576 LYS B N 1
ATOM 11357 C CA . LYS B 2 576 ? -14.938 -10.881 17.821 1.000 0.930 576 LYS B CA 1
ATOM 11358 C C . LYS B 2 576 ? -15.211 -10.480 16.372 1.000 0.930 576 LYS B C 1
ATOM 11359 O O . LYS B 2 576 ? -16.357 -10.238 15.995 1.000 0.930 576 LYS B O 1
ATOM 11378 N N . ARG B 2 577 ? -14.144 -10.424 15.580 1.000 0.920 577 ARG B N 1
ATOM 11379 C CA . ARG B 2 577 ? -14.180 -10.106 14.158 1.000 0.920 577 ARG B CA 1
ATOM 11380 C C . ARG B 2 577 ? -14.328 -11.390 13.343 1.000 0.920 577 ARG B C 1
ATOM 11381 O O . ARG B 2 577 ? -13.358 -12.081 13.069 1.000 0.920 577 ARG B O 1
ATOM 11402 N N . ASP B 2 578 ? -15.562 -11.720 12.993 1.000 0.890 578 ASP B N 1
ATOM 11403 C CA . ASP B 2 578 ? -15.943 -12.911 12.237 1.000 0.890 578 ASP B CA 1
ATOM 11404 C C . ASP B 2 578 ? -16.702 -12.511 10.961 1.000 0.890 578 ASP B C 1
ATOM 11405 O O . ASP B 2 578 ? -17.768 -11.898 11.024 1.000 0.890 578 ASP B O 1
ATOM 11414 N N . TYR B 2 579 ? -16.136 -12.846 9.800 1.000 0.880 579 TYR B N 1
ATOM 11415 C CA . TYR B 2 579 ? -16.745 -12.627 8.480 1.000 0.880 579 TYR B CA 1
ATOM 11416 C C . TYR B 2 579 ? -17.306 -13.920 7.863 1.000 0.880 579 TYR B C 1
ATOM 11417 O O . TYR B 2 579 ? -17.758 -13.915 6.720 1.000 0.880 579 TYR B O 1
ATOM 11435 N N . SER B 2 580 ? -17.303 -15.042 8.590 1.000 0.850 580 SER B N 1
ATOM 11436 C CA . SER B 2 580 ? -17.934 -16.289 8.126 1.000 0.850 580 SER B CA 1
ATOM 11437 C C . SER B 2 580 ? -19.464 -16.226 8.196 1.000 0.850 580 SER B C 1
ATOM 11438 O O . SER B 2 580 ? -20.163 -16.914 7.449 1.000 0.850 580 SER B O 1
ATOM 11446 N N . LYS B 2 581 ? -19.996 -15.362 9.066 1.000 0.830 581 LYS B N 1
ATOM 11447 C CA . LYS B 2 581 ? -21.429 -15.177 9.309 1.000 0.830 581 LYS B CA 1
ATOM 11448 C C . LYS B 2 581 ? -21.867 -13.775 8.918 1.000 0.830 581 LYS B C 1
ATOM 11449 O O . LYS B 2 581 ? -21.078 -12.836 8.921 1.000 0.830 581 LYS B O 1
ATOM 11468 N N . LYS B 2 582 ? -23.156 -13.623 8.603 1.000 0.780 582 LYS B N 1
ATOM 11469 C CA . LYS B 2 582 ? -23.743 -12.294 8.401 1.000 0.780 582 LYS B CA 1
ATOM 11470 C C . LYS B 2 582 ? -23.709 -11.497 9.702 1.000 0.780 582 LYS B C 1
ATOM 11471 O O . LYS B 2 582 ? -23.905 -12.058 10.781 1.000 0.780 582 LYS B O 1
ATOM 11490 N N . LYS B 2 583 ? -23.531 -10.181 9.569 1.000 0.720 583 LYS B N 1
ATOM 11491 C CA . LYS B 2 583 ? -23.712 -9.225 10.662 1.000 0.720 583 LYS B CA 1
ATOM 11492 C C . LYS B 2 583 ? -25.136 -9.372 11.202 1.000 0.720 583 LYS B C 1
ATOM 11493 O O . LYS B 2 583 ? -26.101 -9.320 10.441 1.000 0.720 583 LYS B O 1
ATOM 11512 N N . VAL B 2 584 ? -25.253 -9.606 12.504 1.000 0.630 584 VAL B N 1
ATOM 11513 C CA . VAL B 2 584 ? -26.552 -9.626 13.178 1.000 0.630 584 VAL B CA 1
ATOM 11514 C C . VAL B 2 584 ? -26.956 -8.171 13.391 1.000 0.630 584 VAL B C 1
ATOM 11515 O O . VAL B 2 584 ? -26.201 -7.427 14.017 1.000 0.630 584 VAL B O 1
ATOM 11528 N N . ALA B 2 585 ? -28.102 -7.769 12.834 1.000 0.540 585 ALA B N 1
ATOM 11529 C CA . ALA B 2 585 ? -28.676 -6.454 13.098 1.000 0.540 585 ALA B CA 1
ATOM 11530 C C . ALA B 2 585 ? -29.002 -6.347 14.594 1.000 0.540 585 ALA B C 1
ATOM 11531 O O . ALA B 2 585 ? -29.596 -7.274 15.155 1.000 0.540 585 ALA B O 1
ATOM 11538 N N . LYS B 2 586 ? -28.563 -5.251 15.208 1.000 0.480 586 LYS B N 1
ATOM 11539 C CA . LYS B 2 586 ? -28.973 -4.828 16.573 1.000 0.480 586 LYS B CA 1
ATOM 11540 C C . LYS B 2 586 ? -30.298 -3.903 16.714 1.000 0.480 586 LYS B C 1
ATOM 11541 O O . LYS B 2 586 ? -29.865 -3.304 15.702 1.000 0.480 586 LYS B O 1
#

Secondary structure (DSSP, 8-state):
---EEEEESBSS-EEE-GGGGGG-TT-EE--TTS----GGGTTS--GGGS-HHHHHHH-S------HHHHHHHHHHHHH--EEEETHHHHGGG-B-TT--EEEEEESS-EEEEEHHHHHH-EEEEEETTEE--TT-S-EEE-SSTTTTTS-B-SEEEEEE-/----EEEEE--SHHHHHHHHHHHHTT-EEEEEESS-GGGSGGGG--S-EE----TT-S---HHHHHHHHHHHTTT-S-HHHHHHHHHHHHHHHHHHHHTT----B-TTSPBPEE--TT-SS--EE-STT-HHHHHHHHHHHHHHHHHHTTSEEEEETEEEEEEEE-TT--EEEEEEEETTT--EEEEE-SEEEE-----GGGGSS-SS-TT---HHHHHHHHTT--EE-TT-EEEEEEEE--SSSPEE--THHHHTT-EEEEEETTEEE-HHHHH-TTTGGGS-HHHHHHHHHIIIIIS--SGGGSS-EEEE-TTS-HHHHHHHHHHHHHHHHHHH---TTTSPEEEEEEEEEES-EE---TTSB-SSTTEEE-STTB-TTTTTSPPTTHHHHHHHHHHHHHHHHHHHHHHT-SS-GGGS-HHHHHHHHHHHHHHHHHHHT-B-SB-HHHHHHHHHHHHHHHSSSS--HHHHHHHHHHHHHHHHHHTTBB-----SSS-HHHHHHHHHHHHHHHHHHHHHHHHH--S-BTTB--TTS-S--HHHH-EEEEEE---TTSPPEEEEEE----SS-------SSPPPP-